Protein AF-X6N2M0-F1 (afdb_monomer_lite)

Secondary structure (DSSP, 8-state):
--PPPP-------HHHHHHHHHHHHHHHHHSTTS---------HHHHHHHHHS--GGGGGGGTS-----SSPBPPPHHHHHHS--BS-SSPPEEE--TTSSHHHHHHHIIIII-B--EESS--HHHHHHH--TTTT--STTSS-EEE-GGGTSTTHHHHHTT-EEEPPHHHHHHHT--SEEESSS--TTS-TTHHHHHHT--HHHHHHHHHS-GGGS--EEEEE--HHHHHHHHHHHHHHTTTPPPBGGGGTT-HHHHHHHHHHHIIIIIHHHHHHHHHHHHHHHHT-SS--EEEEEHHHHT-TT-HHHHHHHHHHHHHHHB-HHHHTSTTHHHHHHHHHHHHHHHHHHHTTT-HHHHHHSPPP--TT-SSB--HHHHHTTS-HHHHHHHHHHHHHHHGGGT---SSHHHHHHHHHHHHHHHHHHHHHHHHHHHHHHHHHTTT-SS--------

Sequence (454 aa):
MANAPATKLIYFPFYFWIFFFGLIIFIMFGLGSNLLVNSKVFDNKDILTMFNVKTDDAEDISKEKCNIRDKPLLIDWKQRLNMQIFRHKIPPFLVSSIGSGNTFTRLMIETLIGYQTGSLYQDKKLQNQGHFELESACTYTVAVTKMHPEHFVELFDDIVRGELVCMNMSERHQFHLKPFESLTKPIWSSVSNWSAFHERMPQYYTYINAHVPQIERTHAIILLRNVWDAMFAGFQYLHGGHTKVLTLRKFQHSTSKLQGNFKYQIEKHLLPRQVGVFKFILAMDAFGKTKDYVVVQFEHLVNFNNETAQLREMLKIATFLYSDQYLDKNDNRLKLFHSLRTNLICLKKTKTTNKRMKMIHRPSVPPLSTNYVTKHSVYSLFNNDTICGWWIKLKQYAEPHGNTVWDPLHNQAACDEFEKRLKLRLENHDSIHETTSLHERNTESGESFTKKFF

Organism: Reticulomyxa filosa (NCBI:txid46433)

Structure (mmCIF, N/CA/C/O backbone):
data_AF-X6N2M0-F1
#
_entry.id   AF-X6N2M0-F1
#
loop_
_atom_site.group_PDB
_atom_site.id
_atom_site.type_symbol
_atom_site.label_atom_id
_atom_site.label_alt_id
_atom_site.label_comp_id
_atom_site.label_asym_id
_atom_site.label_entity_id
_atom_site.label_seq_id
_atom_site.pdbx_PDB_ins_code
_atom_site.Cartn_x
_atom_site.Cartn_y
_atom_site.Cartn_z
_atom_site.occupancy
_atom_site.B_iso_or_equiv
_atom_site.auth_seq_id
_atom_site.auth_comp_id
_atom_site.auth_asym_id
_atom_site.auth_atom_id
_atom_site.pdbx_PDB_model_num
ATOM 1 N N . MET A 1 1 ? -26.862 -81.266 -25.232 1.00 42.94 1 MET A N 1
ATOM 2 C CA . MET A 1 1 ? -27.352 -79.991 -25.797 1.00 42.94 1 MET A CA 1
ATOM 3 C C . MET A 1 1 ? -27.772 -79.108 -24.635 1.00 42.94 1 MET A C 1
ATOM 5 O O . MET A 1 1 ? -28.763 -79.418 -23.991 1.00 42.94 1 MET A O 1
ATOM 9 N N . ALA A 1 2 ? -26.969 -78.098 -24.302 1.00 38.34 2 ALA A N 1
ATOM 10 C CA . ALA A 1 2 ? -27.235 -77.154 -23.219 1.00 38.34 2 ALA A CA 1
ATOM 11 C C . ALA A 1 2 ? -26.971 -75.735 -23.744 1.00 38.34 2 ALA A C 1
ATOM 13 O O . ALA A 1 2 ? -25.911 -75.477 -24.312 1.00 38.34 2 ALA A O 1
ATOM 14 N N . ASN A 1 3 ? -27.973 -74.867 -23.605 1.00 41.84 3 ASN A N 1
ATOM 15 C CA . ASN A 1 3 ? -27.988 -73.487 -24.087 1.00 41.84 3 ASN A CA 1
ATOM 16 C C . ASN A 1 3 ? -27.224 -72.565 -23.126 1.00 41.84 3 ASN A C 1
ATOM 18 O O . ASN A 1 3 ? -27.485 -72.577 -21.924 1.00 41.84 3 ASN A O 1
ATOM 22 N N . ALA A 1 4 ? -26.328 -71.737 -23.666 1.00 41.19 4 ALA A N 1
ATOM 23 C CA . ALA A 1 4 ? -25.676 -70.642 -22.950 1.00 41.19 4 ALA A CA 1
ATOM 24 C C . ALA A 1 4 ? -26.500 -69.339 -23.079 1.00 41.19 4 ALA A C 1
ATOM 26 O O . ALA A 1 4 ? -27.072 -69.097 -24.145 1.00 41.19 4 ALA A O 1
ATOM 27 N N . PRO A 1 5 ? -26.573 -68.487 -22.038 1.00 53.19 5 PRO A N 1
ATOM 28 C CA . PRO A 1 5 ? -27.333 -67.245 -22.09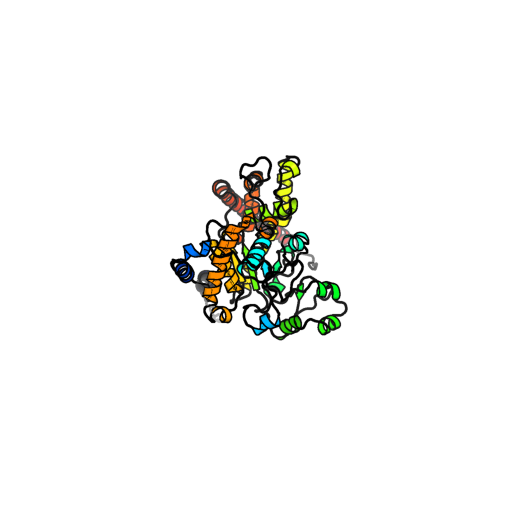2 1.00 53.19 5 PRO A CA 1
ATOM 29 C C . PRO A 1 5 ? -26.509 -66.090 -22.681 1.00 53.19 5 PRO A C 1
ATOM 31 O O . PRO A 1 5 ? -25.330 -65.916 -22.380 1.00 53.19 5 PRO A O 1
ATOM 34 N N . ALA A 1 6 ? -27.172 -65.274 -23.501 1.00 47.91 6 ALA A N 1
ATOM 35 C CA . ALA A 1 6 ? -26.630 -64.061 -24.097 1.00 47.91 6 ALA A CA 1
ATOM 36 C C . ALA A 1 6 ? -26.555 -62.914 -23.072 1.00 47.91 6 ALA A C 1
ATOM 38 O O . ALA A 1 6 ? -27.569 -62.490 -22.514 1.00 47.91 6 ALA A O 1
ATOM 39 N N . THR A 1 7 ? -25.359 -62.370 -22.865 1.00 44.81 7 THR A N 1
ATOM 40 C CA . THR A 1 7 ? -25.117 -61.134 -22.115 1.00 44.81 7 THR A CA 1
ATOM 41 C C . THR A 1 7 ? -25.432 -59.917 -22.989 1.00 44.81 7 THR A C 1
ATOM 43 O O . THR A 1 7 ? -24.757 -59.640 -23.978 1.00 44.81 7 THR A O 1
ATOM 46 N N . LYS A 1 8 ? -26.472 -59.161 -22.618 1.00 43.41 8 LYS A N 1
ATOM 47 C CA . LYS A 1 8 ? -26.759 -57.833 -23.180 1.00 43.41 8 LYS A CA 1
ATOM 48 C C . LYS A 1 8 ? -25.815 -56.803 -22.557 1.00 43.41 8 LYS A C 1
ATOM 50 O O . LYS A 1 8 ? -25.923 -56.510 -21.369 1.00 43.41 8 LYS A O 1
ATOM 55 N N . LEU A 1 9 ? -24.923 -56.233 -23.368 1.00 43.22 9 LEU A N 1
ATOM 56 C CA . LEU A 1 9 ? -24.182 -55.019 -23.025 1.00 43.22 9 LEU A CA 1
ATOM 57 C C . LEU A 1 9 ? -25.168 -53.842 -22.953 1.00 43.22 9 LEU A C 1
ATOM 59 O O . LEU A 1 9 ? -25.770 -53.466 -23.958 1.00 43.22 9 LEU A O 1
ATOM 63 N N . ILE A 1 10 ? -25.336 -53.263 -21.766 1.00 45.75 10 ILE A N 1
ATOM 64 C CA . ILE A 1 10 ? -26.093 -52.027 -21.563 1.00 45.75 10 ILE A CA 1
ATOM 65 C C . ILE A 1 10 ? -25.106 -50.862 -21.696 1.00 45.75 10 ILE A C 1
ATOM 67 O O . ILE A 1 10 ? -24.350 -50.570 -20.774 1.00 45.75 10 ILE A O 1
ATOM 71 N N . TYR A 1 11 ? -25.105 -50.198 -22.852 1.00 48.59 11 TYR A N 1
ATOM 72 C CA . TYR A 1 11 ? -24.462 -48.894 -23.020 1.00 48.59 11 TYR A CA 1
ATOM 73 C C . TYR A 1 11 ? -25.333 -47.827 -22.341 1.00 48.59 11 TYR A C 1
ATOM 75 O O . TYR A 1 11 ? -26.332 -47.382 -22.902 1.00 48.59 11 TYR A O 1
ATOM 83 N N . PHE A 1 12 ? -24.974 -47.433 -21.118 1.00 53.44 12 PHE A N 1
ATOM 84 C CA . PHE A 1 12 ? -25.532 -46.246 -20.457 1.00 53.44 12 PHE A CA 1
ATOM 85 C C . PHE A 1 12 ? -24.700 -45.004 -20.844 1.00 53.44 12 PHE A C 1
ATOM 87 O O . PHE A 1 12 ? -23.483 -45.119 -21.006 1.00 53.44 12 PHE A O 1
ATOM 94 N N . PRO A 1 13 ? -25.310 -43.825 -21.071 1.00 64.12 13 PRO A N 1
ATOM 95 C CA . PRO A 1 13 ? -24.778 -42.875 -22.036 1.00 64.12 13 PRO A CA 1
ATOM 96 C C . PRO A 1 13 ? -23.752 -41.918 -21.422 1.00 64.12 13 PRO A C 1
ATOM 98 O O . PRO A 1 13 ? -24.034 -41.160 -20.494 1.00 64.12 13 PRO A O 1
ATOM 101 N N . PHE A 1 14 ? -22.583 -41.876 -22.055 1.00 59.62 14 PHE A N 1
ATOM 102 C CA . PHE A 1 14 ? -21.492 -40.918 -21.841 1.00 59.62 14 PHE A CA 1
ATOM 103 C C . PHE A 1 14 ? -21.956 -39.442 -21.890 1.00 59.62 14 PHE A C 1
ATOM 105 O O . PHE A 1 14 ? -21.377 -38.565 -21.253 1.00 59.62 14 PHE A O 1
ATOM 112 N N . TYR A 1 15 ? -23.068 -39.171 -22.582 1.00 64.31 15 TYR A N 1
ATOM 113 C CA . TYR A 1 15 ? -23.671 -37.842 -22.704 1.00 64.31 15 TYR A CA 1
ATOM 114 C C . TYR A 1 15 ? -24.216 -37.269 -21.391 1.00 64.31 15 TYR A C 1
ATOM 116 O O . TYR A 1 15 ? -24.204 -36.051 -21.221 1.00 64.31 15 TYR A O 1
ATOM 124 N N . PHE A 1 16 ? -24.644 -38.111 -20.442 1.00 72.50 16 PHE A N 1
ATOM 125 C CA . PHE A 1 16 ? -25.154 -37.619 -19.157 1.00 72.50 16 PHE A CA 1
ATOM 126 C C . PHE A 1 16 ? -24.037 -36.973 -18.324 1.00 72.50 16 PHE A C 1
ATOM 128 O O . PHE A 1 16 ? -24.232 -35.919 -17.723 1.00 72.50 16 PHE A O 1
ATOM 135 N N . TRP A 1 17 ? -22.833 -37.550 -18.366 1.00 71.94 17 TRP A N 1
ATOM 136 C CA . TRP A 1 17 ? -21.672 -37.032 -17.645 1.00 71.94 17 TRP A CA 1
ATOM 137 C C . TRP A 1 17 ? -21.136 -35.729 -18.240 1.00 71.94 17 TRP A C 1
ATOM 139 O O . TRP A 1 17 ? -20.804 -34.818 -17.485 1.00 71.94 17 TRP A O 1
ATOM 149 N N . ILE A 1 18 ? -21.127 -35.589 -19.570 1.00 74.81 18 ILE A N 1
ATOM 150 C CA . ILE A 1 18 ? -20.710 -34.340 -20.230 1.00 74.81 18 ILE A CA 1
ATOM 151 C C . ILE A 1 18 ? -21.662 -33.193 -19.866 1.00 74.81 18 ILE A C 1
ATOM 153 O O . ILE A 1 18 ? -21.211 -32.092 -19.551 1.00 74.81 18 ILE A O 1
ATOM 157 N N . PHE A 1 19 ? -22.973 -33.451 -19.842 1.00 76.00 19 PHE A N 1
ATOM 158 C CA . PHE A 1 19 ? -23.959 -32.429 -19.487 1.00 76.00 19 PHE A CA 1
ATOM 159 C C . PHE A 1 19 ? -23.879 -32.041 -18.003 1.00 76.00 19 PHE A C 1
ATOM 161 O O . PHE A 1 19 ? -23.954 -30.860 -17.665 1.00 76.00 19 PHE A O 1
ATOM 168 N N . PHE A 1 20 ? -23.660 -33.018 -17.116 1.00 78.56 20 PHE A N 1
ATOM 169 C CA . PHE A 1 20 ? -23.548 -32.775 -15.678 1.00 78.56 20 PHE A CA 1
ATOM 170 C C . PHE A 1 20 ? -22.279 -31.983 -15.322 1.00 78.56 20 PHE A C 1
ATOM 172 O O . PHE A 1 20 ? -22.345 -31.023 -14.553 1.00 78.56 20 PHE A O 1
ATOM 179 N N . PHE A 1 21 ? -21.136 -32.305 -15.940 1.00 77.38 21 PHE A N 1
ATOM 180 C CA . PHE A 1 21 ? -19.901 -31.533 -15.759 1.00 77.38 21 PHE A CA 1
ATOM 181 C C . PHE A 1 21 ? -19.981 -30.139 -16.392 1.00 77.38 21 PHE A C 1
ATOM 183 O O . PHE A 1 21 ? -19.535 -29.170 -15.776 1.00 77.38 21 PHE A O 1
ATOM 190 N N . GLY A 1 22 ? -20.607 -30.006 -17.566 1.00 81.62 22 GLY A N 1
ATOM 191 C CA . GLY A 1 22 ? -20.851 -28.706 -18.195 1.00 81.62 22 GLY A CA 1
ATOM 192 C C . GLY A 1 22 ? -21.709 -27.783 -17.325 1.00 81.62 22 GLY A C 1
ATOM 193 O O . GLY A 1 22 ? -21.383 -26.608 -17.174 1.00 81.62 22 GLY A O 1
ATOM 194 N N . LEU A 1 23 ? -22.751 -28.321 -16.680 1.00 78.81 23 LEU A N 1
ATOM 195 C CA . LEU A 1 23 ? -23.625 -27.565 -15.781 1.00 78.81 23 LEU A CA 1
ATOM 196 C C . LEU A 1 23 ? -22.906 -27.140 -14.492 1.00 78.81 23 LEU A C 1
ATOM 198 O O . LEU A 1 23 ? -23.068 -26.001 -14.063 1.00 78.81 23 LEU A O 1
ATOM 202 N N . ILE A 1 24 ? -22.075 -28.004 -13.897 1.00 75.62 24 ILE A N 1
ATOM 203 C CA . ILE A 1 24 ? -21.280 -27.649 -12.708 1.00 75.62 24 ILE A CA 1
ATOM 204 C C . ILE A 1 24 ? -20.281 -26.538 -13.042 1.00 75.62 24 ILE A C 1
ATOM 206 O O . ILE A 1 24 ? -20.198 -25.561 -12.301 1.00 75.62 24 ILE A O 1
ATOM 210 N N . ILE A 1 25 ? -19.576 -26.631 -14.174 1.00 71.50 25 ILE A N 1
ATOM 211 C CA . ILE A 1 25 ? -18.655 -25.581 -14.630 1.00 71.50 25 ILE A CA 1
ATOM 212 C C . ILE A 1 25 ? -19.428 -24.280 -14.887 1.00 71.50 25 ILE A C 1
ATOM 214 O O . ILE A 1 25 ? -19.022 -23.225 -14.406 1.00 71.50 25 ILE A O 1
ATOM 218 N N . PHE A 1 26 ? -20.583 -24.336 -15.552 1.00 69.69 26 PHE A N 1
ATOM 219 C CA . PHE A 1 26 ? -21.404 -23.149 -15.805 1.00 69.69 26 PHE A CA 1
ATOM 220 C C . PHE A 1 26 ? -21.950 -22.516 -14.516 1.00 69.69 26 PHE A C 1
ATOM 222 O O . PHE A 1 26 ? -22.003 -21.295 -14.411 1.00 69.69 26 PHE A O 1
ATOM 229 N N . ILE A 1 27 ? -22.295 -23.312 -13.501 1.00 66.25 27 ILE A N 1
ATOM 230 C CA . ILE A 1 27 ? -22.713 -22.817 -12.181 1.00 66.25 27 ILE A CA 1
ATOM 231 C C . ILE A 1 27 ? -21.520 -22.214 -11.423 1.00 66.25 27 ILE A C 1
ATOM 233 O O . ILE A 1 27 ? -21.662 -21.148 -10.825 1.00 66.25 27 ILE A O 1
ATOM 237 N N . MET A 1 28 ? -20.334 -22.830 -11.484 1.00 59.44 28 MET A N 1
ATOM 238 C CA . MET A 1 28 ? -19.128 -22.295 -10.838 1.00 59.44 28 MET A CA 1
ATOM 239 C C . MET A 1 28 ? -18.647 -20.987 -11.484 1.00 59.44 28 MET A C 1
ATOM 241 O O . MET A 1 28 ? -18.238 -20.077 -10.767 1.00 59.44 28 MET A O 1
ATOM 245 N N . PHE A 1 29 ? -18.749 -20.849 -12.811 1.00 57.19 29 PHE A N 1
ATOM 246 C CA . PHE A 1 29 ? -18.377 -19.618 -13.519 1.00 57.19 29 PHE A CA 1
ATOM 247 C C . PHE A 1 29 ? -19.497 -18.563 -13.540 1.00 57.19 29 PHE A C 1
ATOM 249 O O . PHE A 1 29 ? -19.209 -17.373 -13.450 1.00 57.19 29 PHE A O 1
ATOM 256 N N . GLY A 1 30 ? -20.769 -18.969 -13.593 1.00 42.84 30 GLY A N 1
ATOM 257 C CA . GLY A 1 30 ? -21.927 -18.069 -13.634 1.00 42.84 30 GLY A CA 1
ATOM 258 C C . GLY A 1 30 ? -22.308 -17.464 -12.278 1.00 42.84 30 GLY A C 1
ATOM 259 O O . GLY A 1 30 ? -22.813 -16.344 -12.224 1.00 42.84 30 GLY A O 1
ATOM 260 N N . LEU A 1 31 ? -22.029 -18.154 -11.164 1.00 46.06 31 LEU A N 1
ATOM 261 C CA . LEU A 1 31 ? -22.240 -17.607 -9.813 1.00 46.06 31 LEU A CA 1
ATOM 262 C C . LEU A 1 31 ? -21.051 -16.781 -9.297 1.00 46.06 31 LEU A C 1
ATOM 264 O O . LEU A 1 31 ? -21.204 -16.043 -8.322 1.00 46.06 31 LEU A O 1
ATOM 268 N N . GLY A 1 32 ? -19.892 -16.841 -9.963 1.00 40.94 32 GLY A N 1
ATOM 269 C CA . GLY A 1 32 ? -18.702 -16.065 -9.600 1.00 40.94 32 GLY A CA 1
ATOM 270 C C . GLY A 1 32 ? -18.851 -14.549 -9.786 1.00 40.94 32 GLY A C 1
ATOM 271 O O . GLY A 1 32 ? -18.071 -13.787 -9.221 1.00 40.94 32 GLY A O 1
ATOM 272 N N . SER A 1 33 ? -19.861 -14.089 -10.534 1.00 43.12 33 SER A N 1
ATOM 273 C CA . SER A 1 33 ? -20.018 -12.670 -10.893 1.00 43.12 33 SER A CA 1
ATOM 274 C C . SER A 1 33 ? -21.014 -11.886 -10.027 1.00 43.12 33 SER A C 1
ATOM 276 O O . SER A 1 33 ? -21.028 -10.663 -10.109 1.00 43.12 33 SER A O 1
ATOM 278 N N . ASN A 1 34 ? -21.838 -12.546 -9.198 1.00 37.00 34 ASN A N 1
ATOM 279 C CA . ASN A 1 34 ? -22.965 -11.898 -8.496 1.00 37.00 34 ASN A CA 1
ATOM 280 C C . ASN A 1 34 ? -22.954 -12.032 -6.962 1.00 37.00 34 ASN A C 1
ATOM 282 O O . ASN A 1 34 ? -23.884 -11.584 -6.295 1.00 37.00 34 ASN A O 1
ATOM 286 N N . LEU A 1 35 ? -21.893 -12.581 -6.366 1.00 38.81 35 LEU A N 1
ATOM 287 C CA . LEU A 1 35 ? -21.704 -12.593 -4.909 1.00 38.81 35 LEU A CA 1
ATOM 288 C C . LEU A 1 35 ? -21.066 -11.278 -4.425 1.00 38.81 35 LEU A C 1
ATOM 290 O O . LEU A 1 35 ? -19.968 -11.251 -3.869 1.00 38.81 35 LEU A O 1
ATOM 294 N N . LEU A 1 36 ? -21.769 -10.163 -4.642 1.00 40.28 36 LEU A N 1
ATOM 295 C CA . LEU A 1 36 ? -21.508 -8.914 -3.931 1.00 40.28 36 LEU A CA 1
ATOM 296 C C . LEU A 1 36 ? -22.225 -8.985 -2.583 1.00 40.28 36 LEU A C 1
ATOM 298 O O . LEU A 1 36 ? -23.446 -8.896 -2.486 1.00 40.28 36 LEU A O 1
ATOM 302 N N . VAL A 1 37 ? -21.431 -9.205 -1.539 1.00 42.47 37 VAL A N 1
ATOM 303 C CA . VAL A 1 37 ? -21.859 -9.128 -0.143 1.00 42.47 37 VAL A CA 1
ATOM 304 C C . VAL A 1 37 ? -22.531 -7.778 0.092 1.00 42.47 37 VAL A C 1
ATOM 306 O O . VAL A 1 37 ? -21.990 -6.728 -0.251 1.00 42.47 37 VAL A O 1
ATOM 309 N N . ASN A 1 38 ? -23.708 -7.840 0.708 1.00 35.41 38 ASN A N 1
ATOM 310 C CA . ASN A 1 38 ? -24.602 -6.739 1.052 1.00 35.41 38 ASN A CA 1
ATOM 311 C C . ASN A 1 38 ? -24.030 -5.856 2.184 1.00 35.41 38 ASN A C 1
ATOM 313 O O . ASN A 1 38 ? -24.712 -5.544 3.157 1.00 35.41 38 ASN A O 1
ATOM 317 N N . SER A 1 39 ? -22.756 -5.465 2.114 1.00 44.75 39 SER A N 1
ATOM 318 C CA . SER A 1 39 ? -22.308 -4.307 2.879 1.00 44.75 39 SER A CA 1
ATOM 319 C C . SER A 1 39 ? -22.988 -3.103 2.245 1.00 44.75 39 SER A C 1
ATOM 321 O O . SER A 1 39 ? -22.786 -2.872 1.051 1.00 44.75 39 SER A O 1
ATOM 323 N N . LYS A 1 40 ? -23.771 -2.338 3.015 1.00 51.84 40 LYS A N 1
ATOM 324 C CA . LYS A 1 40 ? -24.265 -1.005 2.630 1.00 51.84 40 LYS A CA 1
ATOM 325 C C . LYS A 1 40 ? -23.090 -0.020 2.518 1.00 51.84 40 LYS A C 1
ATOM 327 O O . LYS A 1 40 ? -23.050 1.012 3.186 1.00 51.84 40 LYS A O 1
ATOM 332 N N . VAL A 1 41 ? -22.094 -0.361 1.703 1.00 57.41 41 VAL A N 1
ATOM 333 C CA . VAL A 1 41 ? -21.162 0.598 1.131 1.00 57.41 41 VAL A CA 1
ATOM 334 C C . VAL A 1 41 ? -22.053 1.595 0.423 1.00 57.41 41 VAL A C 1
ATOM 336 O O . VAL A 1 41 ? -22.956 1.178 -0.301 1.00 57.41 41 VAL A O 1
ATOM 339 N N . PHE A 1 42 ? -21.845 2.880 0.706 1.00 58.38 42 PHE A N 1
ATOM 340 C CA . PHE A 1 42 ? -22.580 3.951 0.053 1.00 58.38 42 PHE A CA 1
ATOM 341 C C . PHE A 1 42 ? -22.758 3.620 -1.427 1.00 58.38 42 PHE A C 1
ATOM 343 O O . PHE A 1 42 ? -21.758 3.441 -2.135 1.00 58.38 42 PHE A O 1
ATOM 350 N N . ASP A 1 43 ? -24.009 3.520 -1.882 1.00 70.25 43 ASP A N 1
ATOM 351 C CA . ASP A 1 43 ? -24.248 3.399 -3.313 1.00 70.25 43 ASP A CA 1
ATOM 352 C C . ASP A 1 43 ? -23.622 4.646 -3.962 1.00 70.25 43 ASP A C 1
ATOM 354 O O . ASP A 1 43 ? -23.574 5.734 -3.373 1.00 70.25 43 ASP A O 1
ATOM 358 N N . ASN A 1 44 ? -23.126 4.515 -5.190 1.00 70.19 44 ASN A N 1
ATOM 359 C CA . ASN A 1 44 ? -22.729 5.672 -5.983 1.00 70.19 44 ASN A CA 1
ATOM 360 C C . ASN A 1 44 ? -23.837 6.733 -5.995 1.00 70.19 44 ASN A C 1
ATOM 362 O O . ASN A 1 44 ? -23.525 7.922 -6.008 1.00 70.19 44 ASN A O 1
ATOM 366 N N . LYS A 1 45 ? -25.109 6.319 -5.924 1.00 78.12 45 LYS A N 1
ATOM 367 C CA . LYS A 1 45 ? -26.244 7.227 -5.737 1.00 78.12 45 LYS A CA 1
ATOM 368 C C . LYS A 1 45 ? -26.176 8.016 -4.433 1.00 78.12 45 LYS A C 1
ATOM 370 O O . LYS A 1 45 ? -26.344 9.229 -4.489 1.00 78.12 45 LYS A O 1
ATOM 375 N N . ASP A 1 46 ? -25.888 7.390 -3.295 1.00 77.62 46 ASP A N 1
ATOM 376 C CA . ASP A 1 46 ? -25.788 8.088 -2.006 1.00 77.62 46 ASP A CA 1
ATOM 377 C C . ASP A 1 46 ? -24.652 9.112 -2.030 1.00 77.62 46 ASP A C 1
ATOM 379 O O . ASP A 1 46 ? -24.841 10.263 -1.645 1.00 77.62 46 ASP A O 1
ATOM 383 N N . ILE A 1 47 ? -23.487 8.721 -2.561 1.00 72.62 47 ILE A N 1
ATOM 384 C CA . ILE A 1 47 ? -22.334 9.619 -2.704 1.00 72.62 47 ILE A CA 1
ATOM 385 C C . ILE A 1 47 ? -22.697 10.804 -3.599 1.00 72.62 47 ILE A C 1
ATOM 387 O O . ILE A 1 47 ? -22.482 11.948 -3.213 1.00 72.62 47 ILE A O 1
ATOM 391 N N . LEU A 1 48 ? -23.262 10.551 -4.783 1.00 76.88 48 LEU A N 1
ATOM 392 C CA . LEU A 1 48 ? -23.665 11.610 -5.711 1.00 76.88 48 LEU A CA 1
ATOM 393 C C . LEU A 1 48 ? -24.737 12.516 -5.108 1.00 76.88 48 LEU A C 1
ATOM 395 O O . LEU A 1 48 ? -24.677 13.724 -5.297 1.00 76.88 48 LEU A O 1
ATOM 399 N N . THR A 1 49 ? -25.673 11.958 -4.343 1.00 80.50 49 THR A N 1
ATOM 400 C CA . THR A 1 49 ? -26.692 12.737 -3.634 1.00 80.50 49 THR A CA 1
ATOM 401 C C . THR A 1 49 ? -26.034 13.638 -2.593 1.00 80.50 49 THR A C 1
ATOM 403 O O . THR A 1 49 ? -26.323 14.827 -2.572 1.00 80.50 49 THR A O 1
ATOM 406 N N . MET A 1 50 ? -25.070 13.127 -1.818 1.00 77.94 50 MET A N 1
ATOM 407 C CA . MET A 1 50 ? -24.285 13.918 -0.859 1.00 77.94 50 MET A CA 1
ATOM 408 C C . MET A 1 50 ? -23.400 14.984 -1.526 1.00 77.94 50 MET A C 1
ATOM 410 O O . MET A 1 50 ? -23.165 16.037 -0.938 1.00 77.94 50 MET A O 1
ATOM 414 N N . PHE A 1 51 ? -22.924 14.747 -2.753 1.00 75.06 51 PHE A N 1
ATOM 415 C CA . PHE A 1 51 ? -22.215 15.752 -3.557 1.00 75.06 51 PHE A CA 1
ATOM 416 C C . PHE A 1 51 ? -23.151 16.809 -4.156 1.00 75.06 51 PHE A C 1
ATOM 418 O O . PHE A 1 51 ? -22.748 17.962 -4.289 1.00 75.06 51 PHE A O 1
ATOM 425 N N . ASN A 1 52 ? -24.375 16.418 -4.513 1.00 70.62 52 ASN A N 1
ATOM 426 C CA . ASN A 1 52 ? -25.391 17.283 -5.112 1.00 70.62 52 ASN A CA 1
ATOM 427 C C . ASN A 1 52 ? -26.171 18.105 -4.085 1.00 70.62 52 ASN A C 1
ATOM 429 O O . ASN A 1 52 ? -26.940 18.979 -4.489 1.00 70.62 52 ASN A O 1
ATOM 433 N N . VAL A 1 53 ? -25.976 17.867 -2.782 1.00 67.94 53 VAL A N 1
ATOM 434 C CA . VAL A 1 53 ? -26.348 18.842 -1.755 1.00 67.94 53 VAL A CA 1
ATOM 435 C C . VAL A 1 53 ? -25.559 20.108 -2.072 1.00 67.94 53 VAL A C 1
ATOM 437 O O . VAL A 1 53 ? -24.363 20.192 -1.783 1.00 67.94 53 VAL A O 1
ATOM 440 N N . LYS A 1 54 ? -26.222 21.055 -2.754 1.00 54.72 54 LYS A N 1
ATOM 441 C CA . LYS A 1 54 ? -25.694 22.384 -3.041 1.00 54.72 54 LYS A CA 1
ATOM 442 C C . LYS A 1 54 ? -25.243 22.959 -1.713 1.00 54.72 54 LYS A C 1
ATOM 444 O O . LYS A 1 54 ? -26.054 23.296 -0.859 1.00 54.72 54 LYS A O 1
ATOM 449 N N . THR A 1 55 ? -23.934 23.009 -1.521 1.00 53.97 55 THR A N 1
ATOM 450 C CA . THR A 1 55 ? -23.350 23.784 -0.443 1.00 53.97 55 THR A CA 1
ATOM 451 C C . THR A 1 55 ? -23.459 25.230 -0.890 1.00 53.97 55 THR A C 1
ATOM 453 O O . THR A 1 55 ? -22.494 25.784 -1.416 1.00 53.97 55 THR A O 1
ATOM 456 N N . ASP A 1 56 ? -24.638 25.826 -0.725 1.00 52.72 56 ASP A N 1
ATOM 457 C CA . ASP A 1 56 ? -24.793 27.281 -0.811 1.00 52.72 56 ASP A CA 1
ATOM 458 C C . ASP A 1 56 ? -23.864 27.975 0.228 1.00 52.72 56 ASP A C 1
ATOM 460 O O . ASP A 1 56 ? -23.525 29.142 0.085 1.00 52.72 56 ASP A O 1
ATOM 464 N N . ASP A 1 57 ? -23.299 27.202 1.169 1.00 52.31 57 ASP A N 1
ATOM 465 C CA . ASP A 1 57 ? -22.261 27.567 2.144 1.00 52.31 57 ASP A CA 1
ATOM 466 C C . ASP A 1 57 ? -20.798 27.452 1.649 1.00 52.31 57 ASP A C 1
ATOM 468 O O . ASP A 1 57 ? -19.857 27.618 2.432 1.00 52.31 57 ASP A O 1
ATOM 472 N N . ALA A 1 58 ? -20.539 27.147 0.369 1.00 52.16 58 ALA A N 1
ATOM 473 C CA . ALA A 1 58 ? -19.159 27.038 -0.137 1.00 52.16 58 ALA A CA 1
ATOM 474 C C . ALA A 1 58 ? -18.356 28.348 0.012 1.00 52.16 58 ALA A C 1
ATOM 476 O O . ALA A 1 58 ? -17.123 28.313 0.081 1.00 52.16 58 ALA A O 1
ATOM 477 N N . GLU A 1 59 ? -19.044 29.489 0.100 1.00 51.44 59 GLU A N 1
ATOM 478 C CA . GLU A 1 59 ? -18.432 30.803 0.302 1.00 51.44 59 GLU A CA 1
ATOM 479 C C . GLU A 1 59 ? -17.879 30.988 1.733 1.00 51.44 59 GLU A C 1
ATOM 481 O O . GLU A 1 59 ? -16.847 31.644 1.911 1.00 51.44 59 GLU A O 1
ATOM 486 N N . ASP A 1 60 ? -18.446 30.317 2.746 1.00 53.00 60 ASP A N 1
ATOM 487 C CA . ASP A 1 60 ? -18.034 30.472 4.154 1.00 53.00 60 ASP A CA 1
ATOM 488 C C . ASP A 1 60 ? -16.939 29.477 4.602 1.00 53.00 60 ASP A C 1
ATOM 490 O O . ASP A 1 60 ? -16.165 29.765 5.518 1.00 53.00 60 ASP A O 1
ATOM 494 N N . ILE A 1 61 ? -16.724 28.378 3.863 1.00 53.78 61 ILE A N 1
ATOM 495 C CA . ILE A 1 61 ? -15.577 27.455 4.061 1.00 53.78 61 ILE A CA 1
ATOM 496 C C . ILE A 1 61 ? -14.227 28.165 3.801 1.00 53.78 61 ILE A C 1
ATOM 498 O O . ILE A 1 61 ? -13.154 27.698 4.197 1.00 53.78 61 ILE A O 1
ATOM 502 N N . SER A 1 62 ? -14.238 29.320 3.129 1.00 52.44 62 SER A N 1
ATOM 503 C CA . SER A 1 62 ? -13.045 30.155 2.945 1.00 52.44 62 SER A CA 1
ATOM 504 C C . SER A 1 62 ? -12.562 30.826 4.242 1.00 52.44 62 SER A C 1
ATOM 506 O O . SER A 1 62 ? -11.367 31.111 4.351 1.00 52.44 62 SER A O 1
ATOM 508 N N . LYS A 1 63 ? -13.450 31.020 5.231 1.00 49.66 63 LYS A N 1
ATOM 509 C CA . LYS A 1 63 ? -13.150 31.677 6.515 1.00 49.66 63 LYS A CA 1
ATOM 510 C C . LYS A 1 63 ? -12.816 30.702 7.645 1.00 49.66 63 LYS A C 1
ATOM 512 O O . LYS A 1 63 ? -12.179 31.104 8.620 1.00 49.66 63 LYS A O 1
ATOM 517 N N . GLU A 1 64 ? -13.196 29.430 7.530 1.00 57.00 64 GLU A N 1
ATOM 518 C CA . GLU A 1 64 ? -12.840 28.422 8.528 1.00 57.00 64 GLU A CA 1
ATOM 519 C C . GLU A 1 64 ? -11.332 28.147 8.524 1.00 57.00 64 GLU A C 1
ATOM 521 O O . GLU A 1 64 ? -10.725 27.742 7.527 1.00 57.00 64 GLU A O 1
ATOM 526 N N . LYS A 1 65 ? -10.703 28.347 9.687 1.00 68.69 65 LYS A N 1
ATOM 527 C CA . LYS A 1 65 ? -9.331 27.896 9.918 1.00 68.69 65 LYS A CA 1
ATOM 528 C C . LYS A 1 65 ? -9.300 26.386 9.721 1.00 68.69 65 LYS A C 1
ATOM 530 O O . LYS A 1 65 ? -9.993 25.662 10.428 1.00 68.69 65 LYS A O 1
ATOM 535 N N . CYS A 1 66 ? -8.462 25.915 8.801 1.00 78.25 66 CYS A N 1
ATOM 536 C CA . CYS A 1 66 ? -8.198 24.493 8.634 1.00 78.25 66 CYS A CA 1
ATOM 537 C C . CYS A 1 66 ? -7.702 23.881 9.948 1.00 78.25 66 CYS A C 1
ATOM 539 O O . CYS A 1 66 ? -6.518 23.959 10.264 1.00 78.25 66 CYS A O 1
ATOM 541 N N . ASN A 1 67 ? -8.611 23.264 10.700 1.00 71.62 67 ASN A N 1
ATOM 542 C CA . ASN A 1 67 ? -8.321 22.595 11.961 1.00 71.62 67 ASN A CA 1
ATOM 543 C C . ASN A 1 67 ? -7.979 21.122 11.709 1.00 71.62 67 ASN A C 1
ATOM 545 O O . ASN A 1 67 ? -8.597 20.210 12.261 1.00 71.62 67 ASN A O 1
ATOM 549 N N . ILE A 1 68 ? -7.013 20.884 10.816 1.00 75.94 68 ILE A N 1
ATOM 550 C CA . ILE A 1 68 ? -6.429 19.551 10.679 1.00 75.94 68 ILE A CA 1
ATOM 551 C C . ILE A 1 68 ? -5.786 19.235 12.023 1.00 75.94 68 ILE A C 1
ATOM 553 O O . ILE A 1 68 ? -4.913 19.968 12.481 1.00 75.94 68 ILE A O 1
ATOM 557 N N . ARG A 1 69 ? -6.228 18.151 12.663 1.00 75.06 69 ARG A N 1
ATOM 558 C CA . ARG A 1 69 ? -5.661 17.736 13.944 1.00 75.06 69 ARG A CA 1
ATOM 559 C C . ARG A 1 69 ? -4.174 17.453 13.772 1.00 75.06 69 ARG A C 1
ATOM 561 O O . ARG A 1 69 ? -3.792 16.504 13.092 1.00 75.06 69 ARG A O 1
ATOM 568 N N . ASP A 1 70 ? -3.350 18.235 14.457 1.00 75.25 70 ASP A N 1
ATOM 569 C CA . ASP A 1 70 ? -1.905 18.000 14.498 1.00 75.25 70 ASP A CA 1
ATOM 570 C C . ASP A 1 70 ? -1.553 16.717 15.264 1.00 75.25 70 ASP A C 1
ATOM 572 O O . ASP A 1 70 ? -0.526 16.094 14.995 1.00 75.25 70 ASP A O 1
ATOM 576 N N . LYS A 1 71 ? -2.424 16.301 16.194 1.00 87.44 71 LYS A N 1
ATOM 577 C CA . LYS A 1 71 ? -2.262 15.108 17.030 1.00 87.44 71 LYS A CA 1
ATOM 578 C C . LYS A 1 71 ? -3.458 14.167 16.861 1.00 87.44 71 LYS A C 1
ATOM 580 O O . LYS A 1 71 ? -4.526 14.437 17.418 1.00 87.44 71 LYS A O 1
ATOM 585 N N . PRO A 1 72 ? -3.313 13.082 16.087 1.00 89.38 72 PRO A N 1
ATOM 586 C CA . PRO A 1 72 ? -4.342 12.057 15.983 1.00 89.38 72 PRO A CA 1
ATOM 587 C C . PRO A 1 72 ? -4.526 11.352 17.331 1.00 89.38 72 PRO A C 1
ATOM 589 O O . PRO A 1 72 ? -3.581 11.223 18.112 1.00 89.38 72 PRO A O 1
ATOM 592 N N . LEU A 1 73 ? -5.745 10.892 17.599 1.00 91.88 73 LEU A N 1
ATOM 593 C CA . LEU A 1 73 ? -6.105 10.251 18.858 1.00 91.88 73 LEU A CA 1
ATOM 594 C C . LEU A 1 73 ? -5.629 8.798 18.895 1.00 91.88 73 LEU A C 1
ATOM 596 O O . LEU A 1 73 ? -5.735 8.061 17.910 1.00 91.88 73 LEU A O 1
ATOM 600 N N . LEU A 1 74 ? -5.160 8.379 20.066 1.00 90.25 74 LEU A N 1
ATOM 601 C CA . LEU A 1 74 ? -5.042 6.968 20.414 1.00 90.25 74 LEU A CA 1
ATOM 602 C C . LEU A 1 74 ? -6.429 6.376 20.654 1.00 90.25 74 LEU A C 1
ATOM 604 O O . LEU A 1 74 ? -7.339 7.062 21.121 1.00 90.25 74 LEU A O 1
ATOM 608 N N . ILE A 1 75 ? -6.573 5.090 20.362 1.00 85.50 75 ILE A N 1
ATOM 609 C CA . ILE A 1 75 ? -7.784 4.335 20.667 1.00 85.50 75 ILE A CA 1
ATOM 610 C C . ILE A 1 75 ? -7.531 3.590 21.971 1.00 85.50 75 ILE A C 1
ATOM 612 O O . ILE A 1 75 ? -6.613 2.782 22.055 1.00 85.50 75 ILE A O 1
ATOM 616 N N . ASP A 1 76 ? -8.328 3.830 23.002 1.00 85.19 76 ASP A N 1
ATOM 617 C CA . ASP A 1 76 ? -8.287 2.945 24.162 1.00 85.19 76 ASP A CA 1
ATOM 618 C C . ASP A 1 76 ? -8.929 1.595 23.794 1.00 85.19 76 ASP A C 1
ATOM 620 O O . ASP A 1 76 ? -9.958 1.549 23.118 1.00 85.19 76 ASP A O 1
ATOM 624 N N . TRP A 1 77 ? -8.339 0.467 24.193 1.00 81.81 77 TRP A N 1
ATOM 625 C CA . TRP A 1 77 ? -8.899 -0.833 23.802 1.00 81.81 77 TRP A CA 1
ATOM 626 C C . TRP A 1 77 ? -10.255 -1.100 24.435 1.00 81.81 77 TRP A C 1
ATOM 628 O O . TRP A 1 77 ? -11.105 -1.708 23.788 1.00 81.81 77 TRP A O 1
ATOM 638 N N . LYS A 1 78 ? -10.492 -0.624 25.663 1.00 83.69 78 LYS A N 1
ATOM 639 C CA . LYS A 1 78 ? -11.820 -0.729 26.268 1.00 83.69 78 LYS A CA 1
ATOM 640 C C . LYS A 1 78 ? -12.792 0.153 25.509 1.00 83.69 78 LYS A C 1
ATOM 642 O O . LYS A 1 78 ? -13.928 -0.250 25.347 1.00 83.69 78 LYS A O 1
ATOM 647 N N . GLN A 1 79 ? -12.374 1.297 24.970 1.00 79.50 79 GLN A N 1
ATOM 648 C CA . GLN A 1 79 ? -13.200 2.071 24.039 1.00 79.50 79 GLN A CA 1
ATOM 649 C C . GLN A 1 79 ? -13.448 1.326 22.719 1.00 79.50 79 GLN A C 1
ATOM 651 O O . GLN A 1 79 ? -14.576 1.339 22.231 1.00 79.50 79 GLN A O 1
ATOM 656 N N . ARG A 1 80 ? -12.444 0.637 22.158 1.00 86.19 80 ARG A N 1
ATOM 657 C CA . ARG A 1 80 ? -12.588 -0.177 20.937 1.00 86.19 80 ARG A CA 1
ATOM 658 C C . ARG A 1 80 ? -13.614 -1.299 21.116 1.00 86.19 80 ARG A C 1
ATOM 660 O O . ARG A 1 80 ? -14.413 -1.519 20.214 1.00 86.19 80 ARG A O 1
ATOM 667 N N . LEU A 1 81 ? -13.610 -1.972 22.266 1.00 82.50 81 LEU A N 1
ATOM 668 C CA . LEU A 1 81 ? -14.577 -3.028 22.598 1.00 82.50 81 LEU A CA 1
ATOM 669 C C . LEU A 1 81 ? -15.935 -2.449 23.055 1.00 82.50 81 LEU A C 1
ATOM 671 O O . LEU A 1 81 ? -16.990 -2.891 22.618 1.00 82.50 81 LEU A O 1
ATOM 675 N N . ASN A 1 82 ? -15.859 -1.432 23.912 1.00 80.62 82 ASN A N 1
ATOM 676 C CA . ASN A 1 82 ? -16.881 -0.630 24.593 1.00 80.62 82 ASN A CA 1
ATOM 677 C C . ASN A 1 82 ? -17.854 0.136 23.704 1.00 80.62 82 ASN A C 1
ATOM 679 O O . ASN A 1 82 ? -19.068 -0.041 23.719 1.00 80.62 82 ASN A O 1
ATOM 683 N N . MET A 1 83 ? -17.284 1.114 23.007 1.00 70.00 83 MET A N 1
ATOM 684 C CA . MET A 1 83 ? -18.028 2.217 22.404 1.00 70.00 83 MET A CA 1
ATOM 685 C C . MET A 1 83 ? -18.580 1.855 21.027 1.00 70.00 83 MET A C 1
ATOM 687 O O . MET A 1 83 ? -19.265 2.678 20.421 1.00 70.00 83 MET A O 1
ATOM 691 N N . GLN A 1 84 ? -18.250 0.657 20.526 1.00 82.62 84 GLN A N 1
ATOM 692 C CA . GLN A 1 84 ? -18.626 0.169 19.201 1.00 82.62 84 GLN A CA 1
ATOM 693 C C . GLN A 1 84 ? -18.319 1.208 18.107 1.00 82.62 84 GLN A C 1
ATOM 695 O O . GLN A 1 84 ? -19.010 1.260 17.103 1.00 82.62 84 GLN A O 1
ATOM 700 N N . ILE A 1 85 ? -17.308 2.075 18.291 1.00 89.75 85 ILE A N 1
ATOM 701 C CA . ILE A 1 85 ? -16.928 3.078 17.281 1.00 89.75 85 ILE A CA 1
ATOM 702 C C . ILE A 1 85 ? -16.356 2.352 16.072 1.00 89.75 85 ILE A C 1
ATOM 704 O O . ILE A 1 85 ? -16.797 2.562 14.947 1.00 89.75 85 ILE A O 1
ATOM 708 N N . PHE A 1 86 ? -15.387 1.473 16.317 1.00 92.38 86 PHE A N 1
ATOM 709 C CA . PHE A 1 86 ? -14.752 0.684 15.276 1.00 92.38 86 PHE A CA 1
ATOM 710 C C . PHE A 1 86 ? -15.484 -0.634 15.080 1.00 92.38 86 PHE A C 1
ATOM 712 O O . PHE A 1 86 ? -15.905 -1.270 16.044 1.00 92.38 86 PHE A O 1
ATOM 719 N N . ARG A 1 87 ? -15.580 -1.054 13.821 1.00 91.81 87 ARG A N 1
ATOM 720 C CA . ARG A 1 87 ? -16.104 -2.362 13.433 1.00 91.81 87 ARG A CA 1
ATOM 721 C C . ARG A 1 87 ? -15.213 -3.493 13.941 1.00 91.81 87 ARG A C 1
ATOM 723 O O . ARG A 1 87 ? -15.702 -4.500 14.439 1.00 91.81 87 ARG A O 1
ATOM 730 N N . HIS A 1 88 ? -13.901 -3.314 13.820 1.00 91.25 88 HIS A N 1
ATOM 731 C CA . HIS A 1 88 ? -12.932 -4.370 14.086 1.00 91.25 88 HIS A CA 1
ATOM 732 C C . HIS A 1 88 ? -12.410 -4.327 15.525 1.00 91.25 88 HIS A C 1
ATOM 734 O O . HIS A 1 88 ? -11.919 -3.295 16.003 1.00 91.25 88 HIS A O 1
ATOM 740 N N . LYS A 1 89 ? -12.442 -5.478 16.205 1.00 90.19 89 LYS A N 1
ATOM 741 C CA . LYS A 1 89 ? -11.874 -5.654 17.555 1.00 90.19 89 LYS A CA 1
ATOM 742 C C . LYS A 1 89 ? -10.341 -5.702 17.532 1.00 90.19 89 LYS A C 1
ATOM 744 O O . LYS A 1 89 ? -9.691 -5.339 18.515 1.00 90.19 89 LYS A O 1
ATOM 749 N N . ILE A 1 90 ? -9.772 -6.092 16.393 1.00 89.69 90 ILE A N 1
ATOM 750 C CA . ILE A 1 90 ? -8.340 -6.047 16.089 1.00 89.69 90 ILE A CA 1
ATOM 751 C C . ILE A 1 90 ? -8.101 -4.998 15.002 1.00 89.69 90 ILE A C 1
ATOM 753 O O . ILE A 1 90 ? -8.879 -4.946 14.049 1.00 89.69 90 ILE A O 1
ATOM 757 N N . PRO A 1 91 ? -7.073 -4.138 15.115 1.00 92.31 91 PRO A N 1
ATOM 758 C CA . PRO A 1 91 ? -6.760 -3.188 14.057 1.00 92.31 91 PRO A CA 1
ATOM 759 C C . PRO A 1 91 ? -6.505 -3.910 12.724 1.00 92.31 91 PRO A C 1
ATOM 761 O O . PRO A 1 91 ? -5.642 -4.791 12.681 1.00 92.31 91 PRO A O 1
ATOM 764 N N . PRO A 1 92 ? -7.199 -3.545 11.633 1.00 94.25 92 PRO A N 1
ATOM 765 C CA . PRO A 1 92 ? -6.936 -4.126 10.327 1.00 94.25 92 PRO A CA 1
ATOM 766 C C . PRO A 1 92 ? -5.526 -3.805 9.832 1.00 94.25 92 PRO A C 1
ATOM 768 O O . PRO A 1 92 ? -4.939 -2.756 10.138 1.00 94.25 92 PRO A O 1
ATOM 771 N N . PHE A 1 93 ? -5.004 -4.687 8.986 1.00 94.19 93 PHE A N 1
ATOM 772 C CA . PHE A 1 93 ? -3.738 -4.464 8.306 1.00 94.19 93 PHE A CA 1
ATOM 773 C C . PHE A 1 93 ? -3.918 -3.551 7.096 1.00 94.19 93 PHE A C 1
ATOM 775 O O . PHE A 1 93 ? -4.775 -3.781 6.251 1.00 94.19 93 PHE A O 1
ATOM 782 N N . LEU A 1 94 ? -3.063 -2.541 6.965 1.00 96.75 94 LEU A N 1
ATOM 783 C CA . LEU A 1 94 ? -2.900 -1.780 5.734 1.00 96.75 94 LEU A CA 1
ATOM 784 C C . LEU A 1 94 ? -1.826 -2.470 4.884 1.00 96.75 94 LEU A C 1
ATOM 786 O O . LEU A 1 94 ? -0.623 -2.294 5.115 1.00 96.75 94 LEU A O 1
ATOM 790 N N . VAL A 1 95 ? -2.282 -3.287 3.936 1.00 95.44 95 VAL A N 1
ATOM 791 C CA . VAL A 1 95 ? -1.453 -4.165 3.109 1.00 95.44 95 VAL A CA 1
ATOM 792 C C . VAL A 1 95 ? -1.195 -3.512 1.760 1.00 95.44 95 VAL A C 1
ATOM 794 O O . VAL A 1 95 ? -2.116 -3.165 1.027 1.00 95.44 95 VAL A O 1
ATOM 797 N N . SER A 1 96 ? 0.077 -3.384 1.400 1.00 95.62 96 SER A N 1
ATOM 798 C CA . SER A 1 96 ? 0.471 -3.013 0.041 1.00 95.62 96 SER A CA 1
ATOM 799 C C . SER A 1 96 ? 1.874 -3.503 -0.248 1.00 95.62 96 SER A C 1
ATOM 801 O O . SER A 1 96 ? 2.659 -3.765 0.661 1.00 95.62 96 SER A O 1
ATOM 803 N N . SER A 1 97 ? 2.247 -3.522 -1.516 1.00 94.38 97 SER A N 1
ATOM 804 C CA . SER A 1 97 ? 3.636 -3.662 -1.929 1.00 94.38 97 SER A CA 1
ATOM 805 C C . SER A 1 97 ? 4.428 -2.386 -1.618 1.00 94.38 97 SER A C 1
ATOM 807 O O . SER A 1 97 ? 3.872 -1.297 -1.411 1.00 94.38 97 SER A O 1
ATOM 809 N N . ILE A 1 98 ? 5.752 -2.512 -1.559 1.00 93.38 98 ILE A N 1
ATOM 810 C CA . ILE A 1 98 ? 6.650 -1.368 -1.400 1.00 93.38 98 ILE A CA 1
ATOM 811 C C . ILE A 1 98 ? 6.449 -0.369 -2.548 1.00 93.38 98 ILE A C 1
ATOM 813 O O . ILE A 1 98 ? 6.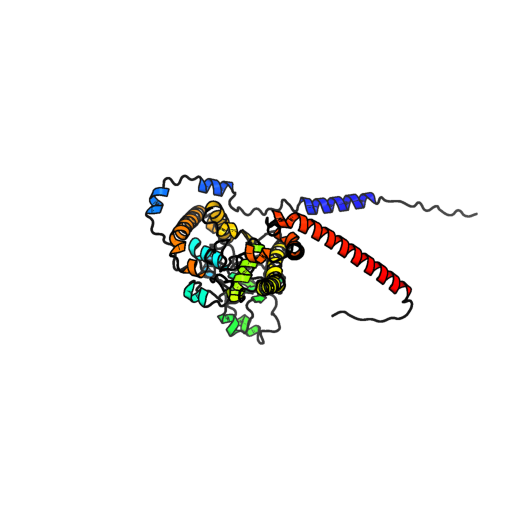300 -0.754 -3.704 1.00 93.38 98 ILE A O 1
ATOM 817 N N . GLY A 1 99 ? 6.427 0.926 -2.227 1.00 92.06 99 GLY A N 1
ATOM 818 C CA . GLY A 1 99 ? 6.151 1.977 -3.209 1.00 92.06 99 GLY A CA 1
ATOM 819 C C . GLY A 1 99 ? 4.666 2.217 -3.502 1.00 92.06 99 GLY A C 1
ATOM 820 O O . GLY A 1 99 ? 4.365 3.164 -4.218 1.00 92.06 99 GLY A O 1
ATOM 821 N N . SER A 1 100 ? 3.731 1.465 -2.916 1.00 94.81 100 SER A N 1
ATOM 822 C CA . SER A 1 100 ? 2.293 1.596 -3.233 1.00 94.81 100 SER A CA 1
ATOM 823 C C . SER A 1 100 ? 1.521 2.611 -2.396 1.00 94.81 100 SER A C 1
ATOM 825 O O . SER A 1 100 ? 0.326 2.761 -2.590 1.00 94.81 100 SER A O 1
ATOM 827 N N . GLY A 1 101 ? 2.196 3.349 -1.507 1.00 94.69 101 GLY A N 1
ATOM 828 C CA . GLY A 1 101 ? 1.591 4.500 -0.831 1.00 94.69 101 GLY A CA 1
ATOM 829 C C . GLY A 1 101 ? 1.137 4.292 0.612 1.00 94.69 101 GLY A C 1
ATOM 830 O O . GLY A 1 101 ? 0.540 5.204 1.167 1.00 94.69 101 GLY A O 1
ATOM 831 N N . ASN A 1 102 ? 1.479 3.176 1.269 1.00 95.12 102 ASN A N 1
ATOM 832 C CA . ASN A 1 102 ? 1.080 2.911 2.663 1.00 95.12 102 ASN A CA 1
ATOM 833 C C . ASN A 1 102 ? 1.305 4.084 3.629 1.00 95.12 102 ASN A C 1
ATOM 835 O O . ASN A 1 102 ? 0.422 4.427 4.407 1.00 95.12 102 ASN A O 1
ATOM 839 N N . THR A 1 103 ? 2.479 4.719 3.591 1.00 95.19 103 THR A N 1
ATOM 840 C CA . THR A 1 103 ? 2.776 5.857 4.477 1.00 95.19 103 THR A CA 1
ATOM 841 C C . THR A 1 103 ? 1.894 7.074 4.164 1.00 95.19 103 THR A C 1
ATOM 843 O O . THR A 1 103 ? 1.490 7.786 5.078 1.00 95.19 103 THR A O 1
ATOM 846 N N . PHE A 1 104 ? 1.552 7.294 2.892 1.00 95.69 104 PHE A N 1
ATOM 847 C CA . PHE A 1 104 ? 0.617 8.344 2.487 1.00 95.69 104 PHE A CA 1
ATOM 848 C C . PHE A 1 104 ? -0.797 8.044 2.976 1.00 95.69 104 PHE A C 1
ATOM 850 O O . PHE A 1 104 ? -1.404 8.886 3.626 1.00 95.69 104 PHE A O 1
ATOM 857 N N . THR A 1 105 ? -1.289 6.827 2.754 1.00 97.25 105 THR A N 1
ATOM 858 C CA . THR A 1 105 ? -2.617 6.406 3.217 1.00 97.25 105 THR A CA 1
ATOM 859 C C . THR A 1 105 ? -2.736 6.469 4.741 1.00 97.25 105 THR A C 1
ATOM 861 O O . THR A 1 105 ? -3.754 6.924 5.250 1.00 97.25 105 THR A O 1
ATOM 864 N N . ARG A 1 106 ? -1.677 6.122 5.484 1.00 97.31 106 ARG A N 1
ATOM 865 C CA . ARG A 1 106 ? -1.612 6.345 6.938 1.00 97.31 106 ARG A CA 1
ATOM 866 C C . ARG A 1 106 ? -1.768 7.813 7.310 1.00 97.31 106 ARG A C 1
ATOM 868 O O . ARG A 1 106 ? -2.586 8.122 8.167 1.00 97.31 106 ARG A O 1
ATOM 875 N N . LEU A 1 107 ? -1.041 8.720 6.648 1.00 95.06 107 LEU A N 1
ATOM 876 C CA . LEU A 1 107 ? -1.214 10.154 6.894 1.00 95.06 107 LEU A CA 1
ATOM 877 C C . LEU A 1 107 ? -2.652 10.596 6.604 1.00 95.06 107 LEU A C 1
ATOM 879 O O . LEU A 1 107 ? -3.197 11.374 7.378 1.00 95.06 107 LEU A O 1
ATOM 883 N N . MET A 1 108 ? -3.272 10.094 5.533 1.00 95.50 108 MET A N 1
ATOM 884 C CA . MET A 1 108 ? -4.670 10.397 5.209 1.00 95.50 108 MET A CA 1
ATOM 885 C C . MET A 1 108 ? -5.615 9.919 6.317 1.00 95.50 108 MET A C 1
ATOM 887 O O . MET A 1 108 ? -6.467 10.681 6.752 1.00 95.50 108 MET A O 1
ATOM 891 N N . ILE A 1 109 ? -5.436 8.704 6.837 1.00 96.75 109 ILE A N 1
ATOM 892 C CA . ILE A 1 109 ? -6.223 8.193 7.971 1.00 96.75 109 ILE A CA 1
ATOM 893 C C . ILE A 1 109 ? -6.033 9.091 9.202 1.00 96.75 109 ILE A C 1
ATOM 895 O O . ILE A 1 109 ? -7.005 9.570 9.778 1.00 96.75 109 ILE A O 1
ATOM 899 N N . GLU A 1 110 ? -4.792 9.399 9.566 1.00 95.62 110 GLU A N 1
ATOM 900 C CA . GLU A 1 110 ? -4.484 10.224 10.738 1.00 95.62 110 GLU A CA 1
ATOM 901 C C . GLU A 1 110 ? -5.004 11.660 10.627 1.00 95.62 110 GLU A C 1
ATOM 903 O O . GLU A 1 110 ? -5.506 12.211 11.601 1.00 95.62 110 GLU A O 1
ATOM 908 N N . THR A 1 111 ? -4.905 12.254 9.438 1.00 92.25 111 THR A N 1
ATOM 909 C CA . THR A 1 111 ? -5.298 13.644 9.162 1.00 92.25 111 THR A CA 1
ATOM 910 C C . THR A 1 111 ? -6.811 13.777 9.035 1.00 92.25 111 THR A C 1
ATOM 912 O O . THR A 1 111 ? -7.395 14.721 9.557 1.00 92.25 111 THR A O 1
ATOM 915 N N . LEU A 1 112 ? -7.443 12.856 8.304 1.00 93.81 112 LEU A N 1
ATOM 916 C CA . LEU A 1 112 ? -8.835 12.997 7.882 1.00 93.81 112 LEU A CA 1
ATOM 917 C C . LEU A 1 112 ? -9.801 12.306 8.846 1.00 93.81 112 LEU A C 1
ATOM 919 O O . LEU A 1 112 ? -10.876 12.842 9.090 1.00 93.81 112 LEU A O 1
ATOM 923 N N . ILE A 1 113 ? -9.415 11.146 9.389 1.00 94.19 113 ILE A N 1
ATOM 924 C CA . ILE A 1 113 ? -10.222 10.352 10.332 1.00 94.19 113 ILE A CA 1
ATOM 925 C C . ILE A 1 113 ? -9.841 10.692 11.783 1.00 94.19 113 ILE A C 1
ATOM 927 O O . ILE A 1 113 ? -10.672 10.629 12.686 1.00 94.19 113 ILE A O 1
ATOM 931 N N . GLY A 1 114 ? -8.596 11.116 12.021 1.00 93.38 114 GLY A N 1
ATOM 932 C CA . GLY A 1 114 ? -8.180 11.658 13.315 1.00 93.38 114 GLY A CA 1
ATOM 933 C C . GLY A 1 114 ? -7.718 10.619 14.335 1.00 93.38 114 GLY A C 1
ATOM 934 O O . GLY A 1 114 ? -7.668 10.950 15.519 1.00 93.38 114 GLY A O 1
ATOM 935 N N . TYR A 1 115 ? -7.368 9.402 13.904 1.00 95.19 115 TYR A N 1
ATOM 936 C CA . TYR A 1 115 ? -6.836 8.335 14.762 1.00 95.19 115 TYR A CA 1
ATOM 937 C C . TYR A 1 115 ? -5.449 7.884 14.322 1.00 95.19 115 TYR A C 1
ATOM 939 O O . TYR A 1 115 ? -5.182 7.808 13.125 1.00 95.19 115 TYR A O 1
ATOM 947 N N . GLN A 1 116 ? -4.590 7.550 15.288 1.00 96.00 116 GLN A N 1
ATOM 948 C CA . GLN A 1 116 ? -3.213 7.121 15.040 1.00 96.00 116 GLN A CA 1
ATOM 949 C C . GLN A 1 116 ? -3.134 5.796 14.281 1.00 96.00 116 GLN A C 1
ATOM 951 O O . GLN A 1 116 ? -3.990 4.919 14.415 1.00 96.00 116 GLN A O 1
ATOM 956 N N . THR A 1 117 ? -2.062 5.629 13.507 1.00 96.88 117 THR A N 1
ATOM 957 C CA . THR A 1 117 ? -1.798 4.407 12.746 1.00 96.88 117 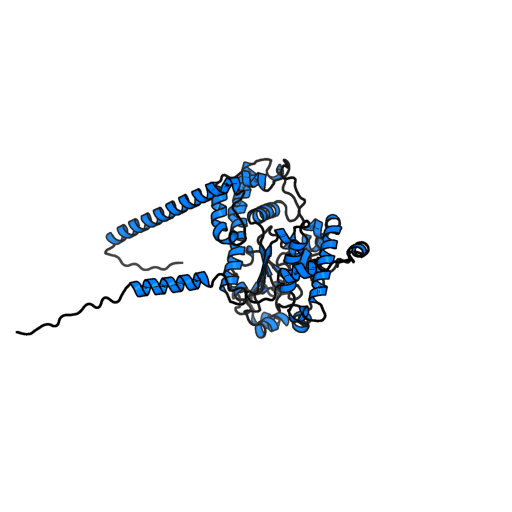THR A CA 1
ATOM 958 C C . THR A 1 117 ? -0.456 3.787 13.115 1.00 96.88 117 THR A C 1
ATOM 960 O O . THR A 1 117 ? 0.539 4.480 13.334 1.00 96.88 117 THR A O 1
ATOM 963 N N . GLY A 1 118 ? -0.422 2.460 13.143 1.00 95.38 118 GLY A N 1
ATOM 964 C CA . GLY A 1 118 ? 0.748 1.665 13.482 1.00 95.38 118 GLY A CA 1
ATOM 965 C C . GLY A 1 118 ? 1.554 1.229 12.266 1.00 95.38 118 GLY A C 1
ATOM 966 O O . GLY A 1 118 ? 1.137 1.355 11.107 1.00 95.38 118 GLY A O 1
ATOM 967 N N . SER A 1 119 ? 2.727 0.676 12.539 1.00 93.94 119 SER A N 1
ATOM 968 C CA . SER A 1 119 ? 3.649 0.149 11.538 1.00 93.94 119 SER A CA 1
ATOM 969 C C . SER A 1 119 ? 4.529 -0.913 12.173 1.00 93.94 119 SER A C 1
ATOM 971 O O . SER A 1 119 ? 5.035 -0.730 13.274 1.00 93.94 119 SER A O 1
ATOM 973 N N . LEU A 1 120 ? 4.772 -2.000 11.449 1.00 89.56 120 LEU A N 1
ATOM 974 C CA . LEU A 1 120 ? 5.744 -3.023 11.856 1.00 89.56 120 LEU A CA 1
ATOM 975 C C . LEU A 1 120 ? 7.196 -2.555 11.689 1.00 89.56 120 LEU A C 1
ATOM 977 O O . LEU A 1 120 ? 8.122 -3.201 12.171 1.00 89.56 120 LEU A O 1
ATOM 981 N N . TYR A 1 121 ? 7.397 -1.452 10.969 1.00 88.06 121 TYR A N 1
ATOM 982 C CA . TYR A 1 121 ? 8.708 -0.906 10.651 1.00 88.06 121 TYR A CA 1
ATOM 983 C C . TYR A 1 121 ? 9.183 0.036 11.740 1.00 88.06 121 TYR A C 1
ATOM 985 O O . TYR A 1 121 ? 8.386 0.793 12.278 1.00 88.06 121 TYR A O 1
ATOM 993 N N . GLN A 1 122 ? 10.494 0.057 11.972 1.00 89.94 122 GLN A N 1
ATOM 994 C CA . GLN A 1 122 ? 11.148 1.046 12.820 1.00 89.94 122 GLN A CA 1
ATOM 995 C C . GLN A 1 122 ? 11.806 2.140 11.978 1.00 89.94 122 GLN A C 1
ATOM 997 O O . GLN A 1 122 ? 13.027 2.203 11.838 1.00 89.94 122 GLN A O 1
ATOM 1002 N N . ASP A 1 123 ? 10.987 3.025 11.407 1.00 91.19 123 ASP A N 1
ATOM 1003 C CA . ASP A 1 123 ? 11.485 4.208 10.708 1.00 91.19 123 ASP A CA 1
ATOM 1004 C C . ASP A 1 123 ? 11.518 5.430 11.639 1.00 91.19 123 ASP A C 1
ATOM 1006 O O . ASP A 1 123 ? 10.573 6.216 11.733 1.00 91.19 123 ASP A O 1
ATOM 1010 N N . LYS A 1 124 ? 12.667 5.635 12.295 1.00 92.31 124 LYS A N 1
ATOM 1011 C CA . LYS A 1 124 ? 12.900 6.790 13.181 1.00 92.31 124 LYS A CA 1
ATOM 1012 C C . LYS A 1 124 ? 12.685 8.134 12.478 1.00 92.31 124 LYS A C 1
ATOM 1014 O O . LYS A 1 124 ? 12.346 9.120 13.125 1.00 92.31 124 LYS A O 1
ATOM 1019 N N . LYS A 1 125 ? 12.886 8.213 11.159 1.00 91.19 125 LYS A N 1
ATOM 1020 C CA . LYS A 1 125 ? 12.686 9.452 10.403 1.00 91.19 125 LYS A CA 1
ATOM 1021 C C . LYS A 1 125 ? 11.197 9.739 10.230 1.00 91.19 125 LYS A C 1
ATOM 1023 O O . LYS A 1 125 ? 10.786 10.878 10.435 1.00 91.19 125 LYS A O 1
ATOM 1028 N N . LEU A 1 126 ? 10.388 8.734 9.896 1.00 92.19 126 LEU A N 1
ATOM 1029 C CA . LEU A 1 126 ? 8.930 8.878 9.860 1.00 92.19 126 LEU A CA 1
ATOM 1030 C C . LEU A 1 126 ? 8.352 9.158 11.249 1.00 92.19 126 LEU A C 1
ATOM 1032 O O . LEU A 1 126 ? 7.492 10.027 11.367 1.00 92.19 126 LEU A O 1
ATOM 1036 N N . GLN A 1 127 ? 8.866 8.504 12.289 1.00 93.06 127 GLN A N 1
ATOM 1037 C CA . GLN A 1 127 ? 8.457 8.766 13.668 1.00 93.06 127 GLN A CA 1
ATOM 1038 C C . GLN A 1 127 ? 8.740 10.220 14.071 1.00 93.06 127 GLN A C 1
ATOM 1040 O O . GLN A 1 127 ? 7.827 10.952 14.444 1.00 93.06 127 GLN A O 1
ATOM 1045 N N . ASN A 1 128 ? 9.986 10.673 13.905 1.00 91.19 128 ASN A N 1
ATOM 1046 C CA . ASN A 1 128 ? 10.426 11.975 14.408 1.00 91.19 128 ASN A CA 1
ATOM 1047 C C . ASN A 1 128 ? 9.986 13.152 13.525 1.00 91.19 128 ASN A C 1
ATOM 1049 O O . ASN A 1 128 ? 9.658 14.216 14.036 1.00 91.19 128 ASN A O 1
ATOM 1053 N N . GLN A 1 129 ? 10.021 12.995 12.198 1.00 87.88 129 GLN A N 1
ATOM 1054 C CA . GLN A 1 129 ? 9.770 14.091 11.246 1.00 87.88 129 GLN A CA 1
ATOM 1055 C C . GLN A 1 129 ? 8.389 13.990 10.594 1.00 87.88 129 GLN A C 1
ATOM 1057 O O . GLN A 1 129 ? 7.779 15.002 10.256 1.00 87.88 129 GLN A O 1
ATOM 1062 N N . GLY A 1 130 ? 7.901 12.767 10.380 1.00 87.31 130 GLY A N 1
ATOM 1063 C CA . GLY A 1 130 ? 6.561 12.506 9.856 1.00 87.31 130 GLY A CA 1
ATOM 1064 C C . GLY A 1 130 ? 5.476 12.489 10.935 1.00 87.31 130 GLY A C 1
ATOM 1065 O O . GLY A 1 130 ? 4.302 12.402 10.578 1.00 87.31 130 GLY A O 1
ATOM 1066 N N . HIS A 1 131 ? 5.856 12.584 12.217 1.00 92.06 131 HIS A N 1
ATOM 1067 C CA . HIS A 1 131 ? 4.973 12.496 13.384 1.00 92.06 131 HIS A CA 1
ATOM 1068 C C . HIS A 1 131 ? 4.105 11.229 13.395 1.00 92.06 131 HIS A C 1
ATOM 1070 O O . HIS A 1 131 ? 2.955 11.252 13.820 1.00 92.06 131 HIS A O 1
ATOM 1076 N N . PHE A 1 132 ? 4.648 10.113 12.903 1.00 93.50 132 PHE A N 1
ATOM 1077 C CA . PHE A 1 132 ? 4.044 8.795 13.085 1.00 93.50 132 PHE A CA 1
ATOM 1078 C C . PHE A 1 132 ? 4.474 8.247 14.446 1.00 93.50 132 PHE A C 1
ATOM 1080 O O . PHE A 1 132 ? 5.389 7.433 14.527 1.00 93.50 132 PHE A O 1
ATOM 1087 N N . GLU A 1 133 ? 3.861 8.745 15.522 1.00 93.38 133 GLU A N 1
ATOM 1088 C CA . GLU A 1 133 ? 4.277 8.464 16.910 1.00 93.38 133 GLU A CA 1
ATOM 1089 C C . GLU A 1 133 ? 4.392 6.958 17.200 1.00 93.38 133 GLU A C 1
ATOM 1091 O O . GLU A 1 133 ? 5.326 6.520 17.873 1.00 93.38 133 GLU A O 1
ATOM 1096 N N . LEU A 1 134 ? 3.494 6.175 16.595 1.00 93.19 134 LEU A N 1
ATOM 1097 C CA . LEU A 1 134 ? 3.390 4.722 16.708 1.00 93.19 134 LEU A CA 1
ATOM 1098 C C . LEU A 1 134 ? 4.070 3.952 15.561 1.00 93.19 134 LEU A C 1
ATOM 1100 O O . LEU A 1 134 ? 3.679 2.837 15.210 1.00 93.19 134 LEU A O 1
ATOM 1104 N N . GLU A 1 135 ? 5.124 4.516 14.973 1.00 92.94 135 GLU A N 1
ATOM 1105 C CA . GLU A 1 135 ? 6.058 3.735 14.160 1.00 92.94 135 GLU A CA 1
ATOM 1106 C C . GLU A 1 135 ? 6.707 2.635 15.024 1.00 92.94 135 GLU A C 1
ATOM 1108 O O . GLU A 1 135 ? 7.104 2.871 16.164 1.00 92.94 135 GLU A O 1
ATOM 1113 N N . SER A 1 136 ? 6.851 1.421 14.493 1.00 88.00 136 SER A N 1
ATOM 1114 C CA . SER A 1 136 ? 7.246 0.187 15.210 1.00 88.00 136 SER A CA 1
ATOM 1115 C C . SER A 1 136 ? 6.220 -0.345 16.209 1.00 88.00 136 SER A C 1
ATOM 1117 O O . SER A 1 136 ? 6.492 -1.337 16.892 1.00 88.00 136 SER A O 1
ATOM 1119 N N . ALA A 1 137 ? 5.054 0.292 16.315 1.00 87.06 137 ALA A N 1
ATOM 1120 C CA . ALA A 1 137 ? 3.983 -0.179 17.162 1.00 87.06 137 ALA A CA 1
ATOM 1121 C C . ALA A 1 137 ? 2.912 -0.869 16.323 1.00 87.06 137 ALA A C 1
ATOM 1123 O O . ALA A 1 137 ? 2.384 -0.342 15.340 1.00 87.06 137 ALA A O 1
ATOM 1124 N N . CYS A 1 138 ? 2.577 -2.063 16.778 1.00 85.69 138 CYS A N 1
ATOM 1125 C CA . CYS A 1 138 ? 1.434 -2.812 16.334 1.00 85.69 138 CYS A CA 1
ATOM 1126 C C . CYS A 1 138 ? 0.669 -3.194 17.591 1.00 85.69 138 CYS A C 1
ATOM 1128 O O . CYS A 1 138 ? 1.103 -4.035 18.367 1.00 85.69 138 CYS A O 1
ATOM 1130 N N . THR A 1 139 ? -0.371 -2.427 17.875 1.00 84.00 139 THR A N 1
ATOM 1131 C CA . THR A 1 139 ? -1.062 -2.433 19.162 1.00 84.00 139 THR A CA 1
ATOM 1132 C C . THR A 1 139 ? -2.536 -2.186 18.915 1.00 84.00 139 THR A C 1
ATOM 1134 O O . THR A 1 139 ? -2.917 -1.558 17.933 1.00 84.00 139 THR A O 1
ATOM 1137 N N . TYR A 1 140 ? -3.382 -2.628 19.829 1.00 85.38 140 TYR A N 1
ATOM 1138 C CA . TYR A 1 140 ? -4.817 -2.371 19.802 1.00 85.38 140 TYR A CA 1
ATOM 1139 C C . TYR A 1 140 ? -5.197 -0.880 19.814 1.00 85.38 140 TYR A C 1
ATOM 1141 O O . TYR A 1 140 ? -6.350 -0.543 19.528 1.00 85.38 140 TYR A O 1
ATOM 1149 N N . THR A 1 141 ? -4.245 0.008 20.137 1.00 89.31 141 THR A N 1
ATOM 1150 C CA . THR A 1 141 ? -4.474 1.455 20.230 1.00 89.31 141 THR A CA 1
ATOM 1151 C C . THR A 1 141 ? -4.393 2.210 18.907 1.00 89.31 141 THR A C 1
ATOM 1153 O O . THR A 1 141 ? -4.651 3.415 18.881 1.00 89.31 141 THR A O 1
ATOM 1156 N N . VAL A 1 142 ? -4.072 1.528 17.802 1.00 93.44 142 VAL A N 1
ATOM 1157 C CA . VAL A 1 142 ? -4.052 2.130 16.460 1.00 93.44 142 VAL A CA 1
ATOM 1158 C C . VAL A 1 142 ? -5.314 1.810 15.680 1.00 93.44 142 VAL A C 1
ATOM 1160 O O . VAL A 1 142 ? -5.950 0.783 15.906 1.00 93.44 142 VAL A O 1
ATOM 1163 N N . ALA A 1 143 ? -5.676 2.676 14.734 1.00 94.94 143 ALA A N 1
ATOM 1164 C CA . ALA A 1 143 ? -6.779 2.438 13.811 1.00 94.94 143 ALA A CA 1
ATOM 1165 C C . ALA A 1 143 ? -6.451 1.326 12.810 1.00 94.94 143 ALA A C 1
ATOM 1167 O O . ALA A 1 143 ? -7.296 0.475 12.561 1.00 94.94 143 ALA A O 1
ATOM 1168 N N . VAL A 1 144 ? -5.230 1.339 12.264 1.00 96.06 144 VAL A N 1
ATOM 1169 C CA . VAL A 1 144 ? -4.722 0.377 11.271 1.00 96.06 144 VAL A CA 1
ATOM 1170 C C . VAL A 1 144 ? -3.230 0.142 11.484 1.00 96.06 144 VAL A C 1
ATOM 1172 O O . VAL A 1 144 ? -2.540 1.047 11.960 1.00 96.06 144 VAL A O 1
ATOM 1175 N N . THR A 1 145 ? -2.708 -1.006 11.051 1.00 95.31 145 THR A N 1
ATOM 1176 C CA . THR A 1 145 ? -1.263 -1.299 11.075 1.00 95.31 145 THR A CA 1
ATOM 1177 C C . THR A 1 145 ? -0.721 -1.527 9.670 1.00 95.31 145 THR A C 1
ATOM 1179 O O . THR A 1 145 ? -1.139 -2.450 8.978 1.00 95.31 145 THR A O 1
ATOM 1182 N N . LYS A 1 146 ? 0.276 -0.741 9.249 1.00 95.38 146 LYS A N 1
ATOM 1183 C CA . LYS A 1 146 ? 0.976 -0.954 7.972 1.00 95.38 146 LYS A CA 1
ATOM 1184 C C . LYS A 1 146 ? 1.797 -2.244 7.949 1.00 95.38 146 LYS A C 1
ATOM 1186 O O . LYS A 1 146 ? 2.609 -2.491 8.842 1.00 95.38 146 LYS A O 1
ATOM 1191 N N . MET A 1 147 ? 1.694 -2.956 6.825 1.00 92.31 147 MET A N 1
ATOM 1192 C CA . MET A 1 147 ? 2.438 -4.177 6.529 1.00 92.31 147 MET A CA 1
ATOM 1193 C C . MET A 1 147 ? 2.773 -4.301 5.026 1.00 92.31 147 MET A C 1
ATOM 1195 O O . MET A 1 147 ? 2.058 -3.766 4.174 1.00 92.31 147 MET A O 1
ATOM 1199 N N . HIS A 1 148 ? 3.865 -5.000 4.693 1.00 91.88 148 HIS A N 1
ATOM 1200 C CA . HIS A 1 148 ? 4.220 -5.386 3.318 1.00 91.88 148 HIS A CA 1
ATOM 1201 C C . HIS A 1 148 ? 4.357 -6.917 3.193 1.00 91.88 148 HIS A C 1
ATOM 1203 O O . HIS A 1 148 ? 4.593 -7.570 4.211 1.00 91.88 148 HIS A O 1
ATOM 1209 N N . PRO A 1 149 ? 4.233 -7.487 1.974 1.00 88.69 149 PRO A N 1
ATOM 1210 C CA . PRO A 1 149 ? 4.298 -8.930 1.722 1.00 88.69 149 PRO A CA 1
ATOM 1211 C C . PRO A 1 149 ? 5.466 -9.653 2.375 1.00 88.69 149 PRO A C 1
ATOM 1213 O O . PRO A 1 149 ? 5.273 -10.740 2.902 1.00 88.69 149 PRO A O 1
ATOM 1216 N N . GLU A 1 150 ? 6.655 -9.047 2.418 1.00 85.75 150 GLU A N 1
ATOM 1217 C CA . GLU A 1 150 ? 7.834 -9.637 3.067 1.00 85.75 150 GLU A CA 1
ATOM 1218 C C . GLU A 1 150 ? 7.627 -10.053 4.532 1.00 85.75 150 GLU A C 1
ATOM 1220 O O . GLU A 1 150 ? 8.402 -10.847 5.049 1.00 85.75 150 GLU A O 1
ATOM 1225 N N . HIS A 1 151 ? 6.605 -9.529 5.205 1.00 82.62 151 HIS A N 1
ATOM 1226 C CA . HIS A 1 151 ? 6.308 -9.866 6.592 1.00 82.62 151 HIS A CA 1
ATOM 1227 C C . HIS A 1 151 ? 5.347 -11.039 6.752 1.00 82.62 151 HIS A C 1
ATOM 1229 O O . HIS A 1 151 ? 5.177 -11.524 7.866 1.00 82.62 151 HIS A O 1
ATOM 1235 N N . PHE A 1 152 ? 4.680 -11.449 5.674 1.00 77.44 152 PHE A N 1
ATOM 1236 C CA . PHE A 1 152 ? 3.578 -12.395 5.766 1.00 77.44 152 PHE A CA 1
ATOM 1237 C C . PHE A 1 152 ? 3.493 -13.407 4.632 1.00 77.44 152 PHE A C 1
ATOM 1239 O O . PHE A 1 152 ? 2.562 -14.196 4.642 1.00 77.44 152 PHE A O 1
ATOM 1246 N N . VAL A 1 153 ? 4.426 -13.443 3.672 1.00 79.25 153 VAL A N 1
ATOM 1247 C CA . VAL A 1 153 ? 4.398 -14.495 2.634 1.00 79.25 153 VAL A CA 1
ATOM 1248 C C . VAL A 1 153 ? 4.389 -15.894 3.265 1.00 79.25 153 VAL A C 1
ATOM 1250 O O . VAL A 1 153 ? 3.652 -16.756 2.805 1.00 79.25 153 VAL A O 1
ATOM 1253 N N . GLU A 1 154 ? 5.154 -16.104 4.337 1.00 78.56 154 GLU A N 1
ATOM 1254 C CA . GLU A 1 154 ? 5.210 -17.387 5.060 1.00 78.56 154 GLU A CA 1
ATOM 1255 C C . GLU A 1 154 ? 4.078 -17.559 6.079 1.00 78.56 154 GLU A C 1
ATOM 1257 O O . GLU A 1 154 ? 3.747 -18.674 6.460 1.00 78.56 154 GLU A O 1
ATOM 1262 N N . LEU A 1 155 ? 3.480 -16.452 6.514 1.00 80.31 155 LEU A N 1
ATOM 1263 C CA . LEU A 1 155 ? 2.433 -16.413 7.538 1.00 80.31 155 LEU A CA 1
ATOM 1264 C C . LEU A 1 155 ? 1.051 -16.189 6.923 1.00 80.31 155 LEU A C 1
ATOM 1266 O O . LEU A 1 155 ? 0.100 -15.801 7.597 1.00 80.31 155 LEU A O 1
ATOM 1270 N N . PHE A 1 156 ? 0.972 -16.378 5.611 1.00 80.56 156 PHE A N 1
ATOM 1271 C CA . PHE A 1 156 ? -0.130 -15.952 4.781 1.00 80.56 156 PHE A CA 1
ATOM 1272 C C . PHE A 1 156 ? -1.439 -16.559 5.276 1.00 80.56 156 PHE A C 1
ATOM 1274 O O . PHE A 1 156 ? -2.395 -15.857 5.616 1.00 80.56 156 PHE A O 1
ATOM 1281 N N . ASP A 1 157 ? -1.428 -17.883 5.371 1.00 81.94 157 ASP A N 1
ATOM 1282 C CA . ASP A 1 157 ? -2.587 -18.641 5.779 1.00 81.94 157 ASP A CA 1
ATOM 1283 C C . ASP A 1 157 ? -2.957 -18.346 7.229 1.00 81.94 157 ASP A C 1
ATOM 1285 O O . ASP A 1 157 ? -4.135 -18.301 7.546 1.00 81.94 157 ASP A O 1
ATOM 1289 N N . ASP A 1 158 ? -1.983 -18.093 8.105 1.00 84.56 158 ASP A N 1
ATOM 1290 C CA . ASP A 1 158 ? -2.249 -17.784 9.511 1.00 84.56 158 ASP A CA 1
ATOM 1291 C C . ASP A 1 158 ? -2.890 -16.398 9.675 1.00 84.56 158 ASP A C 1
ATOM 1293 O O . ASP A 1 158 ? -3.771 -16.225 10.517 1.00 84.56 158 ASP A O 1
ATOM 1297 N N . ILE A 1 159 ? -2.510 -15.413 8.851 1.00 83.69 159 ILE A N 1
ATOM 1298 C CA . ILE A 1 159 ? -3.186 -14.108 8.817 1.00 83.69 159 ILE A CA 1
ATOM 1299 C C . ILE A 1 159 ? -4.603 -14.268 8.290 1.00 83.69 159 ILE A C 1
ATOM 1301 O O . ILE A 1 159 ? -5.534 -13.759 8.909 1.00 83.69 159 ILE A O 1
ATOM 1305 N N . VAL A 1 160 ? -4.784 -14.969 7.170 1.00 84.44 160 VAL A N 1
ATOM 1306 C CA . VAL A 1 160 ? -6.110 -15.141 6.559 1.00 84.44 160 VAL A CA 1
ATOM 1307 C C . VAL A 1 160 ? -7.036 -15.971 7.439 1.00 84.44 160 VAL A C 1
ATOM 1309 O O . VAL A 1 160 ? -8.220 -15.669 7.552 1.00 84.44 160 VAL A O 1
ATOM 1312 N N . ARG A 1 161 ? -6.473 -16.945 8.150 1.00 84.62 161 ARG A N 1
ATOM 1313 C CA . ARG A 1 161 ? -7.159 -17.677 9.202 1.00 84.62 161 ARG A CA 1
ATOM 1314 C C . ARG A 1 161 ? -7.334 -16.857 10.470 1.00 84.62 161 ARG A C 1
ATOM 1316 O O . ARG A 1 161 ? -7.985 -17.362 11.352 1.00 84.62 161 ARG A O 1
ATOM 1323 N N . GLY A 1 162 ? -6.762 -15.673 10.655 1.00 84.88 162 GLY A N 1
ATOM 1324 C CA . GLY A 1 162 ? -6.942 -14.902 11.896 1.00 84.88 162 GLY A CA 1
ATOM 1325 C C . GLY A 1 162 ? -6.287 -15.560 13.112 1.00 84.88 162 GLY A C 1
ATOM 1326 O O . GLY A 1 162 ? -6.679 -15.328 14.256 1.00 84.88 162 GLY A O 1
ATOM 1327 N N . GLU A 1 163 ? -5.298 -16.419 12.870 1.00 86.50 163 GLU A N 1
ATOM 1328 C CA . GLU A 1 163 ? -4.508 -17.073 13.911 1.00 86.50 163 GLU A CA 1
ATOM 1329 C C . GLU A 1 163 ? -3.469 -16.115 14.484 1.00 86.50 163 GLU A C 1
ATOM 1331 O O . GLU A 1 163 ? -3.100 -16.259 15.645 1.00 86.50 163 GLU A O 1
ATOM 1336 N N . LEU A 1 164 ? -3.027 -15.121 13.710 1.00 83.69 164 LEU A N 1
ATOM 1337 C CA . LEU A 1 164 ? -2.003 -14.183 14.149 1.00 83.69 164 LEU A CA 1
ATOM 1338 C C . LEU A 1 164 ? -2.588 -12.945 14.801 1.00 83.69 164 LEU A C 1
ATOM 1340 O O . LEU A 1 164 ? -3.456 -12.268 14.247 1.00 83.69 164 LEU A O 1
ATOM 1344 N N . VAL A 1 165 ? -1.986 -12.579 15.925 1.00 81.00 165 VAL A N 1
ATOM 1345 C CA . VAL A 1 165 ? -2.053 -11.216 16.430 1.00 81.00 165 VAL A CA 1
ATOM 1346 C C . VAL A 1 165 ? -0.691 -10.576 16.365 1.00 81.00 165 VAL A C 1
ATOM 1348 O O . VAL A 1 165 ? 0.367 -11.202 16.429 1.00 81.00 165 VAL A O 1
ATOM 1351 N N . CYS A 1 166 ? -0.749 -9.274 16.209 1.00 83.38 166 CYS A N 1
ATOM 1352 C CA . CYS A 1 166 ? 0.423 -8.455 16.164 1.00 83.38 166 CYS A CA 1
ATOM 1353 C C . CYS A 1 166 ? 0.815 -8.046 17.581 1.00 83.38 166 CYS A C 1
ATOM 1355 O O . CYS A 1 166 ? -0.047 -7.585 18.327 1.00 83.38 166 CYS A O 1
ATOM 1357 N N . MET A 1 167 ? 2.089 -8.207 17.930 1.00 80.19 167 MET A N 1
ATOM 1358 C CA . MET A 1 167 ? 2.583 -7.942 19.282 1.00 80.19 167 MET A CA 1
ATOM 1359 C C . MET A 1 167 ? 3.231 -6.562 19.373 1.00 80.19 167 MET A C 1
ATOM 1361 O O . MET A 1 167 ? 3.958 -6.129 18.466 1.00 80.19 167 MET A O 1
ATOM 1365 N N . ASN A 1 168 ? 3.024 -5.869 20.495 1.00 80.06 168 ASN A N 1
ATOM 1366 C CA . ASN A 1 168 ? 3.633 -4.562 20.686 1.00 80.06 168 ASN A CA 1
ATOM 1367 C C . ASN A 1 168 ? 5.160 -4.713 20.865 1.00 80.06 168 ASN A C 1
ATOM 1369 O O . ASN A 1 168 ? 5.668 -5.759 21.263 1.00 80.06 168 ASN A O 1
ATOM 1373 N N . MET A 1 169 ? 5.939 -3.678 20.543 1.00 81.19 169 MET A N 1
ATOM 1374 C CA . MET A 1 169 ? 7.406 -3.778 20.576 1.00 81.19 169 MET A CA 1
ATOM 1375 C C . MET A 1 169 ? 7.980 -4.075 21.968 1.00 81.19 169 MET A C 1
ATOM 1377 O O . MET A 1 169 ? 8.952 -4.820 22.068 1.00 81.19 169 MET A O 1
ATOM 1381 N N . SER A 1 170 ? 7.378 -3.523 23.023 1.00 79.06 170 SER A N 1
ATOM 1382 C CA . SER A 1 170 ? 7.810 -3.766 24.403 1.00 79.06 170 SER A CA 1
ATOM 1383 C C . SER A 1 170 ? 7.637 -5.237 24.784 1.00 79.06 170 SER A C 1
ATOM 1385 O O . SER A 1 170 ? 8.563 -5.844 25.309 1.00 79.06 170 SER A O 1
ATOM 1387 N N . GLU A 1 171 ? 6.488 -5.828 24.454 1.00 78.69 171 GLU A N 1
ATOM 1388 C CA . GLU A 1 171 ? 6.167 -7.243 24.671 1.00 78.69 171 GLU A CA 1
ATOM 1389 C C . GLU A 1 171 ? 7.119 -8.140 23.882 1.00 78.69 171 GLU A C 1
ATOM 1391 O O . GLU A 1 171 ? 7.679 -9.086 24.431 1.00 78.69 171 GLU A O 1
ATOM 1396 N N . ARG A 1 172 ? 7.379 -7.803 22.613 1.00 82.38 172 ARG A N 1
ATOM 1397 C CA . ARG A 1 172 ? 8.332 -8.551 21.782 1.00 82.38 172 ARG A CA 1
ATOM 1398 C C . ARG A 1 172 ? 9.714 -8.613 22.403 1.00 82.38 172 ARG A C 1
ATOM 1400 O O . ARG A 1 172 ? 10.320 -9.677 22.427 1.00 82.38 172 ARG A O 1
ATOM 1407 N N . HIS A 1 173 ? 10.208 -7.492 22.916 1.00 83.56 173 HIS A N 1
ATOM 1408 C CA . HIS A 1 173 ? 11.508 -7.455 23.577 1.00 83.56 173 HIS A CA 1
ATOM 1409 C C . HIS A 1 173 ? 11.493 -8.182 24.921 1.00 83.56 173 HIS A C 1
ATOM 1411 O O . HIS A 1 173 ? 12.428 -8.917 25.216 1.00 83.56 173 HIS A O 1
ATOM 1417 N N . GLN A 1 174 ? 10.435 -8.005 25.713 1.00 82.06 174 GLN A N 1
ATOM 1418 C CA . GLN A 1 174 ? 10.298 -8.624 27.029 1.00 82.06 174 GLN A CA 1
ATOM 1419 C C . GLN A 1 174 ? 10.227 -10.156 26.959 1.00 82.06 174 GLN A C 1
ATOM 1421 O O . GLN A 1 174 ? 10.744 -10.828 27.848 1.00 82.06 174 GLN A O 1
ATOM 1426 N N . PHE A 1 175 ? 9.585 -10.702 25.923 1.00 76.94 175 PHE A N 1
ATOM 1427 C CA . PHE A 1 175 ? 9.302 -12.135 25.794 1.00 76.94 175 PHE A CA 1
ATOM 1428 C C . PHE A 1 175 ? 10.012 -12.806 24.608 1.00 76.94 175 PHE A C 1
ATOM 1430 O O . PHE A 1 175 ? 9.731 -13.962 24.311 1.00 76.94 175 PHE A O 1
ATOM 1437 N N . HIS A 1 176 ? 10.923 -12.098 23.931 1.00 81.31 176 HIS A N 1
ATOM 1438 C CA . HIS A 1 176 ? 11.637 -12.572 22.736 1.00 81.31 176 HIS A CA 1
ATOM 1439 C C . HIS A 1 176 ? 10.711 -13.067 21.605 1.00 81.31 176 HIS A C 1
ATOM 1441 O O . HIS A 1 176 ? 11.005 -14.044 20.917 1.00 81.31 176 HIS A O 1
ATOM 1447 N N . LEU A 1 177 ? 9.589 -12.371 21.400 1.00 78.00 177 LEU A N 1
ATOM 1448 C CA . LEU A 1 177 ? 8.576 -12.730 20.403 1.00 78.00 177 LEU A CA 1
ATOM 1449 C C . LEU A 1 177 ? 8.881 -12.138 19.027 1.00 78.00 177 LEU A C 1
ATOM 1451 O O . LEU A 1 177 ? 9.507 -11.079 18.884 1.00 78.00 177 LEU A O 1
ATOM 1455 N N . LYS A 1 178 ? 8.349 -12.793 17.999 1.00 82.12 178 LYS A N 1
ATOM 1456 C CA . LYS A 1 178 ? 8.305 -12.269 16.635 1.00 82.12 178 LYS A CA 1
ATOM 1457 C C . LYS A 1 178 ? 7.287 -11.118 16.525 1.00 82.12 178 LYS A C 1
ATOM 1459 O O . LYS A 1 178 ? 6.466 -10.903 17.415 1.00 82.12 178 LYS A O 1
ATOM 1464 N N . PRO A 1 179 ? 7.324 -10.329 15.429 1.00 79.50 179 PRO A N 1
ATOM 1465 C CA . PRO A 1 179 ? 6.305 -9.312 15.137 1.00 79.50 179 PRO A CA 1
ATOM 1466 C C . PRO A 1 179 ? 4.864 -9.842 15.155 1.00 79.50 179 PRO A C 1
ATOM 1468 O O . PRO A 1 179 ? 3.949 -9.120 15.551 1.00 79.50 179 PRO A O 1
ATOM 1471 N N . PHE A 1 180 ? 4.698 -11.101 14.754 1.00 82.00 180 PHE A N 1
ATOM 1472 C CA . PHE A 1 180 ? 3.444 -11.835 14.761 1.00 82.00 180 PHE A CA 1
ATOM 1473 C C . PHE A 1 180 ? 3.615 -13.097 15.576 1.00 82.00 180 PHE A C 1
ATOM 1475 O O . PHE A 1 180 ? 4.604 -13.808 15.400 1.00 82.00 180 PHE A O 1
ATOM 1482 N N . GLU A 1 181 ? 2.626 -13.383 16.404 1.00 78.38 181 GLU A N 1
ATOM 1483 C CA . GLU A 1 181 ? 2.536 -14.643 17.121 1.00 78.38 181 GLU A CA 1
ATOM 1484 C C . GLU A 1 181 ? 1.156 -15.238 16.887 1.00 78.38 181 GLU A C 1
ATOM 1486 O O . GLU A 1 181 ? 0.153 -14.515 16.821 1.00 78.38 181 GLU A O 1
ATOM 1491 N N . SER A 1 182 ? 1.115 -16.560 16.740 1.00 79.56 182 SER A N 1
ATOM 1492 C CA . SER A 1 182 ? -0.151 -17.270 16.656 1.00 79.56 182 SER A CA 1
ATOM 1493 C C . SER A 1 182 ? -0.774 -17.376 18.046 1.00 79.56 182 SER A C 1
ATOM 1495 O O . SER A 1 182 ? -0.115 -17.709 19.030 1.00 79.56 182 SER A O 1
ATOM 1497 N N . LEU A 1 183 ? -2.067 -17.069 18.127 1.00 73.56 183 LEU A N 1
ATOM 1498 C CA . LEU A 1 183 ? -2.869 -17.242 19.334 1.00 73.56 183 LEU A CA 1
ATOM 1499 C C . LEU A 1 183 ? -3.235 -18.706 19.585 1.00 73.56 183 LEU A C 1
ATOM 1501 O O . LEU A 1 183 ? -3.515 -19.082 20.721 1.00 73.56 183 LEU A O 1
ATOM 1505 N N . THR A 1 184 ? -3.276 -19.518 18.529 1.00 70.25 184 THR A N 1
ATOM 1506 C CA . THR A 1 184 ? -3.759 -20.905 18.580 1.00 70.25 184 THR A CA 1
ATOM 1507 C C . THR A 1 184 ? -2.627 -21.918 18.629 1.00 70.25 184 THR A C 1
ATOM 1509 O O . THR A 1 184 ? -2.823 -23.040 19.095 1.00 70.25 184 THR A O 1
ATOM 1512 N N . LYS A 1 185 ? -1.436 -21.541 18.163 1.00 70.94 185 LYS A N 1
ATOM 1513 C CA . LYS A 1 185 ? -0.251 -22.390 18.164 1.00 70.94 185 LYS A CA 1
ATOM 1514 C C . LYS A 1 185 ? 0.904 -21.584 18.747 1.00 70.94 185 LYS A C 1
ATOM 1516 O O . LYS A 1 185 ? 1.233 -20.541 18.188 1.00 70.94 185 LYS A O 1
ATOM 1521 N N . PRO A 1 186 ? 1.576 -22.058 19.808 1.00 58.72 186 PRO A N 1
ATOM 1522 C CA . PRO A 1 186 ? 2.907 -21.555 20.106 1.00 58.72 186 PRO A CA 1
ATOM 1523 C C . PRO A 1 186 ? 3.725 -21.689 18.821 1.00 58.72 186 PRO A C 1
ATOM 1525 O O . PRO A 1 186 ? 3.710 -22.751 18.200 1.00 58.72 186 PRO A O 1
ATOM 1528 N N . ILE A 1 187 ? 4.434 -20.659 18.373 1.00 56.44 187 ILE A N 1
ATOM 1529 C CA . ILE A 1 187 ? 5.492 -20.893 17.390 1.00 56.44 187 ILE A CA 1
ATOM 1530 C C . ILE A 1 187 ? 6.616 -21.536 18.212 1.00 56.44 187 ILE A C 1
ATOM 1532 O O . ILE A 1 187 ? 7.445 -20.842 18.789 1.00 56.44 187 ILE A O 1
ATOM 1536 N N . TRP A 1 188 ? 6.543 -22.866 18.368 1.00 46.59 188 TRP A N 1
ATOM 1537 C CA . TRP A 1 188 ? 7.209 -23.730 19.364 1.00 46.59 188 TRP A CA 1
ATOM 1538 C C . TRP A 1 188 ? 8.743 -23.592 19.502 1.00 46.59 188 TRP A C 1
ATOM 1540 O O . TRP A 1 188 ? 9.349 -24.311 20.289 1.00 46.59 188 TRP A O 1
ATOM 1550 N N . SER A 1 189 ? 9.398 -22.675 18.790 1.00 52.81 189 SER A N 1
ATOM 1551 C CA . SER A 1 189 ? 10.847 -22.476 18.828 1.00 52.81 189 SER A CA 1
ATOM 1552 C C . SER A 1 189 ? 11.329 -21.205 19.545 1.00 52.81 189 SER A C 1
ATOM 1554 O O . SER A 1 189 ? 12.532 -21.096 19.758 1.00 52.81 189 SER A O 1
ATOM 1556 N N . SER A 1 190 ? 10.477 -20.220 19.871 1.00 54.16 190 SER A N 1
ATOM 1557 C CA . SER A 1 190 ? 10.954 -18.893 20.334 1.00 54.16 190 SER A CA 1
ATOM 1558 C C . SER A 1 190 ? 10.758 -18.578 21.818 1.00 54.16 190 SER A C 1
ATOM 1560 O O . SER A 1 190 ? 11.476 -17.725 22.334 1.00 54.16 190 SER A O 1
ATOM 1562 N N . VAL A 1 191 ? 9.850 -19.252 22.530 1.00 59.47 191 VAL A N 1
ATOM 1563 C CA . VAL A 1 191 ? 9.564 -18.933 23.940 1.00 59.47 191 VAL A CA 1
ATOM 1564 C C . VAL A 1 191 ? 9.875 -20.137 24.817 1.00 59.47 191 VAL A C 1
ATOM 1566 O O . VAL A 1 191 ? 9.086 -21.073 24.907 1.00 59.47 191 VAL A O 1
ATOM 1569 N N . SER A 1 192 ? 11.016 -20.107 25.507 1.00 63.19 192 SER A N 1
ATOM 1570 C CA . SER A 1 192 ? 11.415 -21.151 26.464 1.00 63.19 192 SER A CA 1
ATOM 1571 C C . SER A 1 192 ? 10.467 -21.276 27.669 1.00 63.19 192 SER A C 1
ATOM 1573 O O . SER A 1 192 ? 10.558 -22.244 28.418 1.00 63.19 192 SER A O 1
ATOM 1575 N N . ASN A 1 193 ? 9.542 -20.325 27.858 1.00 72.12 193 ASN A N 1
ATOM 1576 C CA . ASN A 1 193 ? 8.557 -20.331 28.937 1.00 72.12 193 ASN A CA 1
ATOM 1577 C C . ASN A 1 193 ? 7.194 -19.750 28.496 1.00 72.12 193 ASN A C 1
ATOM 1579 O O . ASN A 1 193 ? 6.818 -18.638 28.871 1.00 72.12 193 ASN A O 1
ATOM 1583 N N . TRP A 1 194 ? 6.448 -20.503 27.679 1.00 71.31 194 TRP A N 1
ATOM 1584 C CA . TRP A 1 194 ? 5.106 -20.117 27.210 1.00 71.31 194 TRP A CA 1
ATOM 1585 C C . TRP A 1 194 ? 4.111 -19.871 28.357 1.00 71.31 194 TRP A C 1
ATOM 1587 O O . TRP A 1 194 ? 3.291 -18.960 28.268 1.00 71.31 194 TRP A O 1
ATOM 1597 N N . SER A 1 195 ? 4.223 -20.619 29.462 1.00 74.19 195 SER A N 1
ATOM 1598 C CA . SER A 1 195 ? 3.384 -20.423 30.655 1.00 74.19 195 SER A CA 1
ATOM 1599 C C . SER A 1 195 ? 3.558 -19.017 31.234 1.00 74.19 195 SER A C 1
ATOM 1601 O O . SER A 1 195 ? 2.575 -18.315 31.456 1.00 74.19 195 SER A O 1
ATOM 1603 N N . ALA A 1 196 ? 4.805 -18.554 31.382 1.00 74.25 196 ALA A N 1
ATOM 1604 C CA . ALA A 1 196 ? 5.086 -17.206 31.876 1.00 74.25 196 ALA A CA 1
ATOM 1605 C C . ALA A 1 196 ? 4.622 -16.105 30.913 1.00 74.25 196 ALA A C 1
ATOM 1607 O O . ALA A 1 196 ? 4.231 -15.026 31.362 1.00 74.25 196 ALA A O 1
ATOM 1608 N N . PHE A 1 197 ? 4.660 -16.352 29.599 1.00 74.38 197 PHE A N 1
ATOM 1609 C CA . PHE A 1 197 ? 4.068 -15.431 28.631 1.00 74.38 197 PHE A CA 1
ATOM 1610 C C . PHE A 1 197 ? 2.547 -15.376 28.784 1.00 74.38 197 PHE A C 1
ATOM 1612 O O . PHE A 1 197 ? 1.991 -14.283 28.827 1.00 74.38 197 PHE A O 1
ATOM 1619 N N . HIS A 1 198 ? 1.876 -16.522 28.925 1.00 75.50 198 HIS A N 1
ATOM 1620 C CA . HIS A 1 198 ? 0.423 -16.565 29.052 1.00 75.50 198 HIS A CA 1
ATOM 1621 C C . HIS A 1 198 ? -0.076 -15.884 30.337 1.00 75.50 198 HIS A C 1
ATOM 1623 O O . HIS A 1 198 ? -1.018 -15.098 30.277 1.00 75.50 198 HIS A O 1
ATOM 1629 N N . GLU A 1 199 ? 0.603 -16.100 31.468 1.00 78.62 199 GLU A N 1
ATOM 1630 C CA . GLU A 1 199 ? 0.308 -15.433 32.748 1.00 78.62 199 GLU A CA 1
ATOM 1631 C C . GLU A 1 199 ? 0.502 -13.912 32.695 1.00 78.62 199 GLU A C 1
ATOM 1633 O O . GLU A 1 199 ? -0.188 -13.164 33.385 1.00 78.62 199 GLU A O 1
ATOM 1638 N N . ARG A 1 200 ? 1.449 -13.444 31.876 1.00 75.19 200 ARG A N 1
ATOM 1639 C CA . ARG A 1 200 ? 1.779 -12.019 31.722 1.00 75.19 200 ARG A CA 1
ATOM 1640 C C . ARG A 1 200 ? 1.203 -11.416 30.447 1.00 75.19 200 ARG A C 1
ATOM 1642 O O . ARG A 1 200 ? 1.544 -10.283 30.101 1.00 75.19 200 ARG A O 1
ATOM 1649 N N . MET A 1 201 ? 0.348 -12.160 29.748 1.00 74.44 201 MET A N 1
ATOM 1650 C CA . MET A 1 201 ? -0.249 -11.715 28.505 1.00 74.44 201 MET A CA 1
ATOM 1651 C C . MET A 1 201 ? -1.151 -10.511 28.809 1.00 74.44 201 MET A C 1
ATOM 1653 O O . MET A 1 201 ? -2.008 -10.580 29.695 1.00 74.44 201 MET A O 1
ATOM 1657 N N . PRO A 1 202 ? -0.983 -9.391 28.093 1.00 80.19 202 PRO A N 1
ATOM 1658 C CA . PRO A 1 202 ? -1.851 -8.237 28.253 1.00 80.19 202 PRO A CA 1
ATOM 1659 C C . PRO A 1 202 ? -3.319 -8.627 28.099 1.00 80.19 202 PRO A C 1
ATOM 1661 O O . PRO A 1 202 ? -3.674 -9.385 27.193 1.00 80.19 202 PRO A O 1
ATOM 1664 N N . GLN A 1 203 ? -4.176 -8.048 28.947 1.00 84.75 203 GLN A N 1
ATOM 1665 C CA . GLN A 1 203 ? -5.611 -8.363 29.018 1.00 84.75 203 GLN A CA 1
ATOM 1666 C C . GLN A 1 203 ? -6.298 -8.354 27.649 1.00 84.75 203 GLN A C 1
ATOM 1668 O O . GLN A 1 203 ? -7.185 -9.165 27.397 1.00 84.75 203 GLN A O 1
ATOM 1673 N N . TYR A 1 204 ? -5.860 -7.466 26.755 1.00 83.88 204 TYR A N 1
ATOM 1674 C CA . TYR A 1 204 ? -6.348 -7.407 25.388 1.00 83.88 204 TYR A CA 1
ATOM 1675 C C . TYR A 1 204 ? -6.167 -8.731 24.630 1.00 83.88 204 TYR A C 1
ATOM 1677 O O . TYR A 1 204 ? -7.139 -9.243 24.084 1.00 83.88 204 TYR A O 1
ATOM 1685 N N . TYR A 1 205 ? -4.968 -9.318 24.597 1.00 83.50 205 TYR A N 1
ATOM 1686 C CA . TYR A 1 205 ? -4.730 -10.533 23.806 1.00 83.50 205 TYR A CA 1
ATOM 1687 C C . TYR A 1 205 ? -5.413 -11.752 24.419 1.00 83.50 205 TYR A C 1
ATOM 1689 O O . TYR A 1 205 ? -5.969 -12.566 23.683 1.00 83.50 205 TYR A O 1
ATOM 1697 N N . THR A 1 206 ? -5.467 -11.829 25.751 1.00 85.12 206 THR A N 1
ATOM 1698 C CA . THR A 1 206 ? -6.262 -12.842 26.456 1.00 85.12 206 THR A CA 1
ATOM 1699 C C . THR A 1 206 ? -7.737 -12.730 26.068 1.00 85.12 206 THR A C 1
ATOM 1701 O O . THR A 1 206 ? -8.372 -13.733 25.744 1.00 85.12 206 THR A O 1
ATOM 1704 N N . TYR A 1 207 ? -8.275 -11.505 26.019 1.00 88.19 207 TYR A N 1
ATOM 1705 C CA . TYR A 1 207 ? -9.642 -11.260 25.571 1.00 88.19 207 TYR A CA 1
ATOM 1706 C C . TYR A 1 207 ? -9.849 -11.673 24.111 1.00 88.19 207 TYR A C 1
ATOM 1708 O O . TYR A 1 207 ? -10.799 -12.402 23.831 1.00 88.19 207 TYR A O 1
ATOM 1716 N N . ILE A 1 208 ? -8.968 -11.251 23.194 1.00 88.06 208 ILE A N 1
ATOM 1717 C CA . ILE A 1 208 ? -9.058 -11.606 21.772 1.00 88.06 208 ILE A CA 1
ATOM 1718 C C . ILE A 1 208 ? -9.067 -13.123 21.596 1.00 88.06 208 ILE A C 1
ATOM 1720 O O . ILE A 1 208 ? -9.939 -13.645 20.900 1.00 88.06 208 ILE A O 1
ATOM 1724 N N . ASN A 1 209 ? -8.139 -13.826 22.249 1.00 85.94 209 ASN A N 1
ATOM 1725 C CA . ASN A 1 209 ? -8.025 -15.272 22.125 1.00 85.94 209 ASN A CA 1
ATOM 1726 C C . ASN A 1 209 ? -9.286 -15.998 22.611 1.00 85.94 209 ASN A C 1
ATOM 1728 O O . ASN A 1 209 ? -9.760 -16.909 21.935 1.00 85.94 209 ASN A O 1
ATOM 1732 N N . ALA A 1 210 ? -9.848 -15.564 23.741 1.00 88.19 210 ALA A N 1
ATOM 1733 C CA . ALA A 1 210 ? -10.990 -16.222 24.367 1.00 88.19 210 ALA A CA 1
ATOM 1734 C C . ALA A 1 210 ? -12.358 -15.827 23.774 1.00 88.19 210 ALA A C 1
ATOM 1736 O O . ALA A 1 210 ? -13.268 -16.650 23.774 1.00 88.19 210 ALA A O 1
ATOM 1737 N N . HIS A 1 211 ? -12.527 -14.595 23.277 1.00 90.38 211 HIS A N 1
ATOM 1738 C CA . HIS A 1 211 ? -13.862 -14.031 23.004 1.00 90.38 211 HIS A CA 1
ATOM 1739 C C . HIS A 1 211 ? -14.083 -13.527 21.578 1.00 90.38 211 HIS A C 1
ATOM 1741 O O . HIS A 1 211 ? -15.218 -13.219 21.215 1.00 90.38 211 HIS A O 1
ATOM 1747 N N . VAL A 1 212 ? -13.036 -13.387 20.763 1.00 88.06 212 VAL A N 1
ATOM 1748 C CA . VAL A 1 212 ? -13.194 -12.919 19.380 1.00 88.06 212 VAL A CA 1
ATOM 1749 C C . VAL A 1 212 ? -13.121 -14.116 18.447 1.00 88.06 212 VAL A C 1
ATOM 1751 O O . VAL A 1 212 ? -12.068 -14.744 18.405 1.00 88.06 212 VAL A O 1
ATOM 1754 N N . PRO A 1 213 ? -14.185 -14.461 17.701 1.00 88.81 213 PRO A N 1
ATOM 1755 C CA . PRO A 1 213 ? -14.138 -15.545 16.730 1.00 88.81 213 PRO A CA 1
ATOM 1756 C C . PRO A 1 213 ? -12.997 -15.351 15.741 1.00 88.81 213 PRO A C 1
ATOM 1758 O O . PRO A 1 213 ? -12.731 -14.238 15.306 1.00 88.81 213 PRO A O 1
ATOM 1761 N N . GLN A 1 214 ? -12.347 -16.444 15.360 1.00 85.50 214 GLN A N 1
ATOM 1762 C CA . GLN A 1 214 ? -11.190 -16.440 14.470 1.00 85.50 214 GLN A CA 1
ATOM 1763 C C . GLN A 1 214 ? -11.450 -15.689 13.142 1.00 85.50 214 GLN A C 1
ATOM 1765 O O . GLN A 1 214 ? -10.618 -14.901 12.703 1.00 85.50 214 GLN A O 1
ATOM 1770 N N . ILE A 1 215 ? -12.650 -15.831 12.571 1.00 82.62 215 ILE A N 1
ATOM 1771 C CA . ILE A 1 215 ? -13.079 -15.119 11.354 1.00 82.62 215 ILE A CA 1
ATOM 1772 C C . ILE A 1 215 ? -13.183 -13.587 11.534 1.00 82.62 215 ILE A C 1
ATOM 1774 O O . ILE A 1 215 ? -13.036 -12.845 10.571 1.00 82.62 215 ILE A O 1
ATOM 1778 N N . GLU A 1 216 ? -13.382 -13.097 12.764 1.00 85.75 216 GLU A N 1
ATOM 1779 C CA . GLU A 1 216 ? -13.417 -11.665 13.121 1.00 85.75 216 GLU A CA 1
ATOM 1780 C C . GLU A 1 216 ? -12.028 -11.115 13.505 1.00 85.75 216 GLU A C 1
ATOM 1782 O O . GLU A 1 216 ? -11.911 -10.042 14.100 1.00 85.75 216 GLU A O 1
ATOM 1787 N N . ARG A 1 217 ? -10.957 -11.874 13.255 1.00 87.06 217 ARG A N 1
ATOM 1788 C CA . ARG A 1 217 ? -9.577 -11.446 13.539 1.00 87.06 217 ARG A CA 1
ATOM 1789 C C . ARG A 1 217 ? -8.833 -11.019 12.276 1.00 87.06 217 ARG A C 1
ATOM 1791 O O . ARG A 1 217 ? -7.807 -10.348 12.374 1.00 87.06 217 ARG A O 1
ATOM 1798 N N . THR A 1 218 ? -9.359 -11.362 11.102 1.00 86.25 218 THR A N 1
ATOM 1799 C CA . THR A 1 218 ? -8.719 -11.095 9.813 1.00 86.25 218 THR A CA 1
ATOM 1800 C C . THR A 1 218 ? -9.391 -9.945 9.101 1.00 86.25 218 THR A C 1
ATOM 1802 O O . THR A 1 218 ? -10.432 -10.104 8.467 1.00 86.25 218 THR A O 1
ATOM 1805 N N . HIS A 1 219 ? -8.737 -8.788 9.146 1.00 91.56 219 HIS A N 1
ATOM 1806 C CA . HIS A 1 219 ? -9.220 -7.594 8.475 1.00 91.56 219 HIS A CA 1
ATOM 1807 C C . HIS A 1 219 ? -8.094 -6.880 7.746 1.00 91.56 219 HIS A C 1
ATOM 1809 O O . HIS A 1 219 ? -7.000 -6.705 8.293 1.00 91.56 219 HIS A O 1
ATOM 1815 N N . ALA A 1 220 ? -8.357 -6.437 6.518 1.00 94.38 220 ALA A N 1
ATOM 1816 C CA . ALA A 1 220 ? -7.349 -5.749 5.724 1.00 94.38 220 ALA A CA 1
ATOM 1817 C C . ALA A 1 220 ? -7.914 -4.594 4.894 1.00 94.38 220 ALA A C 1
ATOM 1819 O O . ALA A 1 220 ? -8.954 -4.691 4.253 1.00 94.38 220 ALA A O 1
ATOM 1820 N N . ILE A 1 221 ? -7.155 -3.508 4.839 1.00 97.00 221 ILE A N 1
ATOM 1821 C CA . ILE A 1 221 ? -7.256 -2.496 3.794 1.00 97.00 221 ILE A CA 1
ATOM 1822 C C . ILE A 1 221 ? -6.129 -2.800 2.818 1.00 97.00 221 ILE A C 1
ATOM 1824 O O . ILE A 1 221 ? -4.952 -2.639 3.147 1.00 97.00 221 ILE A O 1
ATOM 1828 N N . ILE A 1 222 ? -6.481 -3.251 1.623 1.00 96.75 222 ILE A N 1
ATOM 1829 C CA . ILE A 1 222 ? -5.518 -3.593 0.585 1.00 96.75 222 ILE A CA 1
ATOM 1830 C C . ILE A 1 222 ? -5.397 -2.405 -0.354 1.00 96.75 222 ILE A C 1
ATOM 1832 O O . ILE A 1 222 ? -6.338 -2.040 -1.059 1.00 96.75 222 ILE A O 1
ATOM 1836 N N . LEU A 1 223 ? -4.223 -1.788 -0.355 1.00 97.62 223 LEU A N 1
ATOM 1837 C CA . LEU A 1 223 ? -3.923 -0.659 -1.213 1.00 97.62 223 LEU A CA 1
ATOM 1838 C C . LEU A 1 223 ? -3.317 -1.166 -2.521 1.00 97.62 223 LEU A C 1
ATOM 1840 O O . LEU A 1 223 ? -2.166 -1.617 -2.556 1.00 97.62 223 LEU A O 1
ATOM 1844 N N . LEU A 1 224 ? -4.096 -1.067 -3.593 1.00 96.94 224 LEU A N 1
ATOM 1845 C CA . LEU A 1 224 ? -3.637 -1.339 -4.945 1.00 96.94 224 LEU A CA 1
ATOM 1846 C C . LEU A 1 224 ? -3.134 -0.058 -5.592 1.00 96.94 224 LEU A C 1
ATOM 1848 O O . LEU A 1 224 ? -3.723 1.008 -5.459 1.00 96.94 224 LEU A O 1
ATOM 1852 N N . ARG A 1 225 ? -2.012 -0.188 -6.286 1.00 96.81 225 ARG A N 1
ATOM 1853 C CA . ARG A 1 225 ? -1.404 0.849 -7.109 1.00 96.81 225 ARG A CA 1
ATOM 1854 C C . ARG A 1 225 ? -1.137 0.234 -8.475 1.00 96.81 225 ARG A C 1
ATOM 1856 O O . ARG A 1 225 ? -0.899 -0.975 -8.549 1.00 96.81 225 ARG A O 1
ATOM 1863 N N . ASN A 1 226 ? -1.104 1.046 -9.528 1.00 97.56 226 ASN A N 1
ATOM 1864 C CA . ASN A 1 226 ? -0.611 0.612 -10.825 1.00 97.56 226 ASN A CA 1
ATOM 1865 C C . ASN A 1 226 ? 0.731 -0.115 -10.656 1.00 97.56 226 ASN A C 1
ATOM 1867 O O . ASN A 1 226 ? 1.675 0.420 -10.065 1.00 97.56 226 ASN A O 1
ATOM 1871 N N . VAL A 1 227 ? 0.808 -1.352 -11.147 1.00 97.75 227 VAL A N 1
ATOM 1872 C CA . VAL A 1 227 ? 1.929 -2.258 -10.846 1.00 97.75 227 VAL A CA 1
ATOM 1873 C C . VAL A 1 227 ? 3.278 -1.693 -11.296 1.00 97.75 227 VAL A C 1
ATOM 1875 O O . VAL A 1 227 ? 4.276 -1.824 -10.584 1.00 97.75 227 VAL A O 1
ATOM 1878 N N . TRP A 1 228 ? 3.313 -0.984 -12.425 1.00 97.94 228 TRP A N 1
ATOM 1879 C CA . TRP A 1 228 ? 4.526 -0.365 -12.960 1.00 97.94 228 TRP A CA 1
ATOM 1880 C C . TRP A 1 228 ? 4.965 0.833 -12.123 1.00 97.94 228 TRP A C 1
ATOM 1882 O O . TRP A 1 228 ? 6.160 1.004 -11.862 1.00 97.94 228 TRP A O 1
ATOM 1892 N N . ASP A 1 229 ? 4.004 1.638 -11.670 1.00 97.06 229 ASP A N 1
ATOM 1893 C CA . ASP A 1 229 ? 4.239 2.764 -10.769 1.00 97.06 229 ASP A CA 1
ATOM 1894 C C . ASP A 1 229 ? 4.702 2.314 -9.384 1.00 97.06 229 ASP A C 1
ATOM 1896 O O . ASP A 1 229 ? 5.622 2.907 -8.817 1.00 97.06 229 ASP A O 1
ATOM 1900 N N . ALA A 1 230 ? 4.102 1.254 -8.848 1.00 97.06 230 ALA A N 1
ATOM 1901 C CA . ALA A 1 230 ? 4.478 0.667 -7.573 1.00 97.06 230 ALA A CA 1
ATOM 1902 C C . ALA A 1 230 ? 5.907 0.117 -7.609 1.00 97.06 230 ALA A C 1
ATOM 1904 O O . ALA A 1 230 ? 6.731 0.474 -6.764 1.00 97.06 230 ALA A O 1
ATOM 1905 N N . MET A 1 231 ? 6.233 -0.683 -8.628 1.00 97.94 231 MET A N 1
ATOM 1906 C CA . MET A 1 231 ? 7.582 -1.211 -8.821 1.00 97.94 231 MET A CA 1
ATOM 1907 C C . MET A 1 231 ? 8.609 -0.086 -9.012 1.00 97.94 231 MET A C 1
ATOM 1909 O O . MET A 1 231 ? 9.634 -0.065 -8.332 1.00 97.94 231 MET A O 1
ATOM 1913 N N . PHE A 1 232 ? 8.320 0.919 -9.841 1.00 97.38 232 PHE A N 1
ATOM 1914 C CA . PHE A 1 232 ? 9.231 2.051 -10.022 1.00 97.38 232 PHE A CA 1
ATOM 1915 C C . PHE A 1 232 ? 9.425 2.867 -8.731 1.00 97.38 232 PHE A C 1
ATOM 1917 O O . PHE A 1 232 ? 10.551 3.212 -8.360 1.00 97.38 232 PHE A O 1
ATOM 1924 N N . ALA A 1 233 ? 8.345 3.143 -7.997 1.00 95.94 233 ALA A N 1
ATOM 1925 C CA . ALA A 1 233 ? 8.418 3.845 -6.721 1.00 95.94 233 ALA A CA 1
ATOM 1926 C C . ALA A 1 233 ? 9.201 3.048 -5.668 1.00 95.94 233 ALA A C 1
ATOM 1928 O O . ALA A 1 233 ? 9.968 3.650 -4.908 1.00 95.94 233 ALA A O 1
ATOM 1929 N N . GLY A 1 234 ? 9.043 1.720 -5.655 1.00 96.12 234 GLY A N 1
ATOM 1930 C CA . GLY A 1 234 ? 9.813 0.786 -4.839 1.00 96.12 234 GLY A CA 1
ATOM 1931 C C . GLY A 1 234 ? 11.300 0.806 -5.186 1.00 96.12 234 GLY A C 1
ATOM 1932 O O . GLY A 1 234 ? 12.130 0.964 -4.295 1.00 96.12 234 GLY A O 1
ATOM 1933 N N . PHE A 1 235 ? 11.654 0.777 -6.472 1.00 96.69 235 PHE A N 1
ATOM 1934 C CA . PHE A 1 235 ? 13.041 0.920 -6.924 1.00 96.69 235 PHE A CA 1
ATOM 1935 C C . PHE A 1 235 ? 13.673 2.235 -6.453 1.00 96.69 235 PHE A C 1
ATOM 1937 O O . PHE A 1 235 ? 14.779 2.250 -5.904 1.00 96.69 235 PHE A O 1
ATOM 1944 N N . GLN A 1 236 ? 12.951 3.346 -6.622 1.00 95.06 236 GLN A N 1
ATOM 1945 C CA . GLN A 1 236 ? 13.395 4.645 -6.131 1.00 95.06 236 GLN A CA 1
ATOM 1946 C C . GLN A 1 236 ? 13.507 4.666 -4.600 1.00 95.06 236 GLN A C 1
ATOM 1948 O O . GLN A 1 236 ? 14.415 5.305 -4.081 1.00 95.06 236 GLN A O 1
ATOM 1953 N N . TYR A 1 237 ? 12.633 3.971 -3.864 1.00 93.56 237 TYR A N 1
ATOM 1954 C CA . TYR A 1 237 ? 12.748 3.843 -2.409 1.00 93.56 237 TYR A CA 1
ATOM 1955 C C . TYR A 1 237 ? 14.011 3.077 -1.999 1.00 93.56 237 TYR A C 1
ATOM 1957 O O . TYR A 1 237 ? 14.766 3.568 -1.165 1.00 93.56 237 TYR A O 1
ATOM 1965 N N . LEU A 1 238 ? 14.300 1.939 -2.631 1.00 92.94 238 LEU A N 1
ATOM 1966 C CA . LEU A 1 238 ? 15.483 1.131 -2.315 1.00 92.94 238 LEU A CA 1
ATOM 1967 C C . LEU A 1 238 ? 16.798 1.891 -2.567 1.00 92.94 238 LEU A C 1
ATOM 1969 O O . LEU A 1 238 ? 17.799 1.642 -1.903 1.00 92.94 238 LEU A O 1
ATOM 1973 N N . HIS A 1 239 ? 16.794 2.872 -3.477 1.00 93.12 239 HIS A N 1
ATOM 1974 C CA . HIS A 1 239 ? 17.979 3.673 -3.794 1.00 93.12 239 HIS A CA 1
ATOM 1975 C C . HIS A 1 239 ? 17.993 5.077 -3.177 1.00 93.12 239 HIS A C 1
ATOM 1977 O O . HIS A 1 239 ? 19.066 5.650 -2.996 1.00 93.12 239 HIS A O 1
ATOM 1983 N N . GLY A 1 240 ? 16.844 5.677 -2.899 1.00 88.88 240 GLY A N 1
ATOM 1984 C CA . GLY A 1 240 ? 16.720 7.070 -2.461 1.00 88.88 240 GLY A CA 1
ATOM 1985 C C . GLY A 1 240 ? 16.033 7.240 -1.106 1.00 88.88 240 GLY A C 1
ATOM 1986 O O . GLY A 1 240 ? 16.067 8.325 -0.527 1.00 88.88 240 GLY A O 1
ATOM 1987 N N . GLY A 1 241 ? 15.420 6.191 -0.568 1.00 88.75 241 GLY A N 1
ATOM 1988 C CA . GLY A 1 241 ? 14.526 6.269 0.581 1.00 88.75 241 GLY A CA 1
ATOM 1989 C C . GLY A 1 241 ? 13.189 6.941 0.245 1.00 88.75 241 GLY A C 1
ATOM 1990 O O . GLY A 1 241 ? 12.787 7.057 -0.916 1.00 88.75 241 GLY A O 1
ATOM 1991 N N . HIS A 1 242 ? 12.486 7.395 1.286 1.00 83.19 242 HIS A N 1
ATOM 1992 C CA . HIS A 1 242 ? 11.102 7.875 1.188 1.00 83.19 242 HIS A CA 1
ATOM 1993 C C . HIS A 1 242 ? 10.897 9.045 0.219 1.00 83.19 242 HIS A C 1
ATOM 1995 O O . HIS A 1 242 ? 10.009 8.985 -0.626 1.00 83.19 242 HIS A O 1
ATOM 2001 N N . THR A 1 243 ? 11.724 10.088 0.302 1.00 85.50 243 THR A N 1
ATOM 2002 C CA . THR A 1 243 ? 11.458 11.357 -0.400 1.00 85.50 243 THR A CA 1
ATOM 2003 C C . THR A 1 243 ? 12.457 11.705 -1.487 1.00 85.50 243 THR A C 1
ATOM 2005 O O . THR A 1 243 ? 12.177 12.592 -2.291 1.00 85.50 243 THR A O 1
ATOM 2008 N N . LYS A 1 244 ? 13.623 11.047 -1.549 1.00 88.69 244 LYS A N 1
ATOM 2009 C CA . LYS A 1 244 ? 14.623 11.428 -2.551 1.00 88.69 244 LYS A CA 1
ATOM 2010 C C . LYS A 1 244 ? 14.185 10.956 -3.927 1.00 88.69 244 LYS A C 1
ATOM 2012 O O . LYS A 1 244 ? 13.733 9.823 -4.101 1.00 88.69 244 LYS A O 1
ATOM 2017 N N . VAL A 1 245 ? 14.364 11.842 -4.895 1.00 90.50 245 VAL A N 1
ATOM 2018 C CA . VAL A 1 245 ? 14.340 11.498 -6.309 1.00 90.50 245 VAL A CA 1
ATOM 2019 C C . VAL A 1 245 ? 15.707 10.938 -6.677 1.00 90.50 245 VAL A C 1
ATOM 2021 O O . VAL A 1 245 ? 16.746 11.473 -6.287 1.00 90.50 245 VAL A O 1
ATOM 2024 N N . LEU A 1 246 ? 15.702 9.844 -7.424 1.00 93.19 246 LEU A N 1
ATOM 2025 C CA . LEU A 1 246 ? 16.913 9.196 -7.887 1.00 93.19 246 LEU A CA 1
ATOM 2026 C C . LEU A 1 246 ? 17.534 9.984 -9.048 1.00 93.19 246 LEU A C 1
ATOM 2028 O O . LEU A 1 246 ? 16.866 10.245 -10.046 1.00 93.19 246 LEU A O 1
ATOM 2032 N N . THR A 1 247 ? 18.806 10.358 -8.927 1.00 93.44 247 THR A N 1
ATOM 2033 C CA . THR A 1 247 ? 19.551 11.054 -9.986 1.00 93.44 247 THR A CA 1
ATOM 2034 C C . THR A 1 247 ? 20.322 10.069 -10.857 1.00 93.44 247 THR A C 1
ATOM 2036 O O . THR A 1 247 ? 20.808 9.047 -10.366 1.00 93.44 247 THR A O 1
ATOM 2039 N N . LEU A 1 248 ? 20.500 10.392 -12.141 1.00 90.38 248 LEU A N 1
ATOM 2040 C CA . LEU A 1 248 ? 21.314 9.580 -13.059 1.00 90.38 248 LEU A CA 1
ATOM 2041 C C . LEU A 1 248 ? 22.793 9.528 -12.639 1.00 90.38 248 LEU A C 1
ATOM 2043 O O . LEU A 1 248 ? 23.461 8.510 -12.830 1.00 90.38 248 LEU A O 1
ATOM 2047 N N . ARG A 1 249 ? 23.278 10.567 -11.944 1.00 91.44 249 ARG A N 1
ATOM 2048 C CA . ARG A 1 249 ? 24.619 10.607 -11.337 1.00 91.44 249 ARG A CA 1
ATOM 2049 C C . ARG A 1 249 ? 24.888 9.420 -10.407 1.00 91.44 249 ARG A C 1
ATOM 2051 O O . ARG A 1 249 ? 26.013 8.930 -10.366 1.00 91.44 249 ARG A O 1
ATOM 2058 N N . LYS A 1 250 ? 23.873 8.908 -9.694 1.00 89.69 250 LYS A N 1
ATOM 2059 C CA . LYS A 1 250 ? 24.028 7.736 -8.810 1.00 89.69 250 LYS A CA 1
ATOM 2060 C C . LYS A 1 250 ? 24.460 6.472 -9.569 1.00 89.69 250 LYS A C 1
ATOM 2062 O O . LYS A 1 250 ? 25.093 5.593 -8.989 1.00 89.69 250 LYS A O 1
ATOM 2067 N N . PHE A 1 251 ? 24.178 6.410 -10.865 1.00 90.69 251 PHE A N 1
ATOM 2068 C CA . PHE A 1 251 ? 24.586 5.316 -11.742 1.00 90.69 251 PHE A CA 1
ATOM 2069 C C . PHE A 1 251 ? 25.808 5.673 -12.584 1.00 90.69 251 PHE A C 1
ATOM 2071 O O . PHE A 1 251 ? 26.052 5.012 -13.583 1.00 90.69 251 PHE A O 1
ATOM 2078 N N . GLN A 1 252 ? 26.575 6.703 -12.199 1.00 91.19 252 GLN A N 1
ATOM 2079 C CA . GLN A 1 252 ? 27.717 7.208 -12.974 1.00 91.19 252 GLN A CA 1
ATOM 2080 C C . GLN A 1 252 ? 27.319 7.542 -14.419 1.00 91.19 252 GLN A C 1
ATOM 2082 O O . GLN A 1 252 ? 28.115 7.381 -15.334 1.00 91.19 252 GLN A O 1
ATOM 2087 N N . HIS A 1 253 ? 26.058 7.943 -14.627 1.00 85.50 253 HIS A N 1
ATOM 2088 C CA . HIS A 1 253 ? 25.473 8.148 -15.954 1.00 85.50 253 HIS A CA 1
ATOM 2089 C C . HIS A 1 253 ? 25.520 6.905 -16.873 1.00 85.50 253 HIS A C 1
ATOM 2091 O O . HIS A 1 253 ? 25.275 7.013 -18.068 1.00 85.50 253 HIS A O 1
ATOM 2097 N N . SER A 1 254 ? 25.772 5.708 -16.327 1.00 93.75 254 SER A N 1
ATOM 2098 C CA . SER A 1 254 ? 25.767 4.446 -17.066 1.00 93.75 254 SER A CA 1
ATOM 2099 C C . SER A 1 254 ? 24.349 3.883 -17.167 1.00 93.75 254 SER A C 1
ATOM 2101 O O . SER A 1 254 ? 23.772 3.409 -16.181 1.00 93.75 254 SER A O 1
ATOM 2103 N N . THR A 1 255 ? 23.800 3.899 -18.383 1.00 92.62 255 THR A N 1
ATOM 2104 C CA . THR A 1 255 ? 22.499 3.296 -18.711 1.00 92.62 255 THR A CA 1
ATOM 2105 C C . THR A 1 255 ? 22.501 1.791 -18.472 1.00 92.62 255 THR A C 1
ATOM 2107 O O . THR A 1 255 ? 21.558 1.284 -17.878 1.00 92.62 255 THR A O 1
ATOM 2110 N N . SER A 1 256 ? 23.585 1.091 -18.822 1.00 95.25 256 SER A N 1
ATOM 2111 C CA . SER A 1 256 ? 23.742 -0.349 -18.570 1.00 95.25 256 SER A CA 1
ATOM 2112 C C . SER A 1 256 ? 23.720 -0.681 -17.072 1.00 95.25 256 SER A C 1
ATOM 2114 O O . SER A 1 256 ? 22.994 -1.577 -16.640 1.00 95.25 256 SER A O 1
ATOM 2116 N N . LYS A 1 257 ? 24.421 0.100 -16.234 1.00 94.25 257 LYS A N 1
ATOM 2117 C CA . LYS A 1 257 ? 24.395 -0.087 -14.773 1.00 94.25 257 LYS A CA 1
ATOM 2118 C C . LYS A 1 257 ? 23.000 0.150 -14.193 1.00 94.25 257 LYS A C 1
ATOM 2120 O O . LYS A 1 257 ? 22.560 -0.615 -13.334 1.00 94.25 257 LYS A O 1
ATOM 2125 N N . LEU A 1 258 ? 22.309 1.197 -14.652 1.00 95.56 258 LEU A N 1
ATOM 2126 C CA . LEU A 1 258 ? 20.924 1.472 -14.267 1.00 95.56 258 LEU A CA 1
ATOM 2127 C C . LEU A 1 258 ? 19.994 0.330 -14.698 1.00 95.56 258 LEU A C 1
ATOM 2129 O O . LEU A 1 258 ? 19.242 -0.172 -13.869 1.00 95.56 258 LEU A O 1
ATOM 2133 N N . GLN A 1 259 ? 20.074 -0.102 -15.957 1.00 96.88 259 GLN A N 1
ATOM 2134 C CA . GLN A 1 259 ? 19.265 -1.175 -16.533 1.00 96.88 259 GLN A CA 1
ATOM 2135 C C . GLN A 1 259 ? 19.470 -2.494 -15.777 1.00 96.88 259 GLN A C 1
ATOM 2137 O O . GLN A 1 259 ? 18.502 -3.091 -15.309 1.00 96.88 259 GLN A O 1
ATOM 2142 N N . GLY A 1 260 ? 20.719 -2.931 -15.593 1.00 96.88 260 GLY A N 1
ATOM 2143 C CA . GLY A 1 260 ? 21.037 -4.172 -14.886 1.00 96.88 260 GLY A CA 1
ATOM 2144 C C . GLY A 1 260 ? 20.564 -4.149 -13.432 1.00 96.88 260 GLY A C 1
ATOM 2145 O O . GLY A 1 260 ? 19.931 -5.097 -12.965 1.00 96.88 260 GLY A O 1
ATOM 2146 N N . ASN A 1 261 ? 20.795 -3.037 -12.725 1.00 96.62 261 ASN A N 1
ATOM 2147 C CA . ASN A 1 261 ? 20.339 -2.887 -11.347 1.00 96.62 261 ASN A CA 1
ATOM 2148 C C . ASN A 1 261 ? 18.805 -2.847 -11.252 1.00 96.62 261 ASN A C 1
ATOM 2150 O O . ASN A 1 261 ? 18.231 -3.537 -10.413 1.00 96.62 261 ASN A O 1
ATOM 2154 N N . PHE A 1 262 ? 18.134 -2.100 -12.132 1.00 97.38 262 PHE A N 1
ATOM 2155 C CA . PHE A 1 262 ? 16.676 -2.041 -12.173 1.00 97.38 262 PHE A CA 1
ATOM 2156 C C . PHE A 1 262 ? 16.070 -3.418 -12.443 1.00 97.38 262 PHE A C 1
ATOM 2158 O O . PHE A 1 262 ? 15.231 -3.862 -11.664 1.00 97.38 262 PHE A O 1
ATOM 2165 N N . LYS A 1 263 ? 16.555 -4.140 -13.463 1.00 97.94 263 LYS A N 1
ATOM 2166 C CA . LYS A 1 263 ? 16.117 -5.509 -13.773 1.00 97.94 263 LYS A CA 1
ATOM 2167 C C . LYS A 1 263 ? 16.255 -6.437 -12.576 1.00 97.94 263 LYS A C 1
ATOM 2169 O O . LYS A 1 263 ? 15.285 -7.089 -12.202 1.00 97.94 263 LYS A O 1
ATOM 2174 N N . TYR A 1 264 ? 17.428 -6.442 -11.942 1.00 97.88 264 TYR A N 1
ATOM 2175 C CA . TYR A 1 264 ? 17.677 -7.252 -10.753 1.00 97.88 264 TYR A CA 1
ATOM 2176 C C . TYR A 1 264 ? 16.661 -6.946 -9.642 1.00 97.88 264 TYR A C 1
ATOM 2178 O O . TYR A 1 264 ? 16.052 -7.859 -9.089 1.00 97.88 264 TYR A O 1
ATOM 2186 N N . GLN A 1 265 ? 16.429 -5.664 -9.345 1.00 97.62 265 GLN A N 1
ATOM 2187 C CA . GLN A 1 265 ? 15.488 -5.262 -8.298 1.00 97.62 265 GLN A CA 1
ATOM 2188 C C . GLN A 1 265 ? 14.041 -5.631 -8.633 1.00 97.62 265 GLN A C 1
ATOM 2190 O O . GLN A 1 265 ? 13.309 -6.086 -7.751 1.00 97.62 265 GLN A O 1
ATOM 2195 N N . ILE A 1 266 ? 13.629 -5.465 -9.894 1.00 97.81 266 ILE A N 1
ATOM 2196 C CA . ILE A 1 266 ? 12.305 -5.881 -10.359 1.00 97.81 266 ILE A CA 1
ATOM 2197 C C . ILE A 1 266 ? 12.140 -7.382 -10.153 1.00 97.81 266 ILE A C 1
ATOM 2199 O O . ILE A 1 266 ? 11.253 -7.799 -9.413 1.00 97.81 266 ILE A O 1
ATOM 2203 N N . GLU A 1 267 ? 13.023 -8.189 -10.730 1.00 97.56 267 GLU A N 1
ATOM 2204 C CA . GLU A 1 267 ? 12.862 -9.642 -10.778 1.00 97.56 267 GLU A CA 1
ATOM 2205 C C . GLU A 1 267 ? 13.026 -10.317 -9.418 1.00 97.56 267 GLU A C 1
ATOM 2207 O O . GLU A 1 267 ? 12.311 -11.275 -9.126 1.00 97.56 267 GLU A O 1
ATOM 2212 N N . LYS A 1 268 ? 13.949 -9.831 -8.580 1.00 96.38 268 LYS A N 1
ATOM 2213 C CA . LYS A 1 268 ? 14.262 -10.468 -7.293 1.00 96.38 268 LYS A CA 1
ATOM 2214 C C . LYS A 1 268 ? 13.434 -9.955 -6.129 1.00 96.38 268 LYS A C 1
ATOM 2216 O O . LYS A 1 268 ? 13.267 -10.682 -5.154 1.00 96.38 268 LYS A O 1
ATOM 2221 N N . HIS A 1 269 ? 12.920 -8.729 -6.200 1.00 95.19 269 HIS A N 1
ATOM 2222 C CA . HIS A 1 269 ? 12.294 -8.105 -5.036 1.00 95.19 269 HIS A CA 1
ATOM 2223 C C . HIS A 1 269 ? 10.916 -7.533 -5.340 1.00 95.19 269 HIS A C 1
ATOM 2225 O O . HIS A 1 269 ? 9.949 -7.882 -4.668 1.00 95.19 269 HIS A O 1
ATOM 2231 N N . LEU A 1 270 ? 10.799 -6.652 -6.330 1.00 96.69 270 LEU A N 1
ATOM 2232 C CA . LEU A 1 270 ? 9.594 -5.840 -6.488 1.00 96.69 270 LEU A CA 1
ATOM 2233 C C . LEU A 1 270 ? 8.447 -6.630 -7.127 1.00 96.69 270 LEU A C 1
ATOM 2235 O O . LEU A 1 270 ? 7.331 -6.586 -6.615 1.00 96.69 270 LEU A O 1
ATOM 2239 N N . LEU A 1 271 ? 8.725 -7.390 -8.186 1.00 97.31 271 LEU A N 1
ATOM 2240 C CA . LEU A 1 271 ? 7.737 -8.204 -8.889 1.00 97.31 271 LEU A CA 1
ATOM 2241 C C . LEU A 1 271 ? 7.162 -9.323 -7.998 1.00 97.31 271 LEU A C 1
ATOM 2243 O O . LEU A 1 271 ? 5.936 -9.381 -7.876 1.00 97.31 271 LEU A O 1
ATOM 2247 N N . PRO A 1 272 ? 7.971 -10.152 -7.298 1.00 96.19 272 PRO A N 1
ATOM 2248 C CA . PRO A 1 272 ? 7.434 -11.141 -6.361 1.00 96.19 272 PRO A CA 1
ATOM 2249 C C . PRO A 1 272 ? 6.555 -10.524 -5.268 1.00 96.19 272 PRO A C 1
ATOM 2251 O O . PRO A 1 272 ? 5.533 -11.100 -4.907 1.00 96.19 272 PRO A O 1
ATOM 2254 N N . ARG A 1 273 ? 6.902 -9.328 -4.771 1.00 95.00 273 ARG A N 1
ATOM 2255 C CA . ARG A 1 273 ? 6.088 -8.617 -3.772 1.00 95.00 273 ARG A CA 1
ATOM 2256 C C . ARG A 1 273 ? 4.762 -8.122 -4.347 1.00 95.00 273 ARG A C 1
ATOM 2258 O O . ARG A 1 273 ? 3.761 -8.213 -3.648 1.00 95.00 273 ARG A O 1
ATOM 2265 N N . GLN A 1 274 ? 4.719 -7.634 -5.593 1.00 96.06 274 GLN A N 1
ATOM 2266 C CA . GLN A 1 274 ? 3.439 -7.303 -6.244 1.00 96.06 274 GLN A CA 1
ATOM 2267 C C . GLN A 1 274 ? 2.548 -8.541 -6.347 1.00 96.06 274 GLN A C 1
ATOM 2269 O O . GLN A 1 274 ? 1.403 -8.512 -5.906 1.00 96.06 274 GLN A O 1
ATOM 2274 N N . VAL A 1 275 ? 3.100 -9.649 -6.852 1.00 95.69 275 VAL A N 1
ATOM 2275 C CA . VAL A 1 275 ? 2.384 -10.929 -6.931 1.00 95.69 275 VAL A CA 1
ATOM 2276 C C . VAL A 1 275 ? 1.911 -11.375 -5.544 1.00 95.69 275 VAL A C 1
ATOM 2278 O O . VAL A 1 275 ? 0.780 -11.824 -5.409 1.00 95.69 275 VAL A O 1
ATOM 2281 N N . GLY A 1 276 ? 2.725 -11.190 -4.501 1.00 94.00 276 GLY A N 1
ATOM 2282 C CA . GLY A 1 276 ? 2.358 -11.486 -3.115 1.00 94.00 276 GLY A CA 1
ATOM 2283 C C . GLY A 1 276 ? 1.126 -10.721 -2.617 1.00 94.00 276 GLY A C 1
ATOM 2284 O O . GLY A 1 276 ? 0.297 -11.308 -1.934 1.00 94.00 276 GLY A O 1
ATOM 2285 N N . VAL A 1 277 ? 0.952 -9.446 -2.994 1.00 94.94 277 VAL A N 1
ATOM 2286 C CA . VAL A 1 277 ? -0.268 -8.680 -2.654 1.00 94.94 277 VAL A CA 1
ATOM 2287 C C . VAL A 1 277 ? -1.496 -9.251 -3.356 1.00 94.94 277 VAL A C 1
ATOM 2289 O O . VAL A 1 277 ? -2.551 -9.366 -2.744 1.00 94.94 277 VAL A O 1
ATOM 2292 N N . PHE A 1 278 ? -1.387 -9.634 -4.626 1.00 95.38 278 PHE A N 1
ATOM 2293 C CA . PHE A 1 278 ? -2.537 -10.199 -5.330 1.00 95.38 278 PHE A CA 1
ATOM 2294 C C . PHE A 1 278 ? -2.881 -11.609 -4.868 1.00 95.38 278 PHE A C 1
ATOM 2296 O O . PHE A 1 278 ? -4.052 -11.922 -4.685 1.00 95.38 278 PHE A O 1
ATOM 2303 N N . L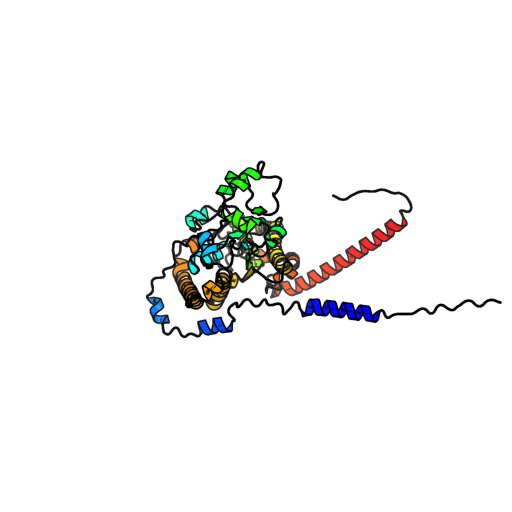YS A 1 279 ? -1.871 -12.440 -4.591 1.00 93.19 279 LYS A N 1
ATOM 2304 C CA . LYS A 1 279 ? -2.078 -13.702 -3.876 1.00 93.19 279 LYS A CA 1
ATOM 2305 C C . LYS A 1 279 ? -2.759 -13.452 -2.531 1.00 93.19 279 LYS A C 1
ATOM 2307 O O . LYS A 1 279 ? -3.606 -14.252 -2.147 1.00 93.19 279 LYS A O 1
ATOM 2312 N N . PHE A 1 280 ? -2.471 -12.309 -1.886 1.00 91.44 280 PHE A N 1
ATOM 2313 C CA . PHE A 1 280 ? -3.192 -11.900 -0.686 1.00 91.44 280 PHE A CA 1
ATOM 2314 C C . PHE A 1 280 ? -4.681 -11.704 -0.895 1.00 91.44 280 PHE A C 1
ATOM 2316 O O . PHE A 1 280 ? -5.482 -12.268 -0.157 1.00 91.44 280 PHE A O 1
ATOM 2323 N N . ILE A 1 281 ? -5.047 -10.980 -1.943 1.00 92.38 281 ILE A N 1
ATOM 2324 C CA . ILE A 1 281 ? -6.446 -10.789 -2.327 1.00 92.38 281 ILE A CA 1
ATOM 2325 C C . ILE A 1 281 ? -7.120 -12.134 -2.629 1.00 92.38 281 ILE A C 1
ATOM 2327 O O . ILE A 1 281 ? -8.172 -12.420 -2.068 1.00 92.38 281 ILE A O 1
ATOM 2331 N N . LEU A 1 282 ? -6.495 -12.984 -3.451 1.00 91.62 282 LEU A N 1
ATOM 2332 C CA . LEU A 1 282 ? -7.085 -14.262 -3.867 1.00 91.62 282 LEU A CA 1
ATOM 2333 C C . LEU A 1 282 ? -7.360 -15.199 -2.693 1.00 91.62 282 LEU A C 1
ATOM 2335 O O . LEU A 1 282 ? -8.397 -15.853 -2.646 1.00 91.62 282 LEU A O 1
ATOM 2339 N N . ALA A 1 283 ? -6.443 -15.271 -1.737 1.00 89.69 283 ALA A N 1
ATOM 2340 C CA . ALA A 1 283 ? -6.639 -16.122 -0.580 1.00 89.69 283 ALA A CA 1
ATOM 2341 C C . ALA A 1 283 ? -7.642 -15.526 0.423 1.00 89.69 283 ALA A C 1
ATOM 2343 O O . ALA A 1 283 ? -8.416 -16.278 1.012 1.00 89.69 283 ALA A O 1
ATOM 2344 N N . MET A 1 284 ? -7.709 -14.194 0.555 1.00 88.62 284 MET A N 1
ATOM 2345 C CA . MET A 1 284 ? -8.795 -13.529 1.288 1.00 88.62 284 MET A CA 1
ATOM 2346 C C . MET A 1 284 ? -10.165 -13.808 0.648 1.00 88.62 284 MET A C 1
ATOM 2348 O O . MET A 1 284 ? -11.140 -14.020 1.363 1.00 88.62 284 MET A O 1
ATOM 2352 N N . ASP A 1 285 ? -10.241 -13.847 -0.687 1.00 89.81 285 ASP A N 1
ATOM 2353 C CA . ASP A 1 285 ? -11.457 -14.215 -1.424 1.00 89.81 285 ASP A CA 1
ATOM 2354 C C . ASP A 1 285 ? -11.824 -15.699 -1.249 1.00 89.81 285 ASP A C 1
ATOM 2356 O O . ASP A 1 285 ? -13.005 -16.030 -1.133 1.00 89.81 285 ASP A O 1
ATOM 2360 N N . ALA A 1 286 ? -10.831 -16.594 -1.206 1.00 88.62 286 ALA A N 1
ATOM 2361 C CA . ALA A 1 286 ? -11.043 -18.030 -1.034 1.00 88.62 286 ALA A CA 1
ATOM 2362 C C . ALA A 1 286 ? -11.523 -18.410 0.380 1.00 88.62 286 ALA A C 1
ATOM 2364 O O . ALA A 1 286 ? -12.272 -19.376 0.530 1.00 88.62 286 ALA A O 1
ATOM 2365 N N . PHE A 1 287 ? -11.105 -17.676 1.418 1.00 82.12 287 PHE A N 1
ATOM 2366 C CA . PHE A 1 287 ? -11.321 -18.078 2.812 1.00 82.12 287 PHE A CA 1
ATOM 2367 C C . PHE A 1 287 ? -12.738 -17.839 3.358 1.00 82.12 287 PHE A C 1
ATOM 2369 O O . PHE A 1 287 ? -13.084 -18.396 4.398 1.00 82.12 287 PHE A O 1
ATOM 2376 N N . GLY A 1 288 ? -13.619 -17.103 2.674 1.00 63.91 288 GLY A N 1
ATOM 2377 C CA . GLY A 1 288 ? -15.038 -17.171 3.034 1.00 63.91 288 GLY A CA 1
ATOM 2378 C C . GLY A 1 288 ? -15.929 -16.000 2.647 1.00 63.91 288 GLY A C 1
ATOM 2379 O O . GLY A 1 288 ? -15.499 -14.890 2.358 1.00 63.91 288 GLY A O 1
ATOM 2380 N N . LYS A 1 289 ? -17.235 -16.296 2.693 1.00 56.97 289 LYS A N 1
ATOM 2381 C CA . LYS A 1 289 ? -18.375 -15.516 2.175 1.00 56.97 289 LYS A CA 1
ATOM 2382 C C . LYS A 1 289 ? -18.551 -14.116 2.773 1.00 56.97 289 LYS A C 1
ATOM 2384 O O . LYS A 1 289 ? -19.288 -13.317 2.205 1.00 56.97 289 LYS A O 1
ATOM 2389 N N . THR A 1 290 ? -17.907 -13.803 3.893 1.00 62.97 290 THR A N 1
ATOM 2390 C CA . THR A 1 290 ? -17.901 -12.465 4.492 1.00 62.97 290 THR A CA 1
ATOM 2391 C C . THR A 1 290 ? -16.547 -11.832 4.221 1.00 62.97 290 THR A C 1
ATOM 2393 O O . THR A 1 290 ? -15.650 -11.906 5.057 1.00 62.97 290 THR A O 1
ATOM 2396 N N . LYS A 1 291 ? -16.381 -11.242 3.030 1.00 64.44 291 LYS A N 1
ATOM 2397 C CA . LYS A 1 291 ? -15.193 -10.445 2.705 1.00 64.44 291 LYS A CA 1
ATOM 2398 C C . LYS A 1 291 ? -15.031 -9.373 3.778 1.00 64.44 291 LYS A C 1
ATOM 2400 O O . LYS A 1 291 ? -15.787 -8.404 3.779 1.00 64.44 291 LYS A O 1
ATOM 2405 N N . ASP A 1 292 ? -14.076 -9.547 4.687 1.00 87.31 292 ASP A N 1
ATOM 2406 C CA . ASP A 1 292 ? -13.762 -8.521 5.682 1.00 87.31 292 ASP A CA 1
ATOM 2407 C C . ASP A 1 292 ? -12.461 -7.800 5.345 1.00 87.31 292 ASP A C 1
ATOM 2409 O O . ASP A 1 292 ? -11.555 -7.611 6.154 1.00 87.31 292 ASP A O 1
ATOM 2413 N N . TYR A 1 293 ? -12.366 -7.411 4.078 1.00 93.69 293 TYR A N 1
ATOM 2414 C CA . TYR A 1 293 ? -11.321 -6.545 3.579 1.00 93.69 293 TYR A CA 1
ATOM 2415 C C . TYR A 1 293 ? -11.894 -5.558 2.570 1.00 93.69 293 TYR A C 1
ATOM 2417 O O . TYR A 1 293 ? -12.935 -5.797 1.956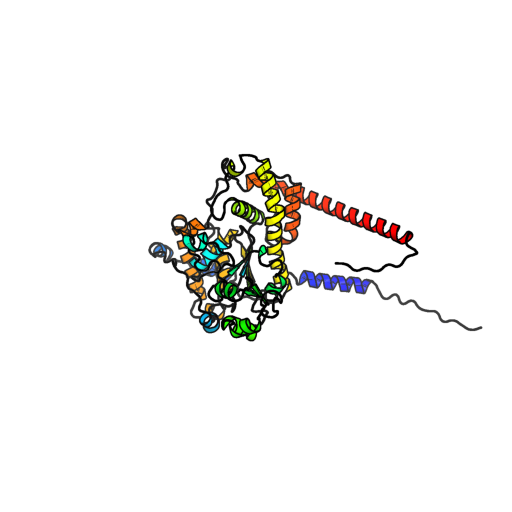 1.00 93.69 293 TYR A O 1
ATOM 2425 N N . VAL A 1 294 ? -11.187 -4.450 2.375 1.00 95.50 294 VAL A N 1
ATOM 2426 C CA . VAL A 1 294 ? -11.520 -3.451 1.362 1.00 95.50 294 VAL A CA 1
ATOM 2427 C C . VAL A 1 294 ? -10.329 -3.210 0.448 1.00 95.50 294 VAL A C 1
ATOM 2429 O O . VAL A 1 294 ? -9.192 -3.102 0.904 1.00 95.50 294 VAL A O 1
ATOM 2432 N N . VAL A 1 295 ? -10.592 -3.118 -0.856 1.00 95.75 295 VAL A N 1
ATOM 2433 C CA . VAL A 1 295 ? -9.587 -2.751 -1.859 1.00 95.75 295 VAL A CA 1
ATOM 2434 C C . VAL A 1 295 ? -9.710 -1.271 -2.178 1.00 95.75 295 VAL A C 1
ATOM 2436 O O . VAL A 1 295 ? -10.785 -0.783 -2.538 1.00 95.75 295 VAL A O 1
ATOM 2439 N N . VAL A 1 296 ? -8.588 -0.568 -2.071 1.00 97.31 296 VAL A N 1
ATOM 2440 C CA . VAL A 1 296 ? -8.494 0.874 -2.283 1.00 97.31 296 VAL A CA 1
ATOM 2441 C C . VAL A 1 296 ? -7.518 1.161 -3.413 1.00 97.31 296 VAL A C 1
ATOM 2443 O O . VAL A 1 296 ? -6.409 0.628 -3.424 1.00 97.31 296 VAL A O 1
ATOM 2446 N N . GLN A 1 297 ? -7.920 2.017 -4.353 1.00 97.25 297 GLN A N 1
ATOM 2447 C CA . GLN A 1 297 ? -7.074 2.423 -5.479 1.00 97.25 297 GLN A CA 1
ATOM 2448 C C . GLN A 1 297 ? -6.234 3.645 -5.095 1.00 97.25 297 GLN A C 1
ATOM 2450 O O . GLN A 1 297 ? -6.757 4.738 -4.861 1.00 97.25 297 GLN A O 1
ATOM 2455 N N . PHE A 1 298 ? -4.917 3.477 -5.028 1.00 97.25 298 PHE A N 1
ATOM 2456 C CA . PHE A 1 298 ? -3.999 4.522 -4.588 1.00 97.25 298 PHE A CA 1
ATOM 2457 C C . PHE A 1 298 ? -4.016 5.740 -5.513 1.00 97.25 298 PHE A C 1
ATOM 2459 O O . PHE A 1 298 ? -3.985 6.870 -5.033 1.00 97.25 298 PHE A O 1
ATOM 2466 N N . GLU A 1 299 ? -4.115 5.530 -6.826 1.00 96.31 299 GLU A N 1
ATOM 2467 C CA . GLU A 1 299 ? -4.189 6.591 -7.832 1.00 96.31 299 GLU A CA 1
ATOM 2468 C C . GLU A 1 299 ? -5.343 7.553 -7.547 1.00 96.31 299 GLU A C 1
ATOM 2470 O O . GLU A 1 299 ? -5.187 8.764 -7.681 1.00 96.31 299 GLU A O 1
ATOM 2475 N N . HIS A 1 300 ? -6.483 7.027 -7.097 1.00 96.69 300 HIS A N 1
ATOM 2476 C CA . HIS A 1 300 ? -7.637 7.833 -6.718 1.00 96.69 300 HIS A CA 1
ATOM 2477 C C . HIS A 1 300 ? -7.407 8.563 -5.388 1.00 96.69 300 HIS A C 1
ATOM 2479 O O . HIS A 1 300 ? -7.753 9.738 -5.279 1.00 96.69 300 HIS A O 1
ATOM 2485 N N . LEU A 1 301 ? -6.754 7.924 -4.409 1.00 95.00 301 LEU A N 1
ATOM 2486 C CA . LEU A 1 301 ? -6.400 8.560 -3.132 1.00 95.00 301 LEU A CA 1
ATOM 2487 C C . LEU A 1 301 ? -5.453 9.755 -3.281 1.00 95.00 301 LEU A C 1
ATOM 2489 O O . LEU A 1 301 ? -5.496 10.661 -2.450 1.00 95.00 301 LEU A O 1
ATOM 2493 N N . VAL A 1 302 ? -4.581 9.772 -4.292 1.00 93.44 302 VAL A N 1
ATOM 2494 C CA . VAL A 1 302 ? -3.625 10.875 -4.518 1.00 93.44 302 VAL A CA 1
ATOM 2495 C C . VAL A 1 302 ? -4.067 11.864 -5.594 1.00 93.44 302 VAL A C 1
ATOM 2497 O O . VAL A 1 302 ? -3.354 12.835 -5.866 1.00 93.44 302 VAL A O 1
ATOM 2500 N N . ASN A 1 303 ? -5.235 11.662 -6.207 1.00 92.94 303 ASN A N 1
ATOM 2501 C CA . ASN A 1 303 ? -5.725 12.532 -7.268 1.00 92.94 303 ASN A CA 1
ATOM 2502 C C . ASN A 1 303 ? -6.366 13.809 -6.703 1.00 92.94 303 ASN A C 1
ATOM 2504 O O . ASN A 1 303 ? -7.582 13.965 -6.679 1.00 92.94 303 ASN A O 1
ATOM 2508 N N . PHE A 1 304 ? -5.535 14.776 -6.307 1.00 89.50 304 PHE A N 1
ATOM 2509 C CA . PHE A 1 304 ? -5.996 16.083 -5.814 1.00 89.50 304 PHE A CA 1
ATOM 2510 C C . PHE A 1 304 ? -6.776 16.919 -6.849 1.00 89.50 304 PHE A C 1
ATOM 2512 O O . PHE A 1 304 ? -7.339 17.958 -6.490 1.00 89.50 304 PHE A O 1
ATOM 2519 N N . ASN A 1 305 ? -6.795 16.503 -8.119 1.00 92.19 305 ASN A N 1
ATOM 2520 C CA . ASN A 1 305 ? -7.588 17.133 -9.174 1.00 92.19 305 ASN A CA 1
ATOM 2521 C C . ASN A 1 305 ? -8.981 16.497 -9.310 1.00 92.19 305 ASN A C 1
ATOM 2523 O O . ASN A 1 305 ? -9.845 17.084 -9.950 1.00 92.19 305 ASN A O 1
ATOM 2527 N N . ASN A 1 306 ? -9.214 15.338 -8.689 1.00 94.38 306 ASN A N 1
ATOM 2528 C CA . ASN A 1 306 ? -10.493 14.639 -8.670 1.00 94.38 306 ASN A CA 1
ATOM 2529 C C . ASN A 1 306 ? -10.905 14.352 -7.217 1.00 94.38 306 ASN A C 1
ATOM 2531 O O . ASN A 1 306 ? -10.721 13.249 -6.698 1.00 94.38 306 ASN A O 1
ATOM 2535 N N . GLU A 1 307 ? -11.460 15.375 -6.562 1.00 91.94 307 GLU A N 1
ATOM 2536 C CA . GLU A 1 307 ? -11.924 15.304 -5.169 1.00 91.94 307 GLU A CA 1
ATOM 2537 C C . GLU A 1 307 ? -12.937 14.173 -4.960 1.00 91.94 307 GLU A C 1
ATOM 2539 O O . GLU A 1 307 ? -12.867 13.467 -3.959 1.00 91.94 307 GLU A O 1
ATOM 2544 N N . THR A 1 308 ? -13.830 13.938 -5.924 1.00 92.50 308 THR A N 1
ATOM 2545 C CA . THR A 1 308 ? -14.833 12.870 -5.852 1.00 92.50 308 THR A CA 1
ATOM 2546 C C . THR A 1 308 ? -14.202 11.484 -5.772 1.00 92.50 308 THR A C 1
ATOM 2548 O O . THR A 1 308 ? -14.606 10.678 -4.935 1.00 92.50 308 THR A O 1
ATOM 2551 N N . ALA A 1 309 ? -13.194 11.198 -6.602 1.00 94.31 309 ALA A N 1
ATOM 2552 C CA . ALA A 1 309 ? -12.479 9.924 -6.549 1.00 94.31 309 ALA A CA 1
ATOM 2553 C C . ALA A 1 309 ? -11.720 9.760 -5.222 1.00 94.31 309 ALA A C 1
ATOM 2555 O O . ALA A 1 309 ? -11.792 8.699 -4.600 1.00 94.31 309 ALA A O 1
ATOM 2556 N N . GLN A 1 310 ? -11.054 10.821 -4.757 1.00 94.75 310 GLN A N 1
ATOM 2557 C CA . GLN A 1 310 ? -10.318 10.813 -3.493 1.00 94.75 310 GLN A CA 1
ATOM 2558 C C . GLN A 1 310 ? -11.246 10.598 -2.288 1.00 94.75 310 GLN A C 1
ATOM 2560 O O . GLN A 1 310 ? -10.968 9.748 -1.440 1.00 94.75 310 GLN A O 1
ATOM 2565 N N . LEU A 1 311 ? -12.371 11.319 -2.227 1.00 95.00 311 LEU A N 1
ATOM 2566 C CA . LEU A 1 311 ? -13.361 11.178 -1.161 1.00 95.00 311 LEU A CA 1
ATOM 2567 C C . LEU A 1 311 ? -14.010 9.793 -1.184 1.00 95.00 311 LEU A C 1
ATOM 2569 O O . LEU A 1 311 ? -14.176 9.197 -0.126 1.00 95.00 311 LEU A O 1
ATOM 2573 N N . ARG A 1 312 ? -14.315 9.240 -2.366 1.00 95.56 312 ARG A N 1
ATOM 2574 C CA . ARG A 1 312 ? -14.858 7.879 -2.497 1.00 95.56 312 ARG A CA 1
ATOM 2575 C C . ARG A 1 312 ? -13.925 6.839 -1.877 1.00 95.56 312 ARG A C 1
ATOM 2577 O O . ARG A 1 312 ? -14.380 6.008 -1.098 1.00 95.56 312 ARG A O 1
ATOM 2584 N N . GLU A 1 313 ? -12.632 6.878 -2.192 1.00 96.62 313 GLU A N 1
ATOM 2585 C CA . GLU A 1 313 ? -11.669 5.938 -1.606 1.00 96.62 313 GLU A CA 1
ATOM 2586 C C . GLU A 1 313 ? -11.482 6.154 -0.094 1.00 96.62 313 GLU A C 1
ATOM 2588 O O . GLU A 1 313 ? -11.379 5.185 0.659 1.00 96.62 313 GLU A O 1
ATOM 2593 N N . MET A 1 314 ? -11.505 7.402 0.385 1.00 96.94 314 MET A N 1
ATOM 2594 C CA . MET A 1 314 ? -11.454 7.674 1.826 1.00 96.94 314 MET A CA 1
ATOM 2595 C C . MET A 1 314 ? -12.715 7.219 2.564 1.00 96.94 314 MET A C 1
ATOM 2597 O O . MET A 1 314 ? -12.608 6.708 3.677 1.00 96.94 314 MET A O 1
ATOM 2601 N N . LEU A 1 315 ? -13.895 7.346 1.955 1.00 95.94 315 LEU A N 1
ATOM 2602 C CA . LEU A 1 315 ? -15.148 6.831 2.508 1.00 95.94 315 LEU A CA 1
ATOM 2603 C C . LEU A 1 315 ? -15.141 5.307 2.578 1.00 95.94 315 LEU A C 1
ATOM 2605 O O . LEU A 1 315 ? -15.590 4.766 3.584 1.00 95.94 315 LEU A O 1
ATOM 2609 N N . LYS A 1 316 ? -14.585 4.607 1.580 1.00 95.81 316 LYS A N 1
ATOM 2610 C CA . LYS A 1 316 ? -14.373 3.150 1.658 1.00 95.81 316 LYS A CA 1
ATOM 2611 C C . LYS A 1 316 ? -13.532 2.776 2.880 1.00 95.81 316 LYS A C 1
ATOM 2613 O O . LYS A 1 316 ? -13.921 1.897 3.636 1.00 95.81 316 LYS A O 1
ATOM 2618 N N . ILE A 1 317 ? -12.415 3.474 3.107 1.00 97.31 317 ILE A N 1
ATOM 2619 C CA . ILE A 1 317 ? -11.574 3.252 4.293 1.00 97.31 317 ILE A CA 1
ATOM 2620 C C . ILE A 1 317 ? -12.359 3.545 5.575 1.00 97.31 317 ILE A C 1
ATOM 2622 O O . ILE A 1 317 ? -12.366 2.733 6.492 1.00 97.31 317 ILE A O 1
ATOM 2626 N N . ALA A 1 318 ? -13.024 4.696 5.659 1.00 96.50 318 ALA A N 1
ATOM 2627 C CA . ALA A 1 318 ? -13.701 5.108 6.882 1.00 96.50 318 ALA A CA 1
ATOM 2628 C C . ALA A 1 318 ? -14.882 4.187 7.229 1.00 96.50 318 ALA A C 1
ATOM 2630 O O . ALA A 1 318 ? -15.005 3.772 8.375 1.00 96.50 318 ALA A O 1
ATOM 2631 N N . THR A 1 319 ? -15.708 3.814 6.250 1.00 94.19 319 THR A N 1
ATOM 2632 C CA . THR A 1 319 ? -16.829 2.873 6.447 1.00 94.19 319 THR A CA 1
ATOM 2633 C C . THR A 1 319 ? -16.378 1.452 6.743 1.00 94.19 319 THR A C 1
ATOM 2635 O O . THR A 1 319 ? -17.077 0.733 7.443 1.00 94.19 319 THR A O 1
ATOM 2638 N N . PHE A 1 320 ? -15.203 1.051 6.259 1.00 95.19 320 PHE A N 1
ATOM 2639 C CA . PHE A 1 320 ? -14.587 -0.199 6.683 1.00 95.19 320 PHE A CA 1
ATOM 2640 C C . PHE A 1 320 ? -14.182 -0.139 8.164 1.00 95.19 320 PHE A C 1
ATOM 2642 O O . PHE A 1 320 ? -14.461 -1.061 8.920 1.00 95.19 320 PHE A O 1
ATOM 2649 N N . LEU A 1 321 ? -13.578 0.971 8.602 1.00 94.88 321 LEU A N 1
ATOM 2650 C CA . LEU A 1 321 ? -13.090 1.119 9.973 1.00 94.88 321 LEU A CA 1
ATOM 2651 C C . LEU A 1 321 ? -14.201 1.301 11.013 1.00 94.88 321 LEU A C 1
ATOM 2653 O O . LEU A 1 321 ? -14.117 0.706 12.091 1.00 94.88 321 LEU A O 1
ATOM 2657 N N . TYR A 1 322 ? -15.198 2.140 10.737 1.00 94.56 322 TYR A N 1
ATOM 2658 C CA . TYR A 1 322 ? -16.288 2.428 11.670 1.00 94.56 322 TYR A CA 1
ATOM 2659 C C . TYR A 1 322 ? -17.360 1.336 11.648 1.00 94.56 322 TYR A C 1
ATOM 2661 O O . TYR A 1 322 ? -17.628 0.740 10.611 1.00 94.56 322 TYR A O 1
ATOM 2669 N N . SER A 1 323 ? -17.990 1.075 12.794 1.00 92.69 323 SER A N 1
ATOM 2670 C CA . SER A 1 323 ? -19.124 0.150 12.852 1.00 92.69 323 SER A CA 1
ATOM 2671 C C . SER A 1 323 ? -20.381 0.784 12.252 1.00 92.69 323 SER A C 1
ATOM 2673 O O . SER A 1 323 ? -20.589 1.997 12.360 1.00 92.69 323 SER A O 1
ATOM 2675 N N . ASP A 1 324 ? -21.266 -0.046 11.699 1.00 91.56 324 ASP A N 1
ATOM 2676 C CA . ASP A 1 324 ? -22.569 0.412 11.204 1.00 91.56 324 ASP A CA 1
ATOM 2677 C C . ASP A 1 324 ? -23.370 1.105 12.314 1.00 91.56 324 ASP A C 1
ATOM 2679 O O . ASP A 1 324 ? -23.914 2.185 12.117 1.00 91.56 324 ASP A O 1
ATOM 2683 N N . GLN A 1 325 ? -23.339 0.559 13.532 1.00 92.00 325 GLN A N 1
ATOM 2684 C CA . GLN A 1 325 ? -24.021 1.147 14.681 1.00 92.00 325 GLN A CA 1
ATOM 2685 C C . GLN A 1 325 ? -23.492 2.540 15.047 1.00 92.00 325 GLN A C 1
ATOM 2687 O O . GLN A 1 325 ? -24.257 3.384 15.513 1.00 92.00 325 GLN A O 1
ATOM 2692 N N . TYR A 1 326 ? -22.191 2.792 14.892 1.00 92.12 326 TYR A N 1
ATOM 2693 C CA . TYR A 1 326 ? -21.643 4.128 15.091 1.00 92.12 326 TYR A CA 1
ATOM 2694 C C . TYR A 1 326 ? -22.107 5.073 13.985 1.00 92.12 326 TYR A C 1
ATOM 2696 O O . TYR A 1 326 ? -22.536 6.185 14.287 1.00 92.12 326 TYR A O 1
ATOM 2704 N N . LEU A 1 327 ? -22.050 4.633 12.727 1.00 91.88 327 LEU A N 1
ATOM 2705 C CA . LEU A 1 327 ? -22.423 5.447 11.570 1.00 91.88 327 LEU A CA 1
ATOM 2706 C C . LEU A 1 327 ? -23.919 5.784 11.536 1.00 91.88 327 LEU A C 1
ATOM 2708 O O . LEU A 1 327 ? -24.275 6.887 11.120 1.00 91.88 327 LEU A O 1
ATOM 2712 N N . ASP A 1 328 ? -24.773 4.878 12.006 1.00 90.88 328 ASP A N 1
ATOM 2713 C CA . ASP A 1 328 ? -26.232 5.027 11.985 1.00 90.88 328 ASP A CA 1
ATOM 2714 C C . ASP A 1 328 ? -26.773 5.884 13.149 1.00 90.88 328 ASP A C 1
ATOM 2716 O O . ASP A 1 328 ? -27.936 6.285 13.140 1.00 90.88 328 ASP A O 1
ATOM 2720 N N . LYS A 1 329 ? -25.944 6.223 14.147 1.00 92.38 329 LYS A N 1
ATOM 2721 C CA . LYS A 1 329 ? -26.327 7.120 15.254 1.00 92.38 329 LYS A CA 1
ATOM 2722 C C . LYS A 1 329 ? -26.182 8.596 14.868 1.00 92.38 329 LYS A C 1
ATOM 2724 O O . LYS A 1 329 ? -25.122 9.000 14.402 1.00 92.38 329 LYS A O 1
ATOM 2729 N N . ASN A 1 330 ? -27.182 9.420 15.203 1.00 75.00 330 ASN A N 1
ATOM 2730 C CA . ASN A 1 330 ? -27.087 10.890 15.317 1.00 75.00 330 ASN A CA 1
ATOM 2731 C C . ASN A 1 330 ? -26.361 11.596 14.152 1.00 75.00 330 ASN A C 1
ATOM 2733 O O . ASN A 1 330 ? -25.476 12.431 14.384 1.00 75.00 330 ASN A O 1
ATOM 2737 N N . ASP A 1 331 ? -26.694 11.233 12.913 1.00 85.94 331 ASP A N 1
ATOM 2738 C CA . ASP A 1 331 ? -26.092 11.783 11.691 1.00 85.94 331 ASP A CA 1
ATOM 2739 C C . ASP A 1 331 ? -24.572 11.591 11.584 1.00 85.94 331 ASP A C 1
ATOM 2741 O O . ASP A 1 331 ? -23.909 12.295 10.822 1.00 85.94 331 ASP A O 1
ATOM 2745 N N . ASN A 1 332 ? -23.980 10.647 12.323 1.00 90.25 332 ASN A N 1
ATOM 2746 C CA . ASN A 1 332 ? -22.536 10.409 12.302 1.00 90.25 332 ASN A CA 1
ATOM 2747 C C . ASN A 1 332 ? -22.030 10.107 10.891 1.00 90.25 332 ASN A C 1
ATOM 2749 O O . ASN A 1 332 ? -20.951 10.561 10.526 1.00 90.25 332 ASN A O 1
ATOM 2753 N N . ARG A 1 333 ? -22.820 9.406 10.071 1.00 91.12 333 ARG A N 1
ATOM 2754 C CA . ARG A 1 333 ? -22.519 9.176 8.653 1.00 91.12 333 ARG A CA 1
ATOM 2755 C C . ARG A 1 333 ? -22.359 10.484 7.867 1.00 91.12 333 ARG A C 1
ATOM 2757 O O . ARG A 1 333 ? -21.368 10.653 7.160 1.00 91.12 333 ARG A O 1
ATOM 2764 N N . LEU A 1 334 ? -23.302 11.414 8.019 1.00 89.94 334 LEU A N 1
ATOM 2765 C CA . LEU A 1 334 ? -23.276 12.716 7.347 1.00 89.94 334 LEU A CA 1
ATOM 2766 C C . LEU A 1 334 ? -22.145 13.599 7.902 1.00 89.94 334 LEU A C 1
ATOM 2768 O O . LEU A 1 334 ? -21.382 14.186 7.138 1.00 89.94 334 LEU A O 1
ATOM 2772 N N . LYS A 1 335 ? -21.957 13.620 9.227 1.00 91.69 335 LYS A N 1
ATOM 2773 C CA . LYS A 1 335 ? -20.848 14.322 9.895 1.00 91.69 335 LYS A CA 1
ATOM 2774 C C . LYS A 1 335 ? -19.485 13.800 9.454 1.00 91.69 335 LYS A C 1
ATOM 2776 O O . LYS A 1 335 ? -18.586 14.597 9.202 1.00 91.69 335 LYS A O 1
ATOM 2781 N N . LEU A 1 336 ? -19.330 12.482 9.328 1.00 91.50 336 LEU A N 1
ATOM 2782 C CA . LEU A 1 336 ? -18.116 11.853 8.814 1.00 91.50 336 LEU A CA 1
ATOM 2783 C C . LEU A 1 336 ? -17.864 12.280 7.369 1.00 91.50 336 LEU A C 1
ATOM 2785 O O . LEU A 1 336 ? -16.749 12.683 7.052 1.00 91.50 336 LEU A O 1
ATOM 2789 N N . PHE A 1 337 ? -18.887 12.241 6.510 1.00 92.56 337 PHE A N 1
ATOM 2790 C CA . PHE A 1 337 ? -18.777 12.707 5.128 1.00 92.56 337 PHE A CA 1
ATOM 2791 C C . PHE A 1 337 ? -18.307 14.167 5.057 1.00 92.56 337 PHE A C 1
ATOM 2793 O O . PHE A 1 337 ? -17.303 14.455 4.401 1.00 92.56 337 PHE A O 1
ATOM 2800 N N . HIS A 1 338 ? -18.977 15.074 5.777 1.00 91.06 338 HIS A N 1
ATOM 2801 C CA . HIS A 1 338 ? -18.595 16.487 5.823 1.00 91.06 338 HIS A CA 1
ATOM 2802 C C . HIS A 1 338 ? -17.184 16.674 6.381 1.00 91.06 338 HIS A C 1
ATOM 2804 O O . HIS A 1 338 ? -16.381 17.373 5.771 1.00 91.06 338 HIS A O 1
ATOM 2810 N N . SER A 1 339 ? -16.844 16.003 7.484 1.00 91.69 339 SER A N 1
ATOM 2811 C CA . SER A 1 339 ? -15.514 16.092 8.090 1.00 91.69 339 SER A CA 1
ATOM 2812 C C . SER A 1 339 ? -14.419 15.623 7.133 1.00 91.69 339 SER A C 1
ATOM 2814 O O . SER A 1 339 ? -13.428 16.330 6.953 1.00 91.69 339 SER A O 1
ATOM 2816 N N . LEU A 1 340 ? -14.607 14.484 6.455 1.00 93.12 340 LEU A N 1
ATOM 2817 C CA . LEU A 1 340 ? -13.659 13.985 5.459 1.00 93.12 340 LEU A CA 1
ATOM 2818 C C . LEU A 1 340 ? -13.490 14.975 4.307 1.00 93.12 340 LEU A C 1
ATOM 2820 O O . LEU A 1 340 ? -12.358 15.288 3.942 1.00 93.12 340 LEU A O 1
ATOM 2824 N N . ARG A 1 341 ? -14.592 15.495 3.755 1.00 93.00 341 ARG A N 1
ATOM 2825 C CA . ARG A 1 341 ? -14.558 16.464 2.653 1.00 93.00 341 ARG A CA 1
ATOM 2826 C C . ARG A 1 341 ? -13.843 17.755 3.059 1.00 93.00 341 ARG A C 1
ATOM 2828 O O . ARG A 1 341 ? -12.906 18.168 2.376 1.00 93.00 341 ARG A O 1
ATOM 2835 N N . THR A 1 342 ? -14.209 18.350 4.193 1.00 91.06 342 THR A N 1
ATOM 2836 C CA . THR A 1 342 ? -13.568 19.566 4.720 1.00 91.06 342 THR A CA 1
ATOM 2837 C C . THR A 1 342 ? -12.079 19.341 4.979 1.00 91.06 342 THR A C 1
ATOM 2839 O O . THR A 1 342 ? -11.239 20.125 4.527 1.00 91.06 342 THR A O 1
ATOM 2842 N N . ASN A 1 343 ? -11.716 18.227 5.620 1.00 91.94 343 ASN A N 1
ATOM 2843 C CA . ASN A 1 343 ? -10.320 17.896 5.898 1.00 91.94 343 ASN A CA 1
ATOM 2844 C C . ASN A 1 343 ? -9.517 17.646 4.609 1.00 91.94 343 ASN A C 1
ATOM 2846 O O . ASN A 1 343 ? -8.351 18.035 4.538 1.00 91.94 343 ASN A O 1
ATOM 2850 N N . LEU A 1 344 ? -10.123 17.061 3.569 1.00 92.69 344 LEU A N 1
ATOM 2851 C CA . LEU A 1 344 ? -9.496 16.884 2.253 1.00 92.69 344 LEU A CA 1
ATOM 2852 C C . LEU A 1 344 ? -9.226 18.222 1.560 1.00 92.69 344 LEU A C 1
ATOM 2854 O O . LEU A 1 344 ? -8.111 18.447 1.077 1.00 92.69 344 LEU A O 1
ATOM 2858 N N . ILE A 1 345 ? -10.204 19.133 1.558 1.00 91.06 345 ILE A N 1
ATOM 2859 C CA . ILE A 1 345 ? -10.042 20.497 1.032 1.00 91.06 345 ILE A CA 1
ATOM 2860 C C . ILE A 1 345 ? -8.897 21.203 1.768 1.00 91.06 345 ILE A C 1
ATOM 2862 O O . ILE A 1 345 ? -8.008 21.789 1.141 1.00 91.06 345 ILE A O 1
ATOM 2866 N N . CYS A 1 346 ? -8.863 21.092 3.094 1.00 90.44 346 CYS A N 1
ATOM 2867 C CA . CYS A 1 346 ? -7.801 21.658 3.913 1.00 90.44 346 CYS A CA 1
ATOM 2868 C C . CYS A 1 346 ? -6.434 21.034 3.637 1.00 90.44 346 CYS A C 1
ATOM 2870 O O . CYS A 1 346 ? -5.440 21.754 3.506 1.00 90.44 346 CYS A O 1
ATOM 2872 N N . LEU A 1 347 ? -6.358 19.712 3.482 1.00 90.12 347 LEU A N 1
ATOM 2873 C CA . LEU A 1 347 ? -5.112 19.033 3.149 1.00 90.12 347 LEU A CA 1
ATOM 2874 C C . LEU A 1 347 ? -4.605 19.489 1.778 1.00 90.12 347 LEU A C 1
ATOM 2876 O O . LEU A 1 347 ? -3.420 19.773 1.627 1.00 90.12 347 LEU A O 1
ATOM 2880 N N . LYS A 1 348 ? -5.493 19.644 0.789 1.00 90.88 348 LYS A N 1
ATOM 2881 C CA . LYS A 1 348 ? -5.147 20.164 -0.541 1.00 90.88 348 LYS A CA 1
ATOM 2882 C C . LYS A 1 348 ? -4.595 21.590 -0.475 1.00 90.88 348 LYS A C 1
ATOM 2884 O O . LYS A 1 348 ? -3.577 21.853 -1.116 1.00 90.88 348 LYS A O 1
ATOM 2889 N N . LYS A 1 349 ? -5.220 22.478 0.311 1.00 89.69 349 LYS A N 1
ATOM 2890 C CA . LYS A 1 349 ? -4.762 23.865 0.528 1.00 89.69 349 LYS A CA 1
ATOM 2891 C C . LYS A 1 349 ? -3.407 23.922 1.244 1.00 89.69 349 LYS A C 1
ATOM 2893 O O . LYS A 1 349 ? -2.566 24.747 0.906 1.00 89.69 349 LYS A O 1
ATOM 2898 N N . THR A 1 350 ? -3.175 23.027 2.203 1.00 88.56 350 THR A N 1
ATOM 2899 C CA . THR A 1 350 ? -1.987 23.052 3.074 1.00 88.56 350 THR A CA 1
ATOM 2900 C C . THR A 1 350 ? -0.875 22.089 2.656 1.00 88.56 350 THR A C 1
ATOM 2902 O O . THR A 1 350 ? 0.192 22.102 3.260 1.00 88.56 350 THR A O 1
ATOM 2905 N N . LYS A 1 351 ? -1.040 21.262 1.614 1.00 88.25 351 LYS A N 1
ATOM 2906 C CA . LYS A 1 351 ? -0.061 20.210 1.253 1.00 88.25 351 LYS A CA 1
ATOM 2907 C C . LYS A 1 351 ? 1.368 20.721 1.039 1.00 88.25 351 LYS A C 1
ATOM 2909 O O . LYS A 1 351 ? 2.325 20.001 1.310 1.00 88.25 351 LYS A O 1
ATOM 2914 N N . THR A 1 352 ? 1.522 21.951 0.549 1.00 86.06 352 THR A N 1
ATOM 2915 C CA . THR A 1 352 ? 2.823 22.584 0.277 1.00 86.06 352 THR A CA 1
ATOM 2916 C C . THR A 1 352 ? 3.470 23.184 1.522 1.00 86.06 352 THR A C 1
ATOM 2918 O O . THR A 1 352 ? 4.663 23.484 1.493 1.00 86.06 352 THR A O 1
ATOM 2921 N N . THR A 1 353 ? 2.736 23.348 2.623 1.00 86.56 353 THR A N 1
ATOM 2922 C CA . THR A 1 353 ? 3.236 23.874 3.904 1.00 86.56 353 THR A CA 1
ATOM 2923 C C . THR A 1 353 ? 3.259 22.808 4.999 1.00 86.56 353 THR A C 1
ATOM 2925 O O . THR A 1 353 ? 4.113 22.867 5.883 1.00 86.56 353 THR A O 1
ATOM 2928 N N . ASN A 1 354 ? 2.414 21.781 4.895 1.00 86.94 354 ASN A N 1
ATOM 2929 C CA . ASN A 1 354 ? 2.332 20.663 5.824 1.00 86.94 354 ASN A CA 1
ATOM 2930 C C . ASN A 1 354 ? 3.646 19.860 5.830 1.00 86.94 354 ASN A C 1
ATOM 2932 O O . ASN A 1 354 ? 4.033 19.223 4.843 1.00 86.94 354 ASN A O 1
ATOM 2936 N N . LYS A 1 355 ? 4.343 19.889 6.971 1.00 88.06 355 LYS A N 1
ATOM 2937 C CA . LYS A 1 355 ? 5.639 19.219 7.152 1.00 88.06 355 LYS A CA 1
ATOM 2938 C C . LYS A 1 355 ? 5.522 17.704 6.969 1.00 88.06 355 LYS A C 1
ATOM 2940 O O . LYS A 1 355 ? 6.356 17.123 6.279 1.00 88.06 355 LYS A O 1
ATOM 2945 N N . ARG A 1 356 ? 4.462 17.078 7.494 1.00 88.81 356 ARG A N 1
ATOM 2946 C CA . ARG A 1 356 ? 4.222 15.629 7.380 1.00 88.81 356 ARG A CA 1
ATOM 2947 C C . ARG A 1 356 ? 4.065 15.207 5.919 1.00 88.81 356 ARG A C 1
ATOM 2949 O O . ARG A 1 356 ? 4.698 14.247 5.491 1.00 88.81 356 ARG A O 1
ATOM 2956 N N . MET A 1 357 ? 3.319 15.980 5.126 1.00 88.31 357 MET A N 1
ATOM 2957 C CA . MET A 1 357 ? 3.169 15.747 3.683 1.00 88.31 357 MET A CA 1
ATOM 2958 C C . MET A 1 357 ? 4.506 15.814 2.939 1.00 88.31 357 MET A C 1
ATOM 2960 O O . MET A 1 357 ? 4.820 14.913 2.160 1.00 88.31 357 MET A O 1
ATOM 2964 N N . LYS A 1 358 ? 5.336 16.830 3.211 1.00 87.75 358 LYS A N 1
ATOM 2965 C CA . LYS A 1 358 ? 6.681 16.950 2.610 1.00 87.75 358 LYS A CA 1
ATOM 2966 C C . LYS A 1 358 ? 7.592 15.768 2.943 1.00 87.75 358 LYS A C 1
ATOM 2968 O O . LYS A 1 358 ? 8.465 15.427 2.150 1.00 87.75 358 LYS A O 1
ATOM 2973 N N . MET A 1 359 ? 7.394 15.147 4.106 1.00 86.88 359 MET A N 1
ATOM 2974 C CA . MET A 1 359 ? 8.193 14.010 4.560 1.00 86.88 359 MET A CA 1
ATOM 2975 C C . MET A 1 359 ? 7.856 12.689 3.878 1.00 86.88 359 MET A C 1
ATOM 2977 O O . MET A 1 359 ? 8.650 11.752 3.965 1.00 86.88 359 MET A O 1
ATOM 2981 N N . ILE A 1 360 ? 6.707 12.597 3.210 1.00 86.62 360 ILE A N 1
ATOM 2982 C CA . ILE A 1 360 ? 6.222 11.333 2.647 1.00 86.62 360 ILE A CA 1
ATOM 2983 C C . ILE A 1 360 ? 5.937 11.416 1.149 1.00 86.62 360 ILE A C 1
ATOM 2985 O O . ILE A 1 360 ? 5.944 10.392 0.468 1.00 86.62 360 ILE A O 1
ATOM 2989 N N . HIS A 1 361 ? 5.707 12.619 0.626 1.00 85.62 361 HIS A N 1
ATOM 2990 C CA . HIS A 1 361 ? 5.468 12.845 -0.787 1.00 85.62 361 HIS A CA 1
ATOM 2991 C C . HIS A 1 361 ? 6.790 13.133 -1.504 1.00 85.62 361 HIS A C 1
ATOM 2993 O O . HIS A 1 361 ? 7.482 14.110 -1.210 1.00 85.62 361 HIS A O 1
ATOM 2999 N N . ARG A 1 362 ? 7.143 12.288 -2.476 1.00 85.94 362 ARG A N 1
ATOM 3000 C CA . ARG A 1 362 ? 8.312 12.518 -3.330 1.00 85.94 362 ARG A CA 1
ATOM 3001 C C . ARG A 1 362 ? 8.040 13.712 -4.260 1.00 85.94 362 ARG A C 1
ATOM 3003 O O . ARG A 1 362 ? 6.948 13.787 -4.822 1.00 85.94 362 ARG A O 1
ATOM 3010 N N . PRO A 1 363 ? 8.990 14.645 -4.444 1.00 85.38 363 PRO A N 1
ATOM 3011 C CA . PRO A 1 363 ? 8.838 15.716 -5.423 1.00 85.38 363 PRO A CA 1
ATOM 3012 C C . PRO A 1 363 ? 8.535 15.159 -6.816 1.00 85.38 363 PRO A C 1
ATOM 3014 O O . PRO A 1 363 ? 9.108 14.143 -7.217 1.00 85.38 363 PRO A O 1
ATOM 3017 N N . SER A 1 364 ? 7.641 15.829 -7.545 1.00 85.88 364 SER A N 1
ATOM 3018 C CA . SER A 1 364 ? 7.406 15.498 -8.948 1.00 85.88 364 SER A CA 1
ATOM 3019 C C . SER A 1 364 ? 8.647 15.837 -9.768 1.00 85.88 364 SER A C 1
ATOM 3021 O O . SER A 1 364 ? 9.326 16.832 -9.511 1.00 85.88 364 SER A O 1
ATOM 3023 N N . VAL A 1 365 ? 8.937 14.995 -10.749 1.00 88.00 365 VAL A N 1
ATOM 3024 C CA . VAL A 1 365 ? 10.059 15.154 -11.669 1.00 88.00 365 VAL A CA 1
ATOM 3025 C C . VAL A 1 365 ? 9.477 15.366 -13.056 1.00 88.00 365 VAL A C 1
ATOM 3027 O O . VAL A 1 365 ? 8.620 14.570 -13.452 1.00 88.00 365 VAL A O 1
ATOM 3030 N N . PRO A 1 366 ? 9.929 16.381 -13.813 1.00 87.44 366 PRO A N 1
ATOM 3031 C CA . PRO A 1 366 ? 9.524 16.532 -15.202 1.00 87.44 366 PRO A CA 1
ATOM 3032 C C . PRO A 1 366 ? 9.783 15.232 -15.982 1.00 87.44 366 PRO A C 1
ATOM 3034 O O . PRO A 1 366 ? 10.885 14.685 -15.873 1.00 87.44 366 PRO A O 1
ATOM 3037 N N . PRO A 1 367 ? 8.822 14.732 -16.779 1.00 82.69 367 PRO A N 1
ATOM 3038 C CA . PRO A 1 367 ? 8.971 13.466 -17.505 1.00 82.69 367 PRO A CA 1
ATOM 3039 C C . PRO A 1 367 ? 10.222 13.393 -18.393 1.00 82.69 367 PRO A C 1
ATOM 3041 O O . PRO A 1 367 ? 10.791 12.318 -18.563 1.00 82.69 367 PRO A O 1
ATOM 3044 N N . LEU A 1 368 ? 10.669 14.546 -18.902 1.00 85.06 368 LEU A N 1
ATOM 3045 C CA . LEU A 1 368 ? 11.817 14.706 -19.799 1.00 85.06 368 LEU A CA 1
ATOM 3046 C C . LEU A 1 368 ? 13.099 15.151 -19.075 1.00 85.06 368 LEU A C 1
ATOM 3048 O O . LEU A 1 368 ? 14.000 15.717 -19.689 1.00 85.06 368 LEU A O 1
ATOM 3052 N N . SER A 1 369 ? 13.192 14.960 -17.757 1.00 89.25 369 SER A N 1
ATOM 3053 C CA . SER A 1 369 ? 14.404 15.345 -17.038 1.00 89.25 369 SER A CA 1
ATOM 3054 C C . SER A 1 369 ? 15.595 14.464 -17.415 1.00 89.25 369 SER A C 1
ATOM 3056 O O . SER A 1 369 ? 15.549 13.246 -17.275 1.00 89.25 369 SER A O 1
ATOM 3058 N N . THR A 1 370 ? 16.702 15.101 -17.790 1.00 89.00 370 THR A N 1
ATOM 3059 C CA . THR A 1 370 ? 17.990 14.453 -18.084 1.00 89.00 370 THR A CA 1
ATOM 3060 C C . THR A 1 370 ? 18.860 14.230 -16.845 1.00 89.00 370 THR A C 1
ATOM 3062 O O . THR A 1 370 ? 19.894 13.573 -16.922 1.00 89.00 370 THR A O 1
ATOM 3065 N N . ASN A 1 371 ? 18.458 14.761 -15.686 1.00 92.62 371 ASN A N 1
ATOM 3066 C CA . ASN A 1 371 ? 19.219 14.660 -14.436 1.00 92.62 371 ASN A CA 1
ATOM 3067 C C . ASN A 1 371 ? 18.677 13.578 -13.494 1.00 92.62 371 ASN A C 1
ATOM 3069 O O . ASN A 1 371 ? 19.391 13.092 -12.607 1.00 92.62 371 ASN A O 1
ATOM 3073 N N . TYR A 1 372 ? 17.418 13.190 -13.681 1.00 95.00 372 TYR A N 1
ATOM 3074 C CA . TYR A 1 372 ? 16.700 12.270 -12.813 1.00 95.00 372 TYR A CA 1
ATOM 3075 C C . TYR A 1 372 ? 16.312 11.000 -13.561 1.00 95.00 372 TYR A C 1
ATOM 3077 O O . TYR A 1 372 ? 16.034 11.018 -14.753 1.00 95.00 372 TYR A O 1
ATOM 3085 N N . VAL A 1 373 ? 16.262 9.889 -12.834 1.00 94.06 373 VAL A N 1
ATOM 3086 C CA . VAL A 1 373 ? 15.707 8.642 -13.356 1.00 94.06 373 VAL A CA 1
ATOM 3087 C C . VAL A 1 373 ? 14.188 8.776 -13.350 1.00 94.06 373 VAL A C 1
ATOM 3089 O O . VAL A 1 373 ? 13.589 8.883 -12.273 1.00 94.06 373 VAL A O 1
ATOM 3092 N N . THR A 1 374 ? 13.569 8.768 -14.530 1.00 94.88 374 THR A N 1
ATOM 3093 C CA . THR A 1 374 ? 12.110 8.792 -14.690 1.00 94.88 374 THR A CA 1
ATOM 3094 C C . THR A 1 374 ? 11.577 7.388 -14.964 1.00 94.88 374 THR A C 1
ATOM 3096 O O . THR A 1 374 ? 12.314 6.480 -15.352 1.00 94.88 374 THR A O 1
ATOM 3099 N N . LYS A 1 375 ? 10.273 7.193 -14.733 1.00 95.31 375 LYS A N 1
ATOM 3100 C CA . LYS A 1 375 ? 9.598 5.917 -15.002 1.00 95.31 375 LYS A CA 1
ATOM 3101 C C . LYS A 1 375 ? 9.756 5.526 -16.473 1.00 95.31 375 LYS A C 1
ATOM 3103 O O . LYS A 1 375 ? 10.157 4.410 -16.777 1.00 95.31 375 LYS A O 1
ATOM 3108 N N . HIS A 1 376 ? 9.489 6.478 -17.366 1.00 94.25 376 HIS A N 1
ATOM 3109 C CA . HIS A 1 376 ? 9.613 6.262 -18.800 1.00 94.25 376 HIS A CA 1
ATOM 3110 C C . HIS A 1 376 ? 11.067 5.973 -19.191 1.00 94.25 376 HIS A C 1
ATOM 3112 O O . HIS A 1 376 ? 11.325 4.951 -19.813 1.00 94.25 376 HIS A O 1
ATOM 3118 N N . SER A 1 377 ? 12.036 6.777 -18.727 1.00 93.06 377 SER A N 1
ATOM 3119 C CA . SER A 1 377 ? 13.442 6.577 -19.100 1.00 93.06 377 SER A CA 1
ATOM 3120 C C . SER A 1 377 ? 13.993 5.214 -18.687 1.00 93.06 377 SER A C 1
ATOM 3122 O O . SER A 1 377 ? 14.882 4.715 -19.358 1.00 93.06 377 SER A O 1
ATOM 3124 N N . VAL A 1 378 ? 13.527 4.634 -17.571 1.00 95.62 378 VAL A N 1
ATOM 3125 C CA . VAL A 1 378 ? 14.042 3.342 -17.094 1.00 95.62 378 VAL A CA 1
ATOM 3126 C C . VAL A 1 378 ? 13.362 2.152 -17.765 1.00 95.62 378 VAL A C 1
ATOM 3128 O O . VAL A 1 378 ? 14.056 1.210 -18.134 1.00 95.62 378 VAL A O 1
ATOM 3131 N N . TYR A 1 379 ? 12.039 2.182 -17.965 1.00 97.19 379 TYR A N 1
ATOM 3132 C CA . TYR A 1 379 ? 11.347 1.069 -18.619 1.00 97.19 379 TYR A CA 1
ATOM 3133 C C . TYR A 1 379 ? 11.670 0.990 -20.116 1.00 97.19 379 TYR A C 1
ATOM 3135 O O . TYR A 1 379 ? 11.795 -0.113 -20.637 1.00 97.19 379 TYR A O 1
ATOM 3143 N N . SER A 1 380 ? 11.922 2.124 -20.780 1.00 95.69 380 SER A N 1
ATOM 3144 C CA . SER A 1 380 ? 12.356 2.155 -22.185 1.00 95.69 380 SER A CA 1
ATOM 3145 C C . SER A 1 380 ? 13.770 1.597 -22.416 1.00 95.69 380 SER A C 1
ATOM 3147 O O . SER A 1 380 ? 14.190 1.465 -23.560 1.00 95.69 380 SER A O 1
ATOM 3149 N N . LEU A 1 381 ? 14.521 1.248 -21.359 1.00 96.38 381 LEU A N 1
ATOM 3150 C CA . LEU A 1 381 ? 15.799 0.532 -21.493 1.00 96.38 381 LEU A CA 1
ATOM 3151 C C . LEU A 1 381 ? 15.609 -0.959 -21.794 1.00 96.38 381 LEU A C 1
ATOM 3153 O O . LEU A 1 381 ? 16.589 -1.652 -22.052 1.00 96.38 381 LEU A O 1
ATOM 3157 N N . PHE A 1 382 ? 14.393 -1.492 -21.696 1.00 97.69 382 PHE A N 1
ATOM 3158 C CA . PHE A 1 382 ? 14.129 -2.919 -21.842 1.00 97.69 382 PHE A CA 1
ATOM 3159 C C . PHE A 1 382 ? 13.446 -3.220 -23.166 1.00 97.69 382 PHE A C 1
ATOM 3161 O O . PHE A 1 382 ? 12.576 -2.482 -23.613 1.00 97.69 382 PHE A O 1
ATOM 3168 N N . ASN A 1 383 ? 13.835 -4.339 -23.774 1.00 97.19 383 ASN A N 1
ATOM 3169 C CA . ASN A 1 383 ? 13.127 -4.871 -24.928 1.00 97.19 383 ASN A CA 1
ATOM 3170 C C . ASN A 1 383 ? 11.756 -5.435 -24.522 1.00 97.19 383 ASN A C 1
ATOM 3172 O O . ASN A 1 383 ? 11.507 -5.739 -23.348 1.00 97.19 383 ASN A O 1
ATOM 3176 N N . ASN A 1 384 ? 10.894 -5.623 -25.522 1.00 97.50 384 ASN A N 1
ATOM 3177 C CA . ASN A 1 384 ? 9.532 -6.107 -25.318 1.00 97.50 384 ASN A CA 1
ATOM 3178 C C . ASN A 1 384 ? 9.526 -7.455 -24.588 1.00 97.50 384 ASN A C 1
ATOM 3180 O O . ASN A 1 384 ? 8.802 -7.59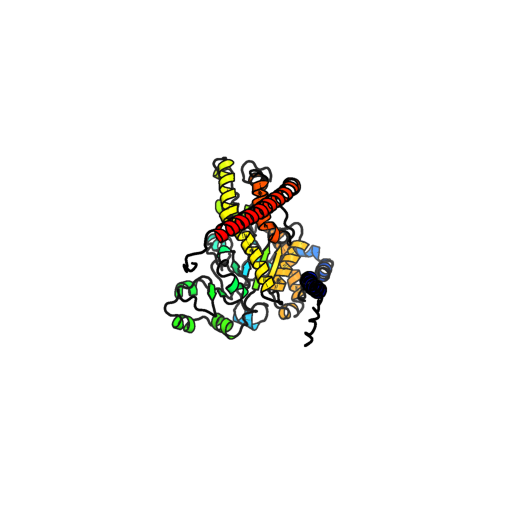7 -23.613 1.00 97.50 384 ASN A O 1
ATOM 3184 N N . ASP A 1 385 ? 10.399 -8.401 -24.953 1.00 96.94 385 ASP A N 1
ATOM 3185 C CA . ASP A 1 385 ? 10.485 -9.714 -24.294 1.00 96.94 385 ASP A CA 1
ATOM 3186 C C . ASP A 1 385 ? 10.674 -9.611 -22.768 1.00 96.94 385 ASP A C 1
ATOM 3188 O O . ASP A 1 385 ? 10.043 -10.350 -22.010 1.00 96.94 385 ASP A O 1
ATOM 3192 N N . THR A 1 386 ? 11.498 -8.672 -22.288 1.00 97.88 386 THR A N 1
ATOM 3193 C CA . THR A 1 386 ? 11.693 -8.464 -20.843 1.00 97.88 386 THR A CA 1
ATOM 3194 C C . THR A 1 386 ? 10.432 -7.894 -20.187 1.00 97.88 386 THR A C 1
ATOM 3196 O O . THR A 1 386 ? 9.991 -8.410 -19.157 1.00 97.88 386 THR A O 1
ATOM 3199 N N . ILE A 1 387 ? 9.820 -6.864 -20.788 1.00 98.38 387 ILE A N 1
ATOM 3200 C CA . ILE A 1 387 ? 8.575 -6.255 -20.289 1.00 98.38 387 ILE A CA 1
ATOM 3201 C C . ILE A 1 387 ? 7.436 -7.283 -20.269 1.00 98.38 387 ILE A C 1
ATOM 3203 O O . ILE A 1 387 ? 6.741 -7.414 -19.260 1.00 98.38 387 ILE A O 1
ATOM 3207 N N . CYS A 1 388 ? 7.286 -8.061 -21.340 1.00 98.06 388 CYS A N 1
ATOM 3208 C CA . CYS A 1 388 ? 6.279 -9.107 -21.473 1.00 98.06 388 CYS A CA 1
ATOM 3209 C C . CYS A 1 388 ? 6.510 -10.252 -20.486 1.00 98.06 388 CYS A C 1
ATOM 3211 O O . CYS A 1 388 ? 5.557 -10.729 -19.872 1.00 98.06 388 CYS A O 1
ATOM 3213 N N . GLY A 1 389 ? 7.766 -10.639 -20.244 1.00 97.94 389 GLY A N 1
ATOM 3214 C CA . GLY A 1 389 ? 8.114 -11.620 -19.218 1.00 97.94 389 GLY A CA 1
ATOM 3215 C C . GLY A 1 389 ? 7.708 -11.185 -17.804 1.00 97.94 389 GLY A C 1
ATOM 3216 O O . GLY A 1 389 ? 7.265 -12.015 -17.005 1.00 97.94 389 GLY A O 1
ATOM 3217 N N . TRP A 1 390 ? 7.813 -9.892 -17.478 1.00 98.38 390 TRP A N 1
ATOM 3218 C CA . TRP A 1 390 ? 7.282 -9.350 -16.220 1.00 98.38 390 TRP A CA 1
ATOM 3219 C C . TRP A 1 390 ? 5.754 -9.265 -16.232 1.00 98.38 390 TRP A C 1
ATOM 3221 O O . TRP A 1 390 ? 5.122 -9.646 -15.245 1.00 98.38 390 TRP A O 1
ATOM 3231 N N . TRP A 1 391 ? 5.158 -8.807 -17.338 1.00 98.19 391 TRP A N 1
ATOM 3232 C CA . TRP A 1 391 ? 3.710 -8.660 -17.463 1.00 98.19 391 TRP A CA 1
ATOM 3233 C C . TRP A 1 391 ? 2.983 -9.995 -17.344 1.00 98.19 391 TRP A C 1
ATOM 3235 O O . TRP A 1 391 ? 2.050 -10.075 -16.563 1.00 98.19 391 TRP A O 1
ATOM 3245 N N . ILE A 1 392 ? 3.432 -11.069 -17.998 1.00 97.56 392 ILE A N 1
ATOM 3246 C CA . ILE A 1 392 ? 2.789 -12.394 -17.909 1.00 97.56 392 ILE A CA 1
ATOM 3247 C C . ILE A 1 392 ? 2.699 -12.894 -16.464 1.00 97.56 392 ILE A C 1
ATOM 3249 O O . ILE A 1 392 ? 1.684 -13.460 -16.062 1.00 97.56 392 ILE A O 1
ATOM 3253 N N . LYS A 1 393 ? 3.725 -12.631 -15.647 1.00 97.56 393 LYS A N 1
ATOM 3254 C CA . LYS A 1 393 ? 3.718 -12.990 -14.220 1.00 97.56 393 LYS A CA 1
ATOM 3255 C C . LYS A 1 393 ? 2.676 -12.202 -13.418 1.00 97.56 393 LYS A C 1
ATOM 3257 O O . LYS A 1 393 ? 2.210 -12.698 -12.396 1.00 97.56 393 LYS A O 1
ATOM 3262 N N . LEU A 1 394 ? 2.323 -10.996 -13.864 1.00 97.56 394 LEU A N 1
ATOM 3263 C CA . LEU A 1 394 ? 1.332 -10.115 -13.237 1.00 97.56 394 LEU A CA 1
ATOM 3264 C C . LEU A 1 394 ? -0.067 -10.252 -13.836 1.00 97.56 394 LEU A C 1
ATOM 3266 O O . LEU A 1 394 ? -1.027 -10.054 -13.105 1.00 97.56 394 LEU A O 1
ATOM 3270 N N . LYS A 1 395 ? -0.188 -10.564 -15.129 1.00 97.31 395 LYS A N 1
ATOM 3271 C CA . LYS A 1 395 ? -1.397 -10.401 -15.949 1.00 97.31 395 LYS A CA 1
ATOM 3272 C C . LYS A 1 395 ? -2.622 -11.018 -15.289 1.00 97.31 395 LYS A C 1
ATOM 3274 O O . LYS A 1 395 ? -3.558 -10.293 -14.977 1.00 97.31 395 LYS A O 1
ATOM 3279 N N . GLN A 1 396 ? -2.543 -12.307 -14.948 1.00 96.44 396 GLN A N 1
ATOM 3280 C CA . GLN A 1 396 ? -3.634 -13.055 -14.302 1.00 96.44 396 GLN A CA 1
ATOM 3281 C C . GLN A 1 396 ? -4.140 -12.423 -12.992 1.00 96.44 396 GLN A C 1
ATOM 3283 O O . GLN A 1 396 ? -5.263 -12.674 -12.574 1.00 96.44 396 GLN A O 1
ATOM 3288 N N . TYR A 1 397 ? -3.304 -11.617 -12.339 1.00 96.12 397 TYR A N 1
ATOM 3289 C CA . TYR A 1 397 ? -3.595 -10.994 -11.058 1.00 96.12 397 TYR A CA 1
ATOM 3290 C C . TYR A 1 397 ? -3.989 -9.521 -11.184 1.00 96.12 397 TYR A C 1
ATOM 3292 O O . TYR A 1 397 ? -4.883 -9.055 -10.492 1.00 96.12 397 TYR A O 1
ATOM 3300 N N . ALA A 1 398 ? -3.291 -8.767 -12.032 1.00 96.56 398 ALA A N 1
ATOM 3301 C CA . ALA A 1 398 ? -3.376 -7.313 -12.085 1.00 96.56 398 ALA A CA 1
ATOM 3302 C C . ALA A 1 398 ? -4.432 -6.812 -13.085 1.00 96.56 398 ALA A C 1
ATOM 3304 O O . ALA A 1 398 ? -5.012 -5.743 -12.872 1.00 96.56 398 ALA A O 1
ATOM 3305 N N . GLU A 1 399 ? -4.685 -7.573 -14.154 1.00 96.56 399 GLU A N 1
ATOM 3306 C CA . GLU A 1 399 ? -5.666 -7.251 -15.199 1.00 96.56 399 GLU A CA 1
ATOM 3307 C C . GLU A 1 399 ? -7.108 -7.149 -14.664 1.00 96.56 399 GLU A C 1
ATOM 3309 O O . GLU A 1 399 ? -7.760 -6.149 -14.973 1.00 96.56 399 GLU A O 1
ATOM 3314 N N . PRO A 1 400 ? -7.589 -8.033 -13.756 1.00 95.94 400 PRO A N 1
ATOM 3315 C CA . PRO A 1 400 ? -8.900 -7.875 -13.110 1.00 95.94 400 PRO A CA 1
ATOM 3316 C C . PRO A 1 400 ? -9.076 -6.554 -12.345 1.00 95.94 400 PRO A C 1
ATOM 3318 O O . PRO A 1 400 ? -10.196 -6.128 -12.070 1.00 95.94 400 PRO A O 1
ATOM 3321 N N . HIS A 1 401 ? -7.971 -5.889 -12.000 1.00 94.25 401 HIS A N 1
ATOM 3322 C CA . HIS A 1 401 ? -7.960 -4.599 -11.316 1.00 94.25 401 HIS A CA 1
ATOM 3323 C C . HIS A 1 401 ? -7.664 -3.422 -12.260 1.00 94.25 401 HIS A C 1
ATOM 3325 O O . HIS A 1 401 ? -7.299 -2.344 -11.793 1.00 94.25 401 HIS A O 1
ATOM 3331 N N . GLY A 1 402 ? -7.798 -3.616 -13.577 1.00 95.75 402 GLY A N 1
ATOM 3332 C CA . GLY A 1 402 ? -7.647 -2.567 -14.589 1.00 95.75 402 GLY A CA 1
ATOM 3333 C C . GLY A 1 402 ? -6.200 -2.202 -14.927 1.00 95.75 402 GLY A C 1
ATOM 3334 O O . GLY A 1 402 ? -5.963 -1.165 -15.547 1.00 95.75 402 GLY A O 1
ATOM 3335 N N . ASN A 1 403 ? -5.218 -3.015 -14.523 1.00 96.81 403 ASN A N 1
ATOM 3336 C CA . ASN A 1 403 ? -3.842 -2.831 -14.980 1.00 96.81 403 ASN A CA 1
ATOM 3337 C C . ASN A 1 403 ? -3.671 -3.410 -16.384 1.00 96.81 403 ASN A C 1
ATOM 3339 O O . ASN A 1 403 ? -4.274 -4.419 -16.730 1.00 96.81 403 ASN A O 1
ATOM 3343 N N . THR A 1 404 ? -2.773 -2.809 -17.152 1.00 97.69 404 THR A N 1
ATOM 3344 C CA . THR A 1 404 ? -2.364 -3.289 -18.472 1.00 97.69 404 THR A CA 1
ATOM 3345 C C . THR A 1 404 ? -0.850 -3.456 -18.521 1.00 97.69 404 THR A C 1
ATOM 3347 O O . THR A 1 404 ? -0.130 -3.076 -17.586 1.00 97.69 404 THR A O 1
ATOM 3350 N N . VAL A 1 405 ? -0.347 -4.018 -19.620 1.00 97.75 405 VAL A N 1
ATOM 3351 C CA . VAL A 1 405 ? 1.087 -4.011 -19.920 1.00 97.75 405 VAL A CA 1
ATOM 3352 C C . VAL A 1 405 ? 1.640 -2.578 -19.903 1.00 97.75 405 VAL A C 1
ATOM 3354 O O . VAL A 1 405 ? 0.930 -1.619 -20.209 1.00 97.75 405 VAL A O 1
ATOM 3357 N N . TRP A 1 406 ? 2.911 -2.416 -19.526 1.00 97.25 406 TRP A N 1
ATOM 3358 C CA . TRP A 1 406 ? 3.589 -1.122 -19.603 1.00 97.25 406 TRP A CA 1
ATOM 3359 C C . TRP A 1 406 ? 3.536 -0.598 -21.037 1.00 97.25 406 TRP A C 1
ATOM 3361 O O . TRP A 1 406 ? 3.902 -1.328 -21.948 1.00 97.25 406 TRP A O 1
ATOM 3371 N N . ASP A 1 407 ? 3.119 0.655 -21.224 1.00 96.31 407 ASP A N 1
ATOM 3372 C CA . ASP A 1 407 ? 3.007 1.294 -22.541 1.00 96.31 407 ASP A CA 1
ATOM 3373 C C . ASP A 1 407 ? 2.265 0.408 -23.571 1.00 96.31 407 ASP A C 1
ATOM 3375 O O . ASP A 1 407 ? 2.877 -0.151 -24.489 1.00 96.31 407 ASP A O 1
ATOM 3379 N N . PRO A 1 408 ? 0.943 0.214 -23.394 1.00 95.62 408 PRO A N 1
ATOM 3380 C CA . PRO A 1 408 ? 0.178 -0.760 -24.171 1.00 95.62 408 PRO A CA 1
ATOM 3381 C C . PRO A 1 408 ? 0.181 -0.474 -25.673 1.00 95.62 408 PRO A C 1
ATOM 3383 O O . PRO A 1 408 ? 0.141 -1.418 -26.457 1.00 95.62 408 PRO A O 1
ATOM 3386 N N . LEU A 1 409 ? 0.312 0.791 -26.086 1.00 95.75 409 LEU A N 1
ATOM 3387 C CA . LEU A 1 409 ? 0.425 1.155 -27.502 1.00 95.75 409 LEU A CA 1
ATOM 3388 C C . LEU A 1 409 ? 1.653 0.518 -28.168 1.00 95.75 409 LEU A C 1
ATOM 3390 O O . LEU A 1 409 ? 1.587 0.155 -29.338 1.00 95.75 409 LEU A O 1
ATOM 3394 N N . HIS A 1 410 ? 2.747 0.351 -27.423 1.00 95.25 410 HIS A N 1
ATOM 3395 C CA . HIS A 1 410 ? 3.995 -0.207 -27.940 1.00 95.25 410 HIS A CA 1
ATOM 3396 C C . HIS A 1 410 ? 4.160 -1.700 -27.628 1.00 95.25 410 HIS A C 1
ATOM 3398 O O . HIS A 1 410 ? 4.739 -2.434 -28.427 1.00 95.25 410 HIS A O 1
ATOM 3404 N N . ASN A 1 411 ? 3.661 -2.167 -26.478 1.00 94.38 411 ASN A N 1
ATOM 3405 C CA . ASN A 1 411 ? 3.983 -3.506 -25.974 1.00 94.38 411 ASN A CA 1
ATOM 3406 C C . ASN A 1 411 ? 2.862 -4.541 -26.110 1.00 94.38 411 ASN A C 1
ATOM 3408 O O . ASN A 1 411 ? 3.158 -5.730 -26.016 1.00 94.38 411 ASN A O 1
ATOM 3412 N N . GLN A 1 412 ? 1.602 -4.148 -26.335 1.00 96.56 412 GLN A N 1
ATOM 3413 C CA . GLN A 1 412 ? 0.476 -5.094 -26.294 1.00 96.56 412 GLN A CA 1
ATOM 3414 C C . GLN A 1 412 ? 0.634 -6.231 -27.313 1.00 96.56 412 GLN A C 1
ATOM 3416 O O . GLN A 1 412 ? 0.693 -7.395 -26.921 1.00 96.56 412 GLN A O 1
ATOM 3421 N N . ALA A 1 413 ? 0.808 -5.899 -28.597 1.00 96.19 413 ALA A N 1
ATOM 3422 C CA . ALA A 1 413 ? 0.953 -6.898 -29.657 1.00 96.19 413 ALA A CA 1
ATOM 3423 C C . ALA A 1 413 ? 2.170 -7.815 -29.436 1.00 96.19 413 ALA A C 1
ATOM 3425 O O . ALA A 1 413 ? 2.076 -9.032 -29.596 1.00 96.19 413 ALA A O 1
ATOM 3426 N N . ALA A 1 414 ? 3.297 -7.242 -29.001 1.00 96.38 414 ALA A N 1
ATOM 3427 C CA . ALA A 1 414 ? 4.509 -8.003 -28.717 1.00 96.38 414 ALA A CA 1
ATOM 3428 C C . ALA A 1 414 ? 4.327 -8.963 -27.532 1.00 96.38 414 ALA A C 1
ATOM 3430 O O . ALA A 1 414 ? 4.859 -10.072 -27.551 1.00 96.38 414 ALA A O 1
ATOM 3431 N N . CYS A 1 415 ? 3.558 -8.575 -26.513 1.00 96.06 415 CYS A N 1
ATOM 3432 C CA . CYS A 1 415 ? 3.274 -9.445 -25.378 1.00 96.06 415 CYS A CA 1
ATOM 3433 C C . CYS A 1 415 ? 2.274 -10.545 -25.706 1.00 96.06 415 CYS A C 1
ATOM 3435 O O . CYS A 1 415 ? 2.448 -11.662 -25.220 1.00 96.06 415 CYS A O 1
ATOM 3437 N N . ASP A 1 416 ? 1.295 -10.274 -26.566 1.00 96.12 416 ASP A N 1
ATOM 3438 C CA . ASP A 1 416 ? 0.379 -11.302 -27.056 1.00 96.12 416 ASP A CA 1
ATOM 3439 C C . ASP A 1 416 ? 1.133 -12.353 -27.894 1.00 96.12 416 ASP A C 1
ATOM 3441 O O . ASP A 1 416 ? 0.907 -13.556 -27.747 1.00 96.12 416 ASP A O 1
ATOM 3445 N N . GLU A 1 417 ? 2.097 -11.934 -28.721 1.00 97.12 417 GLU A N 1
ATOM 3446 C CA . GLU A 1 417 ? 2.989 -12.848 -29.447 1.00 97.12 417 GLU A CA 1
ATOM 3447 C C . GLU A 1 417 ? 3.944 -13.604 -28.508 1.00 97.12 417 GLU A C 1
ATOM 3449 O O . GLU A 1 417 ? 4.125 -14.818 -28.635 1.00 97.12 417 GLU A O 1
ATOM 3454 N N . PHE A 1 418 ? 4.544 -12.915 -27.536 1.00 96.56 418 PHE A N 1
ATOM 3455 C CA . PHE A 1 418 ? 5.408 -13.537 -26.534 1.00 96.56 418 PHE A CA 1
ATOM 3456 C C . PHE A 1 418 ? 4.661 -14.621 -25.742 1.00 96.56 418 PHE A C 1
ATOM 3458 O O . PHE A 1 418 ? 5.204 -15.706 -25.540 1.00 96.56 418 PHE A O 1
ATOM 3465 N N . GLU A 1 419 ? 3.408 -14.372 -25.350 1.00 96.00 419 GLU A N 1
ATOM 3466 C CA . GLU A 1 419 ? 2.565 -15.350 -24.658 1.00 96.00 419 GLU A CA 1
ATOM 3467 C C . GLU A 1 419 ? 2.288 -16.582 -25.534 1.00 96.00 419 GLU A C 1
ATOM 3469 O O . GLU A 1 419 ? 2.408 -17.710 -25.053 1.00 96.00 419 GLU A O 1
ATOM 3474 N N . LYS A 1 420 ? 2.000 -16.395 -26.831 1.00 96.81 420 LYS A N 1
ATOM 3475 C CA . LYS A 1 420 ? 1.842 -17.508 -27.788 1.00 96.81 420 LYS A CA 1
ATOM 3476 C C . LYS A 1 420 ? 3.115 -18.349 -27.898 1.00 96.81 420 LYS A C 1
ATOM 3478 O O . LYS A 1 420 ? 3.048 -19.571 -27.801 1.00 96.81 420 LYS A O 1
ATOM 3483 N N . ARG A 1 421 ? 4.282 -17.707 -28.042 1.00 96.88 421 ARG A N 1
ATOM 3484 C CA . ARG A 1 421 ? 5.584 -18.403 -28.094 1.00 96.88 421 ARG A CA 1
ATOM 3485 C C . ARG A 1 421 ? 5.875 -19.164 -26.800 1.00 96.88 421 ARG A C 1
ATOM 3487 O O . ARG A 1 421 ? 6.437 -20.254 -26.856 1.00 96.88 421 ARG A O 1
ATOM 3494 N N . LEU A 1 422 ? 5.502 -18.608 -25.645 1.00 95.06 422 LEU A N 1
ATOM 3495 C CA . LEU A 1 422 ? 5.672 -19.268 -24.351 1.00 95.06 422 LEU A CA 1
ATOM 3496 C C . LEU A 1 422 ? 4.785 -20.516 -24.231 1.00 95.06 422 LEU A C 1
ATOM 3498 O O . LEU A 1 422 ? 5.288 -21.551 -23.807 1.00 95.06 422 LEU A O 1
ATOM 3502 N N . LYS A 1 423 ? 3.514 -20.443 -24.650 1.00 95.38 423 LYS A N 1
ATOM 3503 C CA . LYS A 1 423 ? 2.592 -21.595 -24.662 1.00 95.38 423 LYS A CA 1
ATOM 3504 C C . LYS A 1 423 ? 3.106 -22.728 -25.552 1.00 95.38 423 LYS A C 1
ATOM 3506 O O . LYS A 1 423 ? 3.265 -23.838 -25.063 1.00 95.38 423 LYS A O 1
ATOM 3511 N N . LEU A 1 424 ? 3.510 -22.415 -26.787 1.00 96.38 424 LEU A N 1
ATOM 3512 C CA . LEU A 1 424 ? 4.096 -23.398 -27.711 1.00 96.38 424 LEU A CA 1
ATOM 3513 C C . LEU A 1 424 ? 5.352 -24.079 -27.139 1.00 96.38 424 LEU A C 1
ATOM 3515 O O . LEU A 1 424 ? 5.575 -25.267 -27.350 1.00 96.38 424 LEU A O 1
ATOM 3519 N N . ARG A 1 425 ? 6.199 -23.339 -26.407 1.00 95.00 425 ARG A N 1
ATOM 3520 C CA . ARG A 1 425 ? 7.383 -23.922 -25.752 1.00 95.00 425 ARG A CA 1
ATOM 3521 C C . ARG A 1 425 ? 7.019 -24.863 -24.609 1.00 95.00 425 ARG A C 1
ATOM 3523 O O . ARG A 1 425 ? 7.706 -25.863 -24.447 1.00 95.00 425 ARG A O 1
ATOM 3530 N N . LEU A 1 426 ? 5.994 -24.534 -23.825 1.00 93.44 426 LEU A N 1
ATOM 3531 C CA . LEU A 1 426 ? 5.526 -25.383 -22.728 1.00 93.44 426 LEU A CA 1
ATOM 3532 C C . LEU A 1 426 ? 4.905 -26.678 -23.271 1.00 93.44 426 LEU A C 1
ATOM 3534 O O . LEU A 1 426 ? 5.299 -27.753 -22.838 1.00 93.44 426 LEU A O 1
ATOM 3538 N N . GLU A 1 427 ? 4.064 -26.584 -24.303 1.00 94.56 427 GLU A N 1
ATOM 3539 C CA . GLU A 1 427 ? 3.463 -27.745 -24.982 1.00 94.56 427 GLU A CA 1
ATOM 3540 C C . GLU A 1 427 ? 4.525 -28.692 -25.573 1.00 94.56 427 GLU A C 1
ATOM 3542 O O . GLU A 1 427 ? 4.426 -29.911 -25.446 1.00 94.56 427 GLU A O 1
ATOM 3547 N N . ASN A 1 428 ? 5.590 -28.139 -26.163 1.00 94.69 428 ASN A N 1
ATOM 3548 C CA . ASN A 1 428 ? 6.704 -28.937 -26.682 1.00 94.69 428 ASN A CA 1
ATOM 3549 C C . ASN A 1 428 ? 7.595 -29.539 -25.584 1.00 94.69 428 ASN A C 1
ATOM 3551 O O . ASN A 1 428 ? 8.262 -30.540 -25.819 1.00 94.69 428 ASN A O 1
ATOM 3555 N N . HIS A 1 429 ? 7.668 -28.923 -24.404 1.00 91.31 429 HIS A N 1
ATOM 3556 C CA . HIS A 1 429 ? 8.464 -29.455 -23.298 1.00 91.31 429 HIS A CA 1
ATOM 3557 C C . HIS A 1 429 ? 7.757 -30.640 -22.626 1.00 91.31 429 HIS A C 1
ATOM 3559 O O . HIS A 1 429 ? 8.403 -31.628 -22.271 1.00 91.31 429 HIS A O 1
ATOM 3565 N N . ASP A 1 430 ? 6.431 -30.570 -22.510 1.00 84.94 430 ASP A N 1
ATOM 3566 C CA . ASP A 1 430 ? 5.616 -31.658 -21.969 1.00 84.94 430 ASP A CA 1
ATOM 3567 C C . ASP A 1 430 ? 5.614 -32.875 -22.906 1.00 84.94 430 ASP A C 1
ATOM 3569 O O . ASP A 1 430 ? 5.751 -34.006 -22.437 1.00 84.94 430 ASP A O 1
ATOM 3573 N N . SER A 1 431 ? 5.589 -32.659 -24.228 1.00 79.94 431 SER A N 1
ATOM 3574 C CA . SER A 1 431 ? 5.685 -33.761 -25.195 1.00 79.94 431 SER A CA 1
ATOM 3575 C C . SER A 1 431 ? 7.032 -34.488 -25.129 1.00 79.94 431 SER A C 1
ATOM 3577 O O . SER A 1 431 ? 7.059 -35.716 -25.201 1.00 79.94 431 SER A O 1
ATOM 3579 N N . ILE A 1 432 ? 8.140 -33.766 -24.900 1.00 77.31 432 ILE A N 1
ATOM 3580 C CA . ILE A 1 432 ? 9.472 -34.367 -24.729 1.00 77.31 432 ILE A CA 1
ATOM 3581 C C . ILE A 1 432 ? 9.517 -35.236 -23.467 1.00 77.31 432 ILE A C 1
ATOM 3583 O O . ILE A 1 432 ? 9.967 -36.380 -23.542 1.00 77.31 432 ILE A O 1
ATOM 3587 N N . HIS A 1 433 ? 9.016 -34.748 -22.326 1.00 71.25 433 HIS A N 1
ATOM 3588 C CA . HIS A 1 433 ? 8.982 -35.543 -21.093 1.00 71.25 433 HIS A CA 1
ATOM 3589 C C . HIS A 1 433 ? 8.077 -36.773 -21.194 1.00 71.25 433 HIS A C 1
ATOM 3591 O O . HIS A 1 433 ? 8.420 -37.823 -20.646 1.00 71.25 433 HIS A O 1
ATOM 3597 N N . GLU A 1 434 ? 6.967 -36.685 -21.927 1.00 69.62 434 GLU A N 1
ATOM 3598 C CA . GLU A 1 434 ? 6.097 -37.834 -22.163 1.00 69.62 434 GLU A CA 1
ATOM 3599 C C . GLU A 1 434 ? 6.816 -38.912 -22.993 1.00 69.62 434 GLU A C 1
ATOM 3601 O O . GLU A 1 434 ? 6.823 -40.080 -22.591 1.00 69.62 434 GLU A O 1
ATOM 3606 N N . THR A 1 435 ? 7.547 -38.531 -24.052 1.00 64.31 435 THR A N 1
ATOM 3607 C CA . THR A 1 435 ? 8.380 -39.470 -24.829 1.00 64.31 435 THR A CA 1
ATOM 3608 C C . THR A 1 435 ? 9.548 -40.067 -24.043 1.00 64.31 435 THR A C 1
ATOM 3610 O O . THR A 1 435 ? 9.807 -41.263 -24.185 1.00 64.31 435 THR A O 1
ATOM 3613 N N . THR A 1 436 ? 10.226 -39.303 -23.179 1.00 63.44 436 THR A N 1
ATOM 3614 C CA . THR A 1 436 ? 11.323 -39.841 -22.352 1.00 63.44 436 THR A CA 1
ATOM 3615 C C . THR A 1 436 ? 10.793 -40.822 -21.300 1.00 63.44 436 THR A C 1
ATOM 3617 O O . THR A 1 436 ? 11.363 -41.895 -21.121 1.00 63.44 436 THR A O 1
ATOM 3620 N N . SER A 1 437 ? 9.631 -40.538 -20.694 1.00 60.38 437 SER A N 1
ATOM 3621 C CA . SER A 1 437 ? 8.991 -41.441 -19.720 1.00 60.38 437 SER A CA 1
ATOM 3622 C C . SER A 1 437 ? 8.430 -42.733 -20.337 1.00 60.38 437 SER A C 1
ATOM 3624 O O . SER A 1 437 ? 8.259 -43.736 -19.638 1.00 60.38 437 SER A O 1
ATOM 3626 N N . LEU A 1 438 ? 8.120 -42.718 -21.640 1.00 56.91 438 LEU A N 1
ATOM 3627 C CA . LEU A 1 438 ? 7.722 -43.899 -22.414 1.00 56.91 438 LEU A CA 1
ATOM 3628 C C . LEU A 1 438 ? 8.931 -44.739 -22.841 1.00 56.91 438 LEU A C 1
ATOM 3630 O O . LEU A 1 438 ? 8.800 -45.953 -22.990 1.00 56.91 438 LEU A O 1
ATOM 3634 N N . HIS A 1 439 ? 10.104 -44.123 -23.012 1.00 55.91 439 HIS A N 1
ATOM 3635 C CA . HIS A 1 439 ? 11.330 -44.850 -23.329 1.00 55.91 439 HIS A CA 1
ATOM 3636 C C . HIS A 1 439 ? 11.916 -45.542 -22.088 1.00 55.91 439 HIS A C 1
ATOM 3638 O O . HIS A 1 439 ? 12.256 -46.718 -22.167 1.00 55.91 439 HIS A O 1
ATOM 3644 N N . GLU A 1 440 ? 11.905 -44.882 -20.924 1.00 55.06 440 GLU A N 1
ATOM 3645 C CA . GLU A 1 440 ? 12.374 -45.472 -19.657 1.00 55.06 440 GLU A CA 1
ATOM 3646 C C . GLU A 1 440 ? 11.475 -46.621 -19.161 1.00 55.06 440 GLU A C 1
ATOM 3648 O O . GLU A 1 440 ? 11.971 -47.628 -18.653 1.00 55.06 440 GLU A O 1
ATOM 3653 N N . ARG A 1 441 ? 10.156 -46.559 -19.411 1.00 53.34 441 ARG A N 1
ATOM 3654 C CA . ARG A 1 441 ? 9.226 -47.661 -19.090 1.00 53.34 441 ARG A CA 1
ATOM 3655 C C . ARG A 1 441 ? 9.424 -48.929 -19.927 1.00 53.34 441 ARG A C 1
ATOM 3657 O O . ARG A 1 441 ? 8.931 -49.979 -19.527 1.00 53.34 441 ARG A O 1
ATOM 3664 N N . ASN A 1 442 ? 10.143 -48.854 -21.047 1.00 54.28 442 ASN A N 1
ATOM 3665 C CA . ASN A 1 442 ? 10.465 -50.018 -21.876 1.00 54.28 442 ASN A CA 1
ATOM 3666 C C . ASN A 1 442 ? 11.846 -50.622 -21.563 1.00 54.28 442 ASN A C 1
ATOM 3668 O O . ASN A 1 442 ? 12.184 -51.661 -22.127 1.00 54.28 442 ASN A O 1
ATOM 3672 N N . THR A 1 443 ? 12.626 -50.014 -20.664 1.00 54.12 443 THR A N 1
ATOM 3673 C CA . THR A 1 443 ? 13.969 -50.492 -20.281 1.00 54.12 443 THR A CA 1
ATOM 3674 C C . THR A 1 443 ? 14.087 -50.981 -18.838 1.00 54.12 443 THR A C 1
ATOM 3676 O O . THR A 1 443 ? 15.069 -51.642 -18.520 1.00 54.12 443 THR A O 1
ATOM 3679 N N . GLU A 1 444 ? 13.089 -50.756 -17.979 1.00 47.34 444 GLU A N 1
ATOM 3680 C CA . GLU A 1 444 ? 13.109 -51.211 -16.581 1.00 47.34 444 GLU A CA 1
ATOM 3681 C C . GLU A 1 444 ? 12.042 -52.278 -16.293 1.00 47.34 444 GLU A C 1
ATOM 3683 O O . GLU A 1 444 ? 11.105 -52.096 -15.517 1.00 47.34 444 GLU A O 1
ATOM 3688 N N . SER A 1 445 ? 12.223 -53.459 -16.888 1.00 46.34 445 SER A N 1
ATOM 3689 C CA . SER A 1 445 ? 11.775 -54.711 -16.276 1.00 46.34 445 SER A CA 1
ATOM 3690 C C . SER A 1 445 ? 12.920 -55.283 -15.436 1.00 46.34 445 SER A C 1
ATOM 3692 O O . SER A 1 445 ? 13.646 -56.166 -15.888 1.00 46.34 445 SER A O 1
ATOM 3694 N N . GLY A 1 446 ? 13.085 -54.767 -14.217 1.00 48.38 446 GLY A N 1
ATOM 3695 C CA . GLY A 1 446 ? 13.919 -55.395 -13.192 1.00 48.38 446 GLY A CA 1
ATOM 3696 C C . GLY A 1 446 ? 14.881 -54.451 -12.489 1.00 48.38 446 GLY A C 1
ATOM 3697 O O . GLY A 1 446 ? 16.052 -54.431 -12.822 1.00 48.38 446 GLY A O 1
ATOM 3698 N N . GLU A 1 447 ? 14.403 -53.724 -11.481 1.00 44.81 447 GLU A N 1
ATOM 3699 C CA . GLU A 1 447 ? 14.919 -53.810 -10.107 1.00 44.81 447 GLU A CA 1
ATOM 3700 C C . GLU A 1 447 ? 14.172 -52.831 -9.195 1.00 44.81 447 GLU A C 1
ATOM 3702 O O . GLU A 1 447 ? 13.847 -51.702 -9.548 1.00 44.81 447 GLU A O 1
ATOM 3707 N N . SER A 1 448 ? 13.835 -53.312 -8.001 1.00 47.78 448 SER A N 1
ATOM 3708 C CA . SER A 1 448 ? 13.101 -52.569 -6.982 1.00 47.78 448 SER A CA 1
ATOM 3709 C C . SER A 1 448 ? 14.046 -51.586 -6.299 1.00 47.78 448 SER A C 1
ATOM 3711 O O . SER A 1 448 ? 15.024 -52.049 -5.717 1.00 47.78 448 SER A O 1
ATOM 3713 N N . PHE A 1 449 ? 13.721 -50.292 -6.218 1.00 36.75 449 PHE A N 1
ATOM 3714 C CA . PHE A 1 449 ? 14.213 -49.484 -5.101 1.00 36.75 449 PHE A CA 1
ATOM 3715 C C . PHE A 1 449 ? 13.302 -48.314 -4.718 1.00 36.75 449 PHE A C 1
ATOM 3717 O O . PHE A 1 449 ? 12.774 -47.560 -5.528 1.00 36.75 449 PHE A O 1
ATOM 3724 N N . THR A 1 450 ? 13.138 -48.201 -3.406 1.00 47.28 450 THR A N 1
ATOM 3725 C CA . THR A 1 450 ? 12.391 -47.207 -2.641 1.00 47.28 450 THR A CA 1
ATOM 3726 C C . THR A 1 450 ? 13.256 -45.974 -2.348 1.00 47.28 450 THR A C 1
ATOM 3728 O O . THR A 1 450 ? 14.396 -46.138 -1.920 1.00 47.28 450 THR A O 1
ATOM 3731 N N . LYS A 1 451 ? 12.702 -44.752 -2.471 1.00 37.69 451 LYS A N 1
ATOM 3732 C CA . LYS A 1 451 ? 12.928 -43.566 -1.589 1.00 37.69 451 LYS A CA 1
ATOM 3733 C C . LYS A 1 451 ? 12.184 -42.336 -2.144 1.00 37.69 451 LYS A C 1
ATOM 3735 O O . LYS A 1 451 ? 12.262 -42.063 -3.329 1.00 37.69 451 LYS A O 1
ATOM 3740 N N . LYS A 1 452 ? 11.270 -41.707 -1.390 1.00 34.91 452 LYS A N 1
ATOM 3741 C CA . LYS A 1 452 ? 11.432 -40.693 -0.311 1.00 34.91 452 LYS A CA 1
ATOM 3742 C C . LYS A 1 452 ? 12.002 -39.351 -0.804 1.00 34.91 452 LYS A C 1
ATOM 3744 O O . LYS A 1 452 ? 13.209 -39.211 -0.954 1.00 34.91 452 LYS A O 1
ATOM 3749 N N . PHE A 1 453 ? 11.096 -38.385 -0.967 1.00 32.97 453 PHE A N 1
ATOM 3750 C CA . PHE A 1 453 ? 11.357 -36.958 -1.165 1.00 32.97 453 PHE A CA 1
ATOM 3751 C C . PHE A 1 453 ? 11.597 -36.245 0.176 1.00 32.97 453 PHE A C 1
ATOM 3753 O O . PHE A 1 453 ? 10.843 -36.461 1.129 1.00 32.97 453 PHE A O 1
ATOM 3760 N N . PHE A 1 454 ? 12.605 -35.374 0.194 1.00 42.84 454 PHE A N 1
ATOM 3761 C CA . PHE A 1 454 ? 12.632 -34.097 0.908 1.00 42.84 454 PHE A CA 1
ATOM 3762 C C . PHE A 1 454 ? 13.209 -33.050 -0.038 1.00 42.84 454 PHE A C 1
ATOM 3764 O O . PHE A 1 454 ? 14.162 -33.412 -0.767 1.00 42.84 454 PHE A O 1
#

Radius of gyration: 27.51 Å; chains: 1; bounding box: 56×112×62 Å

InterPro domains:
  IPR051589 Sialate:O-sulfotransferase [PTHR45964] (94-327)

pLDDT: mean 83.2, std 16.17, range [32.97, 98.38]

Foldseek 3Di:
DDDDDDDDDDCDDPVVVVVVVVVVVCCVVVVVPPLPPPDPQPDPVNLVVLVPPPCPVPVVLVVDDLPQPPAFFWQDLCCVVPVLFWPANAAAEAEEFALLQSLVVQVLCCRQVRWAEAECADDPCCVPQLVNVRYNARDSRGNYYYDFLVLCVVVLVCLLQLQWDADGPVLCVVQVDDRIAGLVDGPVPGGPCVVVCVVVPPPSSVCCSPPPPSNSNHAYAQRDEQLLSSLVSNLQCVVPNQADFAWCVVQVVDLVSLQVSSLCCCVPPSLVRNLSSLVSVVSCVVSDSPSRYHYAYSCLCPPLVCLSSNLSRVSSVSSSTTGPVNCVPPVVVVVSSVSNSSSSVSCSVCLVPDSSNSSRDYDDDDQPDPTGDHSVNRVVSDDLLSQLVSCVSCVVRCVVVVHDGDPCVPRVVVSVVSVVVVVVVVVVVVVVVVVVVVVVVVVDPDDDDDDDDD